Protein AF-A0AAW5CH30-F1 (afdb_monomer_lite)

Radius of gyration: 31.05 Å; chains: 1; bounding box: 114×55×110 Å

InterPro domains:
  IPR046692 Domain of unknown function DUF6562 [PF20200] (59-301)

Organism: NCBI:txid28118

Sequence (413 aa):
MNKILLLAGMLTAFTACQKDEMSAPDAGATSSFTVSIPQSGVQSRAVTDDFGKGTSVNRCILEIYHGDQLYNRIVKPVSNKQVTFDNLRLVSSQTYDFVFWADCATANSSSDEGFDDKVYTTTARGGLKAITEKGEFVGNSDERDAFFYHEAISVNGSFTRDDITLKRPFGLLVVKTNDLNGIKDEALKPTGYTVAFKSLPTTFNALTGEVSGSTEVTYTATELAKNDGTISMDFLWADDSEAALSDFTMTFYNDGTEICTNDAFTNIPIRRNYRTNVSGNLLTKQGTISVTIDPEFDENSPIEKVVAEVESAEDVKEALKSGATDIIVKNLANPTGNEIVIPQIYPTDNDVKISLTLPETSNPVTIKYESAASGEAGNQDAPANITITANTSGKLTINTPESTVILSGSFER

Secondary structure (DSSP, 8-state):
----------------------PPP-SS--EEEEEE----S---SS--TTTTSSTT--EEEEEEEETTEEEEEEEEE-BTTEEEEEEE---TTEEEEEEEEEE-EEE-TTSTTSEEESSEE-SSTTGGGSEEESSS--SS-GGG--EEEEEEEEESS--EEEEEE-B-SEEEEEEEES-GGG---GGGS-SEEEEEEEEE--EEETTTTEEE--EEEEEEESS-S-TTSEEEEEEEE--SS-EEEPPEEEEEEETTEEEEEEEEE-SEEE-TT-EEEEEE--SSS----EEEEE-TTSSS--B---EEEEEETTTHHHHHHTT-SEEEEEE---TT-EEEEE---BPTT---EEEEEPPPBSS-EEEEEPP--TT--S--BPPSEEEEEEEESS-EEEE-TTSEEEEEEEE--

pLDDT: mean 83.8, std 17.27, range [33.56, 98.81]

Structure (mmCIF, N/CA/C/O backbone):
data_AF-A0AAW5CH30-F1
#
_entry.id   AF-A0AAW5CH30-F1
#
loop_
_atom_site.group_PDB
_atom_site.id
_atom_site.type_symbol
_atom_site.label_atom_id
_atom_site.label_alt_id
_atom_site.label_comp_id
_atom_site.label_asym_id
_atom_site.label_entity_id
_atom_site.label_seq_id
_atom_site.pdbx_PDB_ins_code
_atom_site.Cartn_x
_atom_site.Cartn_y
_atom_site.Cartn_z
_atom_site.occupancy
_atom_site.B_iso_or_equiv
_atom_site.auth_seq_id
_atom_site.auth_comp_id
_atom_site.auth_asym_id
_atom_site.auth_atom_id
_atom_site.pdbx_PDB_model_num
ATOM 1 N N . MET A 1 1 ? 68.636 -24.633 -83.891 1.00 33.56 1 MET A N 1
ATOM 2 C CA . MET A 1 1 ? 69.432 -24.850 -82.662 1.00 33.56 1 MET A CA 1
ATOM 3 C C . MET A 1 1 ? 68.559 -24.497 -81.465 1.00 33.56 1 MET A C 1
ATOM 5 O O . MET A 1 1 ? 68.053 -23.390 -81.458 1.00 33.56 1 MET A O 1
ATOM 9 N N . ASN A 1 2 ? 68.340 -25.463 -80.557 1.00 34.53 2 ASN A N 1
ATOM 10 C CA . ASN A 1 2 ? 68.283 -25.364 -79.080 1.00 34.53 2 ASN A CA 1
ATOM 11 C C . ASN A 1 2 ? 67.770 -24.045 -78.446 1.00 34.53 2 ASN A C 1
ATOM 13 O O . ASN A 1 2 ? 68.339 -23.003 -78.720 1.00 34.53 2 ASN A O 1
ATOM 17 N N . LYS A 1 3 ? 66.834 -23.991 -77.485 1.00 35.38 3 LYS A N 1
ATOM 18 C CA . LYS A 1 3 ? 66.492 -24.905 -76.375 1.00 35.38 3 LYS A CA 1
ATOM 19 C C . LYS A 1 3 ? 65.152 -24.483 -75.726 1.00 35.38 3 LYS A C 1
ATOM 21 O O . LYS A 1 3 ? 64.771 -23.322 -75.768 1.00 35.38 3 LYS A O 1
ATOM 26 N N . ILE A 1 4 ? 64.525 -25.467 -75.086 1.00 42.38 4 ILE A N 1
ATOM 27 C CA . ILE A 1 4 ? 63.397 -25.454 -74.133 1.00 42.38 4 ILE A CA 1
ATOM 28 C C . ILE A 1 4 ? 63.659 -24.560 -72.897 1.00 42.38 4 ILE A C 1
ATOM 30 O O . ILE A 1 4 ? 64.793 -24.561 -72.425 1.00 42.38 4 ILE A O 1
ATOM 34 N N . LEU A 1 5 ? 62.624 -23.910 -72.324 1.00 37.97 5 LEU A N 1
ATOM 35 C CA . LEU A 1 5 ? 62.159 -24.127 -70.929 1.00 37.97 5 LEU A CA 1
ATOM 36 C C . LEU A 1 5 ? 60.814 -23.434 -70.601 1.00 37.97 5 LEU A C 1
ATOM 38 O O . LEU A 1 5 ? 60.566 -22.301 -70.997 1.00 37.97 5 LEU A O 1
ATOM 42 N N . LEU A 1 6 ? 59.970 -24.174 -69.869 1.00 40.66 6 LEU A N 1
ATOM 43 C CA . LEU A 1 6 ? 58.655 -23.822 -69.320 1.00 40.66 6 LEU A CA 1
ATOM 44 C C . LEU A 1 6 ? 58.705 -22.719 -68.247 1.00 40.66 6 LEU A C 1
ATOM 46 O O . LEU A 1 6 ? 59.625 -22.719 -67.434 1.00 40.66 6 LEU A O 1
ATOM 50 N N . LEU A 1 7 ? 57.603 -21.969 -68.098 1.00 34.66 7 LEU A N 1
ATOM 51 C CA . LEU A 1 7 ? 56.924 -21.846 -66.799 1.00 34.66 7 LEU A CA 1
ATOM 52 C C . LEU A 1 7 ? 55.435 -21.493 -66.972 1.00 34.66 7 LEU A C 1
ATOM 54 O O . LEU A 1 7 ? 55.062 -20.702 -67.832 1.00 34.66 7 LEU A O 1
ATOM 58 N N . ALA A 1 8 ? 54.603 -22.159 -66.173 1.00 39.53 8 ALA A N 1
ATOM 59 C CA . ALA A 1 8 ? 53.147 -22.136 -66.199 1.00 39.53 8 ALA A CA 1
ATOM 60 C C . ALA A 1 8 ? 52.545 -20.858 -65.591 1.00 39.53 8 ALA A C 1
ATOM 62 O O . ALA A 1 8 ? 53.123 -20.253 -64.693 1.00 39.53 8 ALA A O 1
ATOM 63 N N . GLY A 1 9 ? 51.334 -20.516 -66.032 1.00 36.78 9 GLY A N 1
ATOM 64 C CA . GLY A 1 9 ? 50.511 -19.455 -65.454 1.00 36.78 9 GLY A CA 1
ATOM 65 C C . GLY A 1 9 ? 49.120 -19.443 -66.080 1.00 36.78 9 GLY A C 1
ATOM 66 O O . GLY A 1 9 ? 48.841 -18.648 -66.969 1.00 36.78 9 GLY A O 1
ATOM 67 N N . MET A 1 10 ? 48.276 -20.382 -65.655 1.00 41.75 10 MET A N 1
ATOM 68 C CA . MET A 1 10 ? 46.855 -20.460 -65.993 1.00 41.75 10 MET A CA 1
ATOM 69 C C . MET A 1 10 ? 46.090 -19.437 -65.147 1.00 41.75 10 MET A C 1
ATOM 71 O O . MET A 1 10 ? 46.171 -19.489 -63.923 1.00 41.75 10 MET A O 1
ATOM 75 N N . LEU A 1 11 ? 45.336 -18.537 -65.779 1.00 40.38 11 LEU A N 1
ATOM 76 C CA . LEU A 1 11 ? 44.294 -17.754 -65.114 1.00 40.38 11 LEU A CA 1
ATOM 77 C C . LEU A 1 11 ? 43.034 -17.772 -65.976 1.00 40.38 11 LEU A C 1
ATOM 79 O O . LEU A 1 11 ? 43.043 -17.491 -67.172 1.00 40.38 11 LEU A O 1
ATOM 83 N N . THR A 1 12 ? 41.985 -18.235 -65.319 1.00 40.44 12 THR A N 1
ATOM 84 C CA . THR A 1 12 ? 40.680 -18.658 -65.798 1.00 40.44 12 THR A CA 1
ATOM 85 C C . THR A 1 12 ? 39.764 -17.472 -66.074 1.00 40.44 12 THR A C 1
ATOM 87 O O . THR A 1 12 ? 39.688 -16.528 -65.293 1.00 40.44 12 THR A O 1
ATOM 90 N N . ALA A 1 13 ? 39.004 -17.563 -67.164 1.00 42.50 13 ALA A N 1
ATOM 91 C CA . ALA A 1 13 ? 37.763 -16.822 -67.317 1.00 42.50 13 ALA A CA 1
ATOM 92 C C . ALA A 1 13 ? 36.666 -17.551 -66.526 1.00 42.50 13 ALA A C 1
ATOM 94 O O . ALA A 1 13 ? 36.482 -18.754 -66.715 1.00 42.50 13 ALA A O 1
ATOM 95 N N . PHE A 1 14 ? 35.932 -16.828 -65.680 1.00 38.56 14 PHE A N 1
ATOM 96 C CA . PHE A 1 14 ? 34.625 -17.261 -65.193 1.00 38.56 14 PHE A CA 1
ATOM 97 C C . PHE A 1 14 ? 33.594 -16.148 -65.353 1.00 38.56 14 PHE A C 1
ATOM 99 O O . PHE A 1 14 ? 33.861 -14.959 -65.195 1.00 38.56 14 PHE A O 1
ATOM 106 N N . THR A 1 15 ? 32.427 -16.622 -65.753 1.00 37.06 15 THR A N 1
ATOM 107 C CA . THR A 1 15 ? 31.182 -15.961 -66.106 1.00 37.06 15 THR A CA 1
ATOM 108 C C . THR A 1 15 ? 30.464 -15.344 -64.908 1.00 37.06 15 THR A C 1
ATOM 110 O O . THR A 1 15 ? 30.693 -15.713 -63.761 1.00 37.06 15 THR A O 1
ATOM 113 N N . ALA A 1 16 ? 29.554 -14.426 -65.228 1.00 37.25 16 ALA A N 1
ATOM 114 C CA . ALA A 1 16 ? 28.633 -13.745 -64.333 1.00 37.25 16 ALA A CA 1
ATOM 115 C C . ALA A 1 16 ? 27.853 -14.683 -63.392 1.00 37.25 16 ALA A C 1
ATOM 117 O O . ALA A 1 16 ? 27.291 -15.680 -63.839 1.00 37.25 16 ALA A O 1
ATOM 118 N N . CYS A 1 17 ? 27.723 -14.265 -62.132 1.00 37.78 17 CYS A N 1
ATOM 119 C CA . CYS A 1 17 ? 26.576 -14.567 -61.283 1.00 37.78 17 CYS A CA 1
ATOM 120 C C . CYS A 1 17 ? 26.031 -13.244 -60.744 1.00 37.78 17 CYS A C 1
ATOM 122 O O . CYS A 1 17 ? 26.787 -12.315 -60.453 1.00 37.78 17 CYS A O 1
ATOM 124 N N . GLN A 1 18 ? 24.705 -13.169 -60.720 1.00 36.00 18 GLN A N 1
ATOM 125 C CA . GLN A 1 18 ? 23.905 -12.027 -60.318 1.00 36.00 18 GLN A CA 1
ATOM 126 C C . GLN A 1 18 ? 24.378 -11.430 -58.996 1.00 36.00 18 GLN A C 1
ATOM 128 O O . GLN A 1 18 ? 24.802 -12.121 -58.075 1.00 36.00 18 GLN A O 1
ATOM 133 N N . LYS A 1 19 ? 24.258 -10.108 -58.934 1.00 38.28 19 LYS A N 1
ATOM 134 C CA . LYS A 1 19 ? 24.255 -9.343 -57.702 1.00 38.28 19 LYS A CA 1
ATOM 135 C C . LYS A 1 19 ? 23.092 -9.861 -56.852 1.00 38.28 19 LYS A C 1
ATOM 137 O O . LYS A 1 19 ? 21.957 -9.455 -57.078 1.00 38.28 19 LYS A O 1
ATOM 142 N N . ASP A 1 20 ? 23.377 -10.773 -55.928 1.00 35.50 20 ASP A N 1
ATOM 143 C CA . ASP A 1 20 ? 22.526 -10.969 -54.764 1.00 35.50 20 ASP A CA 1
ATOM 144 C C . ASP A 1 20 ? 22.526 -9.631 -54.028 1.00 35.50 20 ASP A C 1
ATOM 146 O O . ASP A 1 20 ? 23.521 -9.214 -53.426 1.00 35.50 20 ASP A O 1
ATOM 150 N N . GLU A 1 21 ? 21.416 -8.905 -54.149 1.00 38.91 21 GLU A N 1
ATOM 151 C CA . GLU A 1 21 ? 21.052 -7.898 -53.170 1.00 38.91 21 GLU A CA 1
ATOM 152 C C . GLU A 1 21 ? 20.832 -8.632 -51.849 1.00 38.91 21 GLU A C 1
ATOM 154 O O . GLU A 1 21 ? 19.723 -9.023 -51.491 1.00 38.91 21 GLU A O 1
ATOM 159 N N . MET A 1 22 ? 21.927 -8.833 -51.115 1.00 33.84 22 MET A N 1
ATOM 160 C CA . MET A 1 22 ? 21.856 -8.941 -49.672 1.00 33.84 22 MET A CA 1
ATOM 161 C C . MET A 1 22 ? 21.192 -7.645 -49.217 1.00 33.84 22 MET A C 1
ATOM 163 O O . MET A 1 22 ? 21.827 -6.588 -49.194 1.00 33.84 22 MET A O 1
ATOM 167 N N . SER A 1 23 ? 19.889 -7.721 -48.942 1.00 36.88 23 SER A N 1
ATOM 168 C CA . SER A 1 23 ? 19.189 -6.683 -48.201 1.00 36.88 23 SER A CA 1
ATOM 169 C C . SER A 1 23 ? 20.065 -6.362 -46.999 1.00 36.88 23 SER A C 1
ATOM 171 O O . SER A 1 23 ? 20.460 -7.265 -46.256 1.00 36.88 23 SER A O 1
ATOM 173 N N . ALA A 1 24 ? 20.464 -5.097 -46.882 1.00 40.94 24 ALA A N 1
ATOM 174 C CA . ALA A 1 24 ? 21.173 -4.630 -45.706 1.00 40.94 24 ALA A CA 1
ATOM 175 C C . ALA A 1 24 ? 20.398 -5.104 -44.462 1.00 40.94 24 ALA A C 1
ATOM 177 O O . ALA A 1 24 ? 19.163 -5.072 -44.492 1.00 40.94 24 ALA A O 1
ATOM 178 N N . PRO A 1 25 ? 21.069 -5.554 -43.386 1.00 42.12 25 PRO A N 1
ATOM 179 C CA . PRO A 1 25 ? 20.374 -5.706 -42.119 1.00 42.12 25 PRO A CA 1
ATOM 180 C C . PRO A 1 25 ? 19.768 -4.340 -41.802 1.00 42.12 25 PRO A C 1
ATOM 182 O O . PRO A 1 25 ? 20.463 -3.329 -41.900 1.00 42.12 25 PRO A O 1
ATOM 185 N N . ASP A 1 26 ? 18.465 -4.338 -41.541 1.00 44.06 26 ASP A N 1
ATOM 186 C CA . ASP A 1 26 ? 17.619 -3.165 -41.367 1.00 44.06 26 ASP A CA 1
ATOM 187 C C . ASP A 1 26 ? 18.306 -2.106 -40.488 1.00 44.06 26 ASP A C 1
ATOM 189 O O . ASP A 1 26 ? 18.360 -2.197 -39.260 1.00 44.06 26 ASP A O 1
ATOM 193 N N . ALA A 1 27 ? 18.918 -1.117 -41.136 1.00 46.00 27 ALA A N 1
ATOM 194 C CA . ALA A 1 27 ? 19.542 0.019 -4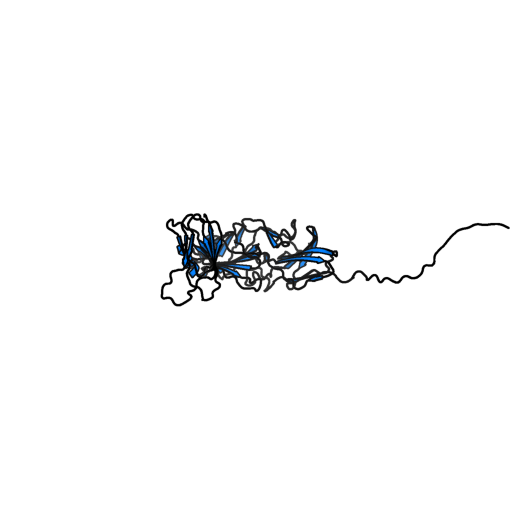0.486 1.00 46.00 27 ALA A CA 1
ATOM 195 C C . ALA A 1 27 ? 18.435 1.030 -40.171 1.00 46.00 27 ALA A C 1
ATOM 197 O O . ALA A 1 27 ? 18.353 2.082 -40.801 1.00 46.00 27 ALA A O 1
ATOM 198 N N . GLY A 1 28 ? 17.545 0.689 -39.238 1.00 51.19 28 GLY A N 1
ATOM 199 C CA . GLY A 1 28 ? 16.444 1.585 -38.887 1.00 51.19 28 GLY A CA 1
ATOM 200 C C . GLY A 1 28 ? 15.498 1.106 -37.796 1.00 51.19 28 GLY A C 1
ATOM 201 O O . GLY A 1 28 ? 14.988 1.943 -37.058 1.00 51.19 28 GLY A O 1
ATOM 202 N N . ALA A 1 29 ? 15.282 -0.199 -37.640 1.00 60.03 29 ALA A N 1
ATOM 203 C CA . ALA A 1 29 ? 14.258 -0.682 -36.724 1.00 60.03 29 ALA A CA 1
ATOM 204 C C . ALA A 1 29 ? 14.856 -1.096 -35.368 1.00 60.03 29 ALA A C 1
ATOM 206 O O . ALA A 1 29 ? 15.332 -2.216 -35.175 1.00 60.03 29 ALA A O 1
ATOM 207 N N . THR A 1 30 ? 14.877 -0.162 -34.418 1.00 82.25 30 THR A N 1
ATOM 208 C CA . THR A 1 30 ? 15.204 -0.439 -33.013 1.00 82.25 30 THR A CA 1
ATOM 209 C C . THR A 1 30 ? 13.929 -0.644 -32.206 1.00 82.25 30 THR A C 1
ATOM 211 O O . THR A 1 30 ? 12.871 -0.136 -32.573 1.00 82.25 30 THR A O 1
ATOM 214 N N . SER A 1 31 ? 14.009 -1.412 -31.118 1.00 93.19 31 SER A N 1
ATOM 215 C CA . SER A 1 31 ? 12.854 -1.590 -30.241 1.00 93.19 31 SER A CA 1
ATOM 216 C C . SER A 1 31 ? 12.698 -0.419 -29.271 1.00 93.19 31 SER A C 1
ATOM 218 O O . SER A 1 31 ? 13.691 0.204 -28.878 1.00 93.19 31 SER A O 1
ATOM 220 N N . SER A 1 32 ? 11.466 -0.134 -28.855 1.00 95.19 32 SER A N 1
ATOM 221 C CA . SER A 1 32 ? 11.172 0.947 -27.915 1.00 95.19 32 SER A CA 1
ATOM 222 C C . SER A 1 32 ? 9.978 0.667 -27.005 1.00 95.19 32 SER A C 1
ATOM 224 O O . SER A 1 32 ? 9.053 -0.063 -27.366 1.00 95.19 32 SER A O 1
ATOM 226 N N . PHE A 1 33 ? 9.996 1.316 -25.843 1.00 97.25 33 PHE A N 1
ATOM 227 C CA . PHE A 1 33 ? 8.882 1.433 -24.907 1.00 97.25 33 PHE A CA 1
ATOM 228 C C . PHE A 1 33 ? 8.573 2.902 -24.636 1.00 97.25 33 PHE A C 1
ATOM 230 O O . PHE A 1 33 ? 9.493 3.687 -24.411 1.00 97.25 33 PHE A O 1
ATOM 237 N N . THR A 1 34 ? 7.297 3.249 -24.558 1.00 96.69 34 THR A N 1
ATOM 238 C CA . THR A 1 34 ? 6.806 4.492 -23.966 1.00 96.69 34 THR A CA 1
ATOM 239 C C . THR A 1 34 ? 5.886 4.128 -22.817 1.00 96.69 34 THR A C 1
ATOM 241 O O . THR A 1 34 ? 4.857 3.481 -23.014 1.00 96.69 34 THR A O 1
ATOM 244 N N . VAL A 1 35 ? 6.269 4.530 -21.608 1.00 97.38 35 VAL A N 1
ATOM 245 C CA . VAL A 1 35 ? 5.507 4.248 -20.395 1.00 97.38 35 VAL A CA 1
ATOM 246 C C . VAL A 1 35 ? 4.934 5.524 -19.795 1.00 97.38 35 VAL A C 1
ATOM 248 O O . VAL A 1 35 ? 5.576 6.575 -19.815 1.00 97.38 35 VAL A O 1
ATOM 251 N N . SER A 1 36 ? 3.734 5.418 -19.241 1.00 95.88 36 SER A N 1
ATOM 252 C CA . SER A 1 36 ? 3.007 6.471 -18.544 1.00 95.88 36 SER A CA 1
ATOM 253 C C . SER A 1 36 ? 2.993 6.193 -17.045 1.00 95.88 36 SER A C 1
ATOM 255 O O . SER A 1 36 ? 2.705 5.081 -16.600 1.00 95.88 36 SER A O 1
ATOM 257 N N . ILE A 1 37 ? 3.291 7.226 -16.264 1.00 94.69 37 ILE A N 1
ATOM 258 C CA . ILE A 1 37 ? 3.220 7.224 -14.808 1.00 94.69 37 ILE A CA 1
ATOM 259 C C . ILE A 1 37 ? 1.921 7.950 -14.427 1.00 94.69 37 ILE A C 1
ATOM 261 O O . ILE A 1 37 ? 1.742 9.102 -14.840 1.00 94.69 37 ILE A O 1
ATOM 265 N N . PRO A 1 38 ? 1.011 7.327 -13.657 1.00 89.75 38 PRO A N 1
ATOM 266 C CA . PRO A 1 38 ? -0.209 7.974 -13.177 1.00 89.75 38 PRO A CA 1
ATOM 267 C C . PRO A 1 38 ? 0.091 9.197 -12.295 1.00 89.75 38 PRO A C 1
ATOM 269 O O . PRO A 1 38 ? 0.251 9.091 -11.082 1.00 89.75 38 PRO A O 1
ATOM 272 N N . GLN A 1 39 ? 0.169 10.378 -12.915 1.00 86.94 39 GLN A N 1
ATOM 273 C CA . GLN A 1 39 ? 0.411 11.646 -12.227 1.00 86.94 39 GLN A CA 1
ATOM 274 C C . GLN A 1 39 ? -0.740 12.630 -12.441 1.00 86.94 39 GLN A C 1
ATOM 276 O O . GLN A 1 39 ? -1.142 12.913 -13.577 1.00 86.94 39 GLN A O 1
ATOM 281 N N . SER A 1 40 ? -1.252 13.225 -11.368 1.00 79.50 40 SER A N 1
ATOM 282 C CA . SER A 1 40 ? -2.233 14.319 -11.430 1.00 79.50 40 SER A CA 1
ATOM 283 C C . SER A 1 40 ? -1.977 15.346 -10.320 1.00 79.50 40 SER A C 1
ATOM 285 O O . SER A 1 40 ? -1.345 15.030 -9.327 1.00 79.50 40 SER A O 1
ATOM 287 N N . GLY A 1 41 ? -2.394 16.602 -10.495 1.00 71.38 41 GLY A N 1
ATOM 288 C CA . GLY A 1 41 ? -2.080 17.663 -9.523 1.00 71.38 41 GLY A CA 1
ATOM 289 C C . GLY A 1 41 ? -0.669 18.253 -9.662 1.00 71.38 41 GLY A C 1
ATOM 290 O O . GLY A 1 41 ? -0.033 18.127 -10.714 1.00 71.38 41 GLY A O 1
ATOM 291 N N . VAL A 1 42 ? -0.213 18.960 -8.624 1.00 68.38 42 VAL A N 1
ATOM 292 C CA . VAL A 1 42 ? 1.073 19.680 -8.589 1.00 68.38 42 VAL A CA 1
ATOM 293 C C . VAL A 1 42 ? 1.956 19.119 -7.478 1.00 68.38 42 VAL A C 1
ATOM 295 O O . VAL A 1 42 ? 1.476 18.801 -6.396 1.00 68.38 42 VAL A O 1
ATOM 298 N N . GLN A 1 43 ? 3.266 19.039 -7.727 1.00 67.81 43 GLN A N 1
ATOM 299 C CA . GLN A 1 43 ? 4.222 18.573 -6.725 1.00 67.81 43 GLN A CA 1
ATOM 300 C C . GLN A 1 43 ? 4.179 19.444 -5.458 1.00 67.81 43 GLN A C 1
ATOM 302 O O . GLN A 1 43 ? 4.410 20.655 -5.511 1.00 67.81 43 GLN A O 1
ATOM 307 N N . SER A 1 44 ? 3.945 18.806 -4.312 1.00 60.75 44 SER A N 1
ATOM 308 C CA . SER A 1 44 ? 3.971 19.410 -2.979 1.00 60.75 44 SER A CA 1
ATOM 309 C C . SER A 1 44 ? 4.781 18.530 -2.034 1.00 60.75 44 SER A C 1
ATOM 311 O O . SER A 1 44 ? 4.719 17.310 -2.110 1.00 60.75 44 SER A O 1
ATOM 313 N N . ARG A 1 45 ? 5.536 19.155 -1.125 1.00 57.59 45 ARG A N 1
ATOM 314 C CA . ARG A 1 45 ? 6.207 18.443 -0.022 1.00 57.59 45 ARG A CA 1
ATOM 315 C C . ARG A 1 45 ? 5.308 18.256 1.199 1.00 57.59 45 ARG A C 1
ATOM 317 O O . ARG A 1 45 ? 5.622 17.441 2.053 1.00 57.59 45 ARG A O 1
ATOM 324 N N . ALA A 1 46 ? 4.245 19.049 1.303 1.00 60.38 46 ALA A N 1
ATOM 325 C CA . ALA A 1 46 ? 3.248 18.915 2.352 1.00 60.38 46 ALA A CA 1
ATOM 326 C C . ALA A 1 46 ? 2.196 17.889 1.938 1.00 60.38 46 ALA A C 1
ATOM 328 O O . ALA A 1 46 ? 1.910 17.735 0.746 1.00 60.38 46 ALA A O 1
ATOM 329 N N . VAL A 1 47 ? 1.577 17.264 2.932 1.00 66.31 47 VAL A N 1
ATOM 330 C CA . VAL A 1 47 ? 0.381 16.456 2.742 1.00 66.31 47 VAL A CA 1
ATOM 331 C C . VAL A 1 47 ? -0.768 17.377 2.330 1.00 66.31 47 VAL A C 1
ATOM 333 O O . VAL A 1 47 ? -1.201 18.245 3.086 1.00 66.31 47 VAL A O 1
ATOM 336 N N . THR A 1 48 ? -1.226 17.238 1.088 1.00 73.69 48 THR A N 1
ATOM 337 C CA . THR A 1 48 ? -2.277 18.074 0.490 1.00 73.69 48 THR A CA 1
ATOM 338 C C . THR A 1 48 ? -3.382 17.203 -0.104 1.00 73.69 48 THR A C 1
ATOM 340 O O . THR A 1 48 ? -3.356 15.976 -0.021 1.00 73.69 48 THR A O 1
ATOM 343 N N . ASP A 1 49 ? -4.356 17.829 -0.761 1.00 70.00 49 ASP A N 1
ATOM 344 C CA . ASP A 1 49 ? -5.323 17.121 -1.606 1.00 70.00 49 ASP A CA 1
ATOM 345 C C . ASP A 1 49 ? -4.691 16.467 -2.847 1.00 70.00 49 ASP A C 1
ATOM 347 O O . ASP A 1 49 ? -5.376 15.732 -3.557 1.00 70.00 49 ASP A O 1
ATOM 351 N N . ASP A 1 50 ? -3.402 16.711 -3.109 1.00 76.12 50 ASP A N 1
ATOM 352 C CA . ASP A 1 50 ? -2.627 16.059 -4.167 1.00 76.12 50 ASP A CA 1
ATOM 353 C C . ASP A 1 50 ? -1.803 14.852 -3.673 1.00 76.12 50 ASP A C 1
ATOM 355 O O . ASP A 1 50 ? -1.122 14.217 -4.479 1.00 76.12 50 ASP A O 1
ATOM 359 N N . PHE A 1 51 ? -1.891 14.491 -2.385 1.00 86.00 51 PHE A N 1
ATOM 360 C CA . PHE A 1 51 ? -1.263 13.275 -1.860 1.00 86.00 51 PHE A CA 1
ATOM 361 C C . PHE A 1 51 ? -1.793 12.035 -2.589 1.00 86.00 51 PHE A C 1
ATOM 363 O O . PHE A 1 51 ? -2.999 11.891 -2.807 1.00 86.00 51 PHE A O 1
ATOM 370 N N . GLY A 1 52 ? -0.903 11.121 -2.960 1.00 85.12 52 GLY A N 1
ATOM 371 C CA . GLY A 1 52 ? -1.277 9.905 -3.672 1.00 85.12 52 GLY A CA 1
ATOM 372 C C . GLY A 1 52 ? -1.569 10.118 -5.148 1.00 85.12 52 GLY A C 1
ATOM 373 O O . GLY A 1 52 ? -2.129 9.233 -5.799 1.00 85.12 52 GLY A O 1
ATOM 374 N N . LYS A 1 53 ? -1.183 11.265 -5.711 1.00 86.88 53 LYS A N 1
ATOM 375 C CA . LYS A 1 53 ? -1.316 11.538 -7.145 1.00 86.88 53 LYS A CA 1
ATOM 376 C C . LYS A 1 53 ? -0.002 11.394 -7.916 1.00 86.88 53 LYS A C 1
ATOM 378 O O . LYS A 1 53 ? 0.101 11.928 -9.018 1.00 86.88 53 LYS A O 1
ATOM 383 N N . GLY A 1 54 ? 1.003 10.715 -7.355 1.00 88.69 54 GLY A N 1
ATOM 384 C CA . GLY A 1 54 ? 2.263 10.383 -8.030 1.00 88.69 54 GLY A CA 1
ATOM 385 C C . GLY A 1 54 ? 3.184 11.570 -8.321 1.00 88.69 54 GLY A C 1
ATOM 386 O O . GLY A 1 54 ? 4.161 11.418 -9.054 1.00 88.69 54 GLY A O 1
ATOM 387 N N . THR A 1 55 ? 2.893 12.762 -7.790 1.00 89.12 55 THR A N 1
ATOM 388 C CA . THR A 1 55 ? 3.576 14.012 -8.179 1.00 89.12 55 THR A CA 1
ATOM 389 C C . THR A 1 55 ? 5.047 14.070 -7.767 1.00 89.12 55 THR A C 1
ATOM 391 O O . THR A 1 55 ? 5.828 14.805 -8.371 1.00 89.12 55 THR A O 1
ATOM 394 N N . SER A 1 56 ? 5.435 13.276 -6.768 1.00 92.06 56 SER A N 1
ATOM 395 C CA . SER A 1 56 ? 6.810 13.176 -6.278 1.00 92.06 56 SER A CA 1
ATOM 396 C C . SER A 1 56 ? 7.715 12.288 -7.147 1.00 92.06 56 SER A C 1
ATOM 398 O O . SER A 1 56 ? 8.941 12.367 -7.026 1.00 92.06 56 SER A O 1
ATOM 400 N N . VAL A 1 57 ? 7.142 11.473 -8.041 1.00 95.31 57 VAL A N 1
ATOM 401 C CA . VAL A 1 57 ? 7.891 10.552 -8.911 1.00 95.31 57 VAL A CA 1
ATOM 402 C C . VAL A 1 57 ? 8.620 11.318 -10.012 1.00 95.31 57 VAL A C 1
ATOM 404 O O . VAL A 1 57 ? 8.011 12.027 -10.817 1.00 95.31 57 VAL A O 1
ATOM 407 N N . ASN A 1 58 ? 9.943 11.164 -10.058 1.00 96.62 58 ASN A N 1
ATOM 408 C CA . ASN A 1 58 ? 10.820 11.922 -10.956 1.00 96.62 58 ASN A CA 1
ATOM 409 C C . ASN A 1 58 ? 11.827 11.055 -11.730 1.00 96.62 58 ASN A C 1
ATOM 411 O O . ASN A 1 58 ? 12.496 11.568 -12.633 1.00 96.62 58 ASN A O 1
ATOM 415 N N . ARG A 1 59 ? 11.915 9.759 -11.421 1.00 97.88 59 ARG A N 1
ATOM 416 C CA . ARG A 1 59 ? 12.820 8.791 -12.044 1.00 97.88 59 ARG A CA 1
ATOM 417 C C . ARG A 1 59 ? 12.034 7.582 -12.538 1.00 97.88 59 ARG A C 1
ATOM 419 O O . ARG A 1 59 ? 11.102 7.149 -11.873 1.00 97.88 59 ARG A O 1
ATOM 426 N N . CYS A 1 60 ? 12.435 7.025 -13.680 1.00 98.62 60 CYS A N 1
ATOM 427 C CA . CYS A 1 60 ? 12.009 5.706 -14.142 1.00 98.62 60 CYS A CA 1
ATOM 428 C C . CYS A 1 60 ? 13.231 4.880 -14.562 1.00 98.62 60 CYS A C 1
ATOM 430 O O . CYS A 1 60 ? 14.102 5.353 -15.296 1.00 98.62 60 CYS A O 1
ATOM 432 N N . ILE A 1 61 ? 13.273 3.636 -14.107 1.00 98.69 61 ILE A N 1
ATOM 433 C CA . ILE A 1 61 ? 14.314 2.643 -14.342 1.00 98.69 61 ILE A CA 1
ATOM 434 C C . ILE A 1 61 ? 13.704 1.534 -15.198 1.00 98.69 61 ILE A C 1
ATOM 436 O O . ILE A 1 61 ? 12.594 1.084 -14.922 1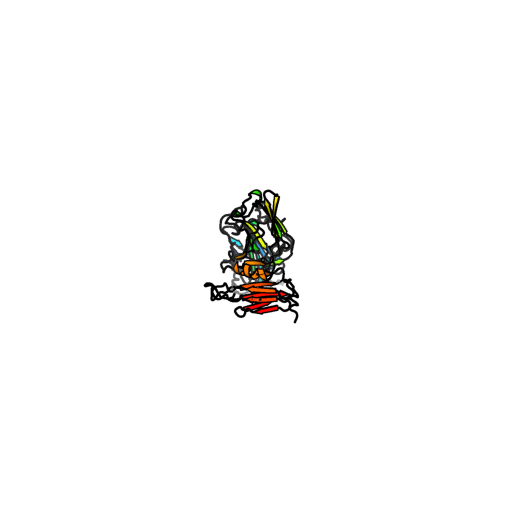.00 98.69 61 ILE A O 1
ATOM 440 N N . LEU A 1 62 ? 14.433 1.099 -16.220 1.00 98.69 62 LEU A N 1
ATOM 441 C CA . LEU A 1 62 ? 14.171 -0.115 -16.982 1.00 98.69 62 LEU A CA 1
ATOM 442 C C . LEU A 1 62 ? 15.340 -1.074 -16.775 1.00 98.69 62 LEU A C 1
ATOM 444 O O . LEU A 1 62 ? 16.472 -0.758 -17.147 1.00 98.69 62 LEU A O 1
ATOM 448 N N . GLU A 1 63 ? 15.061 -2.256 -16.243 1.00 98.56 63 GLU A N 1
ATOM 449 C CA . GLU A 1 63 ? 15.974 -3.393 -16.278 1.00 98.56 63 GLU A CA 1
ATOM 450 C C . GLU A 1 63 ? 15.465 -4.443 -17.264 1.00 98.56 63 GLU A C 1
ATOM 452 O O . GLU A 1 63 ? 14.303 -4.844 -17.233 1.00 98.56 63 GLU A O 1
ATOM 457 N N . ILE A 1 64 ? 16.350 -4.881 -18.155 1.00 98.38 64 ILE A N 1
ATOM 458 C CA . ILE A 1 64 ? 16.082 -5.924 -19.143 1.00 98.38 64 ILE A CA 1
ATOM 459 C C . ILE A 1 64 ? 16.829 -7.172 -18.699 1.00 98.38 64 ILE A C 1
ATOM 461 O O . ILE A 1 64 ? 18.044 -7.114 -18.497 1.00 98.38 64 ILE A O 1
ATOM 465 N N . TYR A 1 65 ? 16.134 -8.297 -18.599 1.00 98.19 65 TYR A N 1
ATOM 466 C CA . TYR A 1 65 ? 16.702 -9.576 -18.191 1.00 98.19 65 TYR A CA 1
ATOM 467 C C . TYR A 1 65 ? 16.626 -10.609 -19.314 1.00 98.19 65 TYR A C 1
ATOM 469 O O . TYR A 1 65 ? 15.656 -10.656 -20.066 1.00 98.19 65 TYR A O 1
ATOM 477 N N . HIS A 1 66 ? 17.658 -11.444 -19.424 1.00 97.06 66 HIS A N 1
ATOM 478 C CA . HIS A 1 66 ? 17.664 -12.638 -20.267 1.00 97.06 66 HIS A CA 1
ATOM 479 C C . HIS A 1 66 ? 17.826 -13.865 -19.368 1.00 97.06 66 HIS A C 1
ATOM 481 O O . HIS A 1 66 ? 18.927 -14.156 -18.884 1.00 97.06 66 HIS A O 1
ATOM 487 N N . GLY A 1 67 ? 16.712 -14.543 -19.082 1.00 94.12 67 GLY A N 1
ATOM 488 C CA . GLY A 1 67 ? 16.644 -15.437 -17.927 1.00 94.12 67 GLY A CA 1
ATOM 489 C C . GLY A 1 67 ? 16.965 -14.660 -16.646 1.00 94.12 67 GLY A C 1
ATOM 490 O O . GLY A 1 67 ? 16.506 -13.539 -16.461 1.00 94.12 67 GLY A O 1
ATOM 491 N N . ASP A 1 68 ? 17.823 -15.198 -15.781 1.00 92.50 68 ASP A N 1
ATOM 492 C CA . ASP A 1 68 ? 18.174 -14.525 -14.521 1.00 92.50 68 ASP A CA 1
ATOM 493 C C . ASP A 1 68 ? 19.212 -13.399 -14.653 1.00 92.50 68 ASP A C 1
ATOM 495 O O . ASP A 1 68 ? 19.444 -12.655 -13.690 1.00 92.50 68 ASP A O 1
ATOM 499 N N . GLN A 1 69 ? 19.855 -13.272 -15.817 1.00 95.25 69 GLN A N 1
ATOM 500 C CA . GLN A 1 69 ? 20.957 -12.338 -16.032 1.00 95.25 69 GLN A CA 1
ATOM 501 C C . GLN A 1 69 ? 20.446 -10.956 -16.432 1.00 95.25 69 GLN A C 1
ATOM 503 O O . GLN A 1 69 ? 19.679 -10.825 -17.386 1.00 95.25 69 GLN A O 1
ATOM 508 N N . LEU A 1 70 ? 20.920 -9.919 -15.734 1.00 96.94 70 LEU A N 1
ATOM 509 C CA . LEU A 1 70 ? 20.700 -8.532 -16.134 1.00 96.94 70 LEU A CA 1
ATOM 510 C C . LEU A 1 70 ? 21.417 -8.284 -17.467 1.00 96.94 70 LEU A C 1
ATOM 512 O O . LEU A 1 70 ? 22.644 -8.350 -17.542 1.00 96.94 70 LEU A O 1
ATOM 516 N N . TYR A 1 71 ? 20.642 -8.023 -18.512 1.00 96.69 71 TYR A N 1
ATOM 517 C CA . TYR A 1 71 ? 21.128 -7.740 -19.857 1.00 96.69 71 TYR A CA 1
ATOM 518 C C . TYR A 1 71 ? 21.427 -6.250 -20.040 1.00 96.69 71 TYR A C 1
ATOM 520 O O . TYR A 1 71 ? 22.444 -5.893 -20.632 1.00 96.69 71 TYR A O 1
ATOM 528 N N . ASN A 1 72 ? 20.555 -5.374 -19.533 1.00 96.31 72 ASN A N 1
ATOM 529 C CA . ASN A 1 72 ? 20.764 -3.929 -19.573 1.00 96.31 72 ASN A CA 1
ATOM 530 C C . ASN A 1 72 ? 19.984 -3.220 -18.458 1.00 96.31 72 ASN A C 1
ATOM 532 O O . ASN A 1 72 ? 18.932 -3.703 -18.044 1.00 96.31 72 ASN A O 1
ATOM 536 N N . ARG A 1 73 ? 20.468 -2.053 -18.029 1.00 97.00 73 ARG A N 1
ATOM 537 C CA . ARG A 1 73 ? 19.786 -1.144 -17.102 1.00 97.00 73 ARG A CA 1
ATOM 538 C C . ARG A 1 73 ? 19.831 0.269 -17.668 1.00 97.00 73 ARG A C 1
ATOM 540 O O . ARG A 1 73 ? 20.886 0.737 -18.086 1.00 97.00 73 ARG A O 1
ATOM 547 N N . ILE A 1 74 ? 18.685 0.934 -17.703 1.00 97.62 74 ILE A N 1
ATOM 548 C CA . ILE A 1 74 ? 18.543 2.289 -18.234 1.00 97.62 74 ILE A CA 1
ATOM 549 C C . ILE A 1 74 ? 17.751 3.112 -17.224 1.00 97.62 74 ILE A C 1
ATOM 551 O O . ILE A 1 74 ? 16.659 2.717 -16.830 1.00 97.62 74 ILE A O 1
ATOM 555 N N . VAL A 1 75 ? 18.275 4.275 -16.846 1.00 97.88 75 VAL A N 1
ATOM 556 C CA . VAL A 1 75 ? 17.602 5.230 -15.958 1.00 97.88 75 VAL A CA 1
ATOM 557 C C . VAL A 1 75 ? 17.295 6.498 -16.743 1.00 97.88 75 VAL A C 1
ATOM 559 O O . VAL A 1 75 ? 18.154 7.011 -17.463 1.00 97.88 75 VAL A O 1
ATOM 562 N N . LYS A 1 76 ? 16.062 6.996 -16.642 1.00 97.44 76 LYS A N 1
ATOM 563 C CA . LYS A 1 76 ? 15.630 8.239 -17.291 1.00 97.44 76 LYS A CA 1
ATOM 564 C C . LYS A 1 76 ? 14.800 9.102 -16.330 1.00 97.44 76 LYS A C 1
ATOM 566 O O . LYS A 1 76 ? 14.081 8.562 -15.485 1.00 97.44 76 LYS A O 1
ATOM 571 N N . PRO A 1 77 ? 14.873 10.441 -16.449 1.00 97.00 77 PRO A N 1
ATOM 572 C CA . PRO A 1 77 ? 13.971 11.334 -15.733 1.00 97.00 77 PRO A CA 1
ATOM 573 C C . PRO A 1 77 ? 12.537 11.188 -16.257 1.00 97.00 77 PRO A C 1
ATOM 575 O O . PRO A 1 77 ? 12.328 10.991 -17.456 1.00 97.00 77 PRO A O 1
ATOM 578 N N . VAL A 1 78 ? 11.553 11.353 -15.376 1.00 95.75 78 VAL A N 1
ATOM 579 C CA . VAL A 1 78 ? 10.137 11.454 -15.760 1.00 95.75 78 VAL A CA 1
ATOM 580 C C . VAL A 1 78 ? 9.846 12.871 -16.245 1.00 95.75 78 VAL A C 1
ATOM 582 O O . VAL A 1 78 ? 10.155 13.848 -15.564 1.00 95.75 78 VAL A O 1
ATOM 585 N N . SER A 1 79 ? 9.245 12.997 -17.429 1.00 91.06 79 SER A N 1
ATOM 586 C CA . SER A 1 79 ? 8.845 14.288 -17.995 1.00 91.06 79 SER A CA 1
ATOM 587 C C . SER A 1 79 ? 7.455 14.184 -18.601 1.00 91.06 79 SER A C 1
ATOM 589 O O . SER A 1 79 ? 7.155 13.230 -19.309 1.00 91.06 79 SER A O 1
ATOM 591 N N . ASN A 1 80 ? 6.586 15.158 -18.315 1.00 88.62 80 ASN A N 1
ATOM 592 C CA . ASN A 1 80 ? 5.195 15.146 -18.778 1.00 88.62 80 ASN A CA 1
ATOM 593 C C . ASN A 1 80 ? 4.486 13.808 -18.502 1.00 88.62 80 ASN A C 1
ATOM 595 O O . ASN A 1 80 ? 3.698 13.342 -19.322 1.00 88.62 80 ASN A O 1
ATOM 599 N N . LYS A 1 81 ? 4.759 13.210 -17.331 1.00 91.69 81 LYS A N 1
ATOM 600 C CA . LYS A 1 81 ? 4.160 11.949 -16.866 1.00 91.69 81 LYS A CA 1
ATOM 601 C C . LYS A 1 81 ? 4.531 10.716 -17.697 1.00 91.69 81 LYS A C 1
ATOM 603 O O . LYS A 1 81 ? 3.933 9.663 -17.510 1.00 91.69 81 LYS A O 1
ATOM 608 N N . GLN A 1 82 ? 5.489 10.831 -18.612 1.00 94.25 82 GLN A N 1
ATOM 609 C CA . GLN A 1 82 ? 5.904 9.744 -19.490 1.00 94.25 82 GLN A CA 1
ATOM 610 C C . GLN A 1 82 ? 7.419 9.585 -19.513 1.00 94.25 82 GLN A C 1
ATOM 612 O O . GLN A 1 82 ? 8.179 10.510 -19.204 1.00 94.25 82 GLN A O 1
ATOM 617 N N . VAL A 1 83 ? 7.853 8.393 -19.911 1.00 97.44 83 VAL A N 1
ATOM 618 C CA . VAL A 1 83 ? 9.250 8.081 -20.204 1.00 97.44 83 VAL A CA 1
ATOM 619 C C . VAL A 1 83 ? 9.310 7.179 -21.426 1.00 97.44 83 VAL A C 1
ATOM 621 O O . VAL A 1 83 ? 8.685 6.123 -21.465 1.00 97.44 83 VAL A O 1
ATOM 624 N N . THR A 1 84 ? 10.111 7.574 -22.411 1.00 97.12 84 THR A N 1
ATOM 625 C CA . THR A 1 84 ? 10.400 6.740 -23.580 1.00 97.12 84 THR A CA 1
ATOM 626 C C . THR A 1 84 ? 11.779 6.109 -23.441 1.00 97.12 84 THR A C 1
ATOM 628 O O . THR A 1 84 ? 12.775 6.816 -23.287 1.00 97.12 84 THR A O 1
ATOM 631 N N . PHE A 1 85 ? 11.853 4.785 -23.539 1.00 97.12 85 PHE A N 1
ATOM 632 C CA . PHE A 1 85 ? 13.065 3.980 -23.670 1.00 97.12 85 PHE A CA 1
ATOM 633 C C . PHE A 1 85 ? 13.190 3.522 -25.123 1.00 97.12 85 PHE A C 1
ATOM 635 O O . PHE A 1 85 ? 12.549 2.570 -25.551 1.00 97.12 85 PHE A O 1
ATOM 642 N N . ASP A 1 86 ? 13.993 4.236 -25.894 1.00 94.62 86 ASP A N 1
ATOM 643 C CA . ASP A 1 86 ? 14.216 4.040 -27.318 1.00 94.62 86 ASP A CA 1
ATOM 644 C C . ASP A 1 86 ? 15.547 3.333 -27.592 1.00 94.62 86 ASP A C 1
ATOM 646 O O . ASP A 1 86 ? 16.396 3.180 -26.712 1.00 94.62 86 ASP A O 1
ATOM 650 N N . ASN A 1 87 ? 15.752 2.926 -28.846 1.00 93.25 87 ASN A N 1
ATOM 651 C CA . ASN A 1 87 ? 17.014 2.354 -29.310 1.00 93.25 87 ASN A CA 1
ATOM 652 C C . ASN A 1 87 ? 17.452 1.081 -28.565 1.00 93.25 87 ASN A C 1
ATOM 654 O O . ASN A 1 87 ? 18.649 0.801 -28.450 1.00 93.25 87 ASN A O 1
ATOM 658 N N . LEU A 1 88 ? 16.490 0.274 -28.110 1.00 94.94 88 LEU A N 1
ATOM 659 C CA . LEU A 1 88 ? 16.760 -1.000 -27.454 1.00 94.94 88 LEU A CA 1
ATOM 660 C C . LEU A 1 88 ? 17.279 -2.006 -28.488 1.00 94.94 88 LEU A C 1
ATOM 662 O O . LEU A 1 88 ? 16.597 -2.345 -29.459 1.00 94.94 88 LEU A O 1
ATOM 666 N N . ARG A 1 89 ? 18.516 -2.472 -28.284 1.00 91.69 89 ARG A N 1
ATOM 667 C CA . ARG A 1 89 ? 19.194 -3.441 -29.153 1.00 91.69 89 ARG A CA 1
ATOM 668 C C . ARG A 1 89 ? 19.219 -4.810 -28.489 1.00 91.69 89 ARG A C 1
ATOM 670 O O . ARG A 1 89 ? 19.937 -5.034 -27.514 1.00 91.69 89 ARG A O 1
ATOM 677 N N . LEU A 1 90 ? 18.427 -5.716 -29.040 1.00 93.56 90 LEU A N 1
ATOM 678 C CA . LEU A 1 90 ? 18.171 -7.043 -28.494 1.00 93.56 90 LEU A CA 1
ATOM 679 C C . LEU A 1 90 ? 18.552 -8.097 -29.529 1.00 93.56 90 LEU A C 1
ATOM 681 O O . LEU A 1 90 ? 18.455 -7.855 -30.735 1.00 93.56 90 LEU A O 1
ATOM 685 N N . VAL A 1 91 ? 18.989 -9.266 -29.069 1.00 91.88 91 VAL A N 1
ATOM 686 C CA . VAL A 1 91 ? 19.293 -10.379 -29.970 1.00 91.88 91 VAL A CA 1
ATOM 687 C C . VAL A 1 91 ? 17.981 -11.020 -30.419 1.00 91.88 91 VAL A C 1
ATOM 689 O O . VAL A 1 91 ? 17.121 -11.345 -29.603 1.00 91.88 91 VAL A O 1
ATOM 692 N N . SER A 1 92 ? 17.821 -11.204 -31.731 1.00 90.19 92 SER A N 1
ATOM 693 C CA . SER A 1 92 ? 16.636 -11.844 -32.306 1.00 90.19 92 SER A CA 1
ATOM 694 C C . SER A 1 92 ? 16.475 -13.296 -31.844 1.00 90.19 92 SER A C 1
ATOM 696 O O . SER A 1 92 ? 17.457 -13.994 -31.592 1.00 90.19 92 SER A O 1
ATOM 698 N N . SER A 1 93 ? 15.236 -13.786 -31.845 1.00 91.56 93 SER A N 1
ATOM 699 C CA . SER A 1 93 ? 14.839 -15.138 -31.428 1.00 91.56 93 SER A CA 1
ATOM 700 C C . SER A 1 93 ? 15.169 -15.469 -29.966 1.00 91.56 93 SER A C 1
ATOM 702 O O . SER A 1 93 ? 15.302 -16.640 -29.622 1.00 91.56 93 SER A O 1
ATOM 704 N N . GLN A 1 94 ? 15.327 -14.456 -29.111 1.00 95.81 94 GLN A N 1
ATOM 705 C CA . GLN A 1 94 ? 15.460 -14.607 -27.659 1.00 95.81 94 GLN A CA 1
ATOM 706 C C . GLN A 1 94 ? 14.223 -14.036 -26.957 1.00 95.81 94 GLN A C 1
ATOM 708 O O . GLN A 1 94 ? 13.487 -13.237 -27.538 1.00 95.81 94 GLN A O 1
ATOM 713 N N . THR A 1 95 ? 13.996 -14.441 -25.709 1.00 97.38 95 THR A N 1
ATOM 714 C CA . THR A 1 95 ? 12.940 -13.877 -24.855 1.00 97.38 95 THR A CA 1
ATOM 715 C C . THR A 1 95 ? 13.578 -13.093 -23.723 1.00 97.38 95 THR A C 1
ATOM 717 O O . THR A 1 95 ? 14.516 -13.584 -23.098 1.00 97.38 95 THR A O 1
ATOM 720 N N . TYR A 1 96 ? 13.077 -11.886 -23.485 1.00 98.31 96 TYR A N 1
ATOM 721 C CA . TYR A 1 96 ? 13.562 -10.998 -22.436 1.00 98.31 96 TYR A CA 1
ATOM 722 C C . TYR A 1 96 ? 12.412 -10.555 -21.536 1.00 98.31 96 TYR A C 1
ATOM 724 O O . TYR A 1 96 ? 11.301 -10.341 -22.025 1.00 98.31 96 TYR A O 1
ATOM 732 N N . ASP A 1 97 ? 12.709 -10.360 -20.255 1.00 98.50 97 ASP A N 1
ATOM 733 C CA . ASP A 1 97 ? 11.822 -9.692 -19.306 1.00 98.50 97 ASP A CA 1
ATOM 734 C C . ASP A 1 97 ? 12.188 -8.210 -19.217 1.00 98.50 97 ASP A C 1
ATOM 736 O O . ASP A 1 97 ? 13.351 -7.861 -18.998 1.00 98.50 97 ASP A O 1
ATOM 740 N N . PHE A 1 98 ? 11.195 -7.340 -19.380 1.00 98.62 98 PHE A N 1
ATOM 741 C CA . PHE A 1 98 ? 11.328 -5.892 -19.244 1.00 98.62 98 PHE A CA 1
ATOM 742 C C . PHE A 1 98 ? 10.662 -5.478 -17.940 1.00 98.62 98 PHE A C 1
ATOM 744 O O . PHE A 1 98 ? 9.447 -5.604 -17.806 1.00 98.62 98 PHE A O 1
ATOM 751 N N . VAL A 1 99 ? 11.456 -5.010 -16.980 1.00 98.81 99 VAL A N 1
ATOM 752 C CA . VAL A 1 99 ? 11.001 -4.655 -15.633 1.00 98.81 99 VAL A CA 1
ATOM 753 C C . VAL A 1 99 ? 11.185 -3.160 -15.430 1.00 98.81 99 VAL A C 1
ATOM 755 O O . VAL A 1 99 ? 12.298 -2.642 -15.534 1.00 98.81 99 VAL A O 1
ATOM 758 N N . PHE A 1 100 ? 10.089 -2.470 -15.141 1.00 98.81 100 PHE A N 1
ATOM 759 C CA . PHE A 1 100 ? 10.049 -1.027 -14.952 1.00 98.81 100 PHE A CA 1
ATOM 760 C C . PHE A 1 100 ? 9.815 -0.682 -13.486 1.00 98.81 100 PHE A C 1
ATOM 762 O O . PHE A 1 100 ? 8.995 -1.313 -12.820 1.00 98.81 100 PHE A O 1
ATOM 769 N N . TRP A 1 101 ? 10.488 0.364 -13.015 1.00 98.81 101 TRP A N 1
ATOM 770 C CA . TRP A 1 101 ? 10.292 0.947 -11.691 1.00 98.81 101 TRP A CA 1
ATOM 771 C C . TRP A 1 101 ? 10.378 2.467 -11.765 1.00 98.81 101 TRP A C 1
ATOM 773 O O . TRP A 1 101 ? 11.374 2.996 -12.251 1.00 98.81 101 TRP A O 1
ATOM 783 N N . ALA A 1 102 ? 9.363 3.173 -11.284 1.00 98.62 102 ALA A N 1
ATOM 784 C CA . ALA A 1 102 ? 9.334 4.626 -11.231 1.00 98.62 102 ALA A CA 1
ATOM 785 C C . ALA A 1 102 ? 9.098 5.104 -9.800 1.00 98.62 102 ALA A C 1
ATOM 787 O O . ALA A 1 102 ? 8.138 4.678 -9.167 1.00 98.62 102 ALA A O 1
ATOM 788 N N . ASP A 1 103 ? 9.958 5.987 -9.298 1.00 98.31 103 ASP A N 1
ATOM 789 C CA . ASP A 1 103 ? 9.947 6.442 -7.907 1.00 98.31 103 ASP A CA 1
ATOM 790 C C . ASP A 1 103 ? 10.451 7.884 -7.728 1.00 98.31 103 ASP A C 1
ATOM 792 O O . ASP A 1 103 ? 10.879 8.564 -8.672 1.00 98.31 103 ASP A O 1
ATOM 796 N N . CYS A 1 104 ? 10.367 8.375 -6.490 1.00 96.75 104 CYS A N 1
ATOM 797 C CA . CYS A 1 104 ? 11.042 9.597 -6.075 1.00 96.75 104 CYS A CA 1
ATOM 798 C C . CYS A 1 104 ? 12.527 9.315 -5.807 1.00 96.75 104 CYS A C 1
ATOM 800 O O . CYS A 1 104 ? 12.882 8.523 -4.931 1.00 96.75 104 CYS A O 1
ATOM 802 N N . ALA A 1 105 ? 13.405 10.015 -6.520 1.00 97.19 105 ALA A N 1
ATOM 803 C CA . ALA A 1 105 ? 14.852 9.904 -6.391 1.00 97.19 105 ALA A CA 1
ATOM 804 C C . ALA A 1 105 ? 15.518 11.272 -6.198 1.00 97.19 105 ALA A C 1
ATOM 806 O O . ALA A 1 105 ? 14.924 12.331 -6.435 1.00 97.19 105 ALA A O 1
ATOM 807 N N . THR A 1 106 ? 16.779 11.261 -5.770 1.00 96.75 106 THR A N 1
ATOM 808 C CA . THR A 1 106 ? 17.583 12.482 -5.649 1.00 96.75 106 THR A CA 1
ATOM 809 C C . THR A 1 106 ? 18.345 12.699 -6.946 1.00 96.75 106 THR A C 1
ATOM 811 O O . THR A 1 106 ? 19.145 11.854 -7.331 1.00 96.75 106 THR A O 1
ATOM 814 N N . ALA A 1 107 ? 18.124 13.823 -7.628 1.00 95.38 107 ALA A N 1
ATOM 815 C CA . ALA A 1 107 ? 18.903 14.159 -8.816 1.00 95.38 107 ALA A CA 1
ATOM 816 C C . ALA A 1 107 ? 20.390 14.307 -8.451 1.00 95.38 107 ALA A C 1
ATOM 818 O O . ALA A 1 107 ? 20.744 15.078 -7.556 1.00 95.38 107 ALA A O 1
ATOM 819 N N . ASN A 1 108 ? 21.253 13.591 -9.164 1.00 95.31 108 ASN A N 1
ATOM 820 C CA . ASN A 1 108 ? 22.696 13.609 -8.972 1.00 95.31 108 ASN A CA 1
ATOM 821 C C . ASN A 1 108 ? 23.396 13.648 -10.333 1.00 95.31 108 ASN A C 1
ATOM 823 O O . ASN A 1 108 ? 23.722 12.617 -10.921 1.00 95.31 108 ASN A O 1
ATOM 827 N N . SER A 1 109 ? 23.689 14.860 -10.804 1.00 91.00 109 SER A N 1
ATOM 828 C CA . SER A 1 109 ? 24.389 15.099 -12.072 1.00 91.00 109 SER A CA 1
ATOM 829 C C . SER A 1 109 ? 25.834 14.588 -12.105 1.00 91.00 109 SER A C 1
ATOM 831 O O . SER A 1 109 ? 26.463 14.642 -13.156 1.00 91.00 109 SER A O 1
ATOM 833 N N . SER A 1 110 ? 26.383 14.158 -10.966 1.00 92.44 110 SER A N 1
ATOM 834 C CA . SER A 1 110 ? 27.731 13.586 -10.876 1.00 92.44 110 SER A CA 1
ATOM 835 C C . SER A 1 110 ? 27.741 12.060 -11.020 1.00 92.44 110 SER A C 1
ATOM 837 O O . SER A 1 110 ? 28.819 11.476 -11.075 1.00 92.44 110 SER A O 1
ATOM 839 N N . SER A 1 111 ? 26.569 11.417 -11.043 1.00 91.19 111 SER A N 1
ATOM 840 C CA . SER A 1 111 ? 26.423 9.976 -11.278 1.00 91.19 111 SER A CA 1
ATOM 841 C C . SER A 1 111 ? 26.169 9.689 -12.759 1.00 91.19 111 SER A C 1
ATOM 843 O O . SER A 1 111 ? 25.532 10.491 -13.443 1.00 91.19 111 SER A O 1
ATOM 845 N N . ASP A 1 112 ? 26.610 8.526 -13.242 1.00 86.06 112 ASP A N 1
ATOM 846 C CA . ASP A 1 112 ? 26.378 8.105 -14.632 1.00 86.06 112 ASP A CA 1
ATOM 847 C C . ASP A 1 112 ? 24.878 7.938 -14.949 1.00 86.06 112 ASP A C 1
ATOM 849 O O . ASP A 1 112 ? 24.444 8.199 -16.070 1.00 86.06 112 ASP A O 1
ATOM 853 N N . GLU A 1 113 ? 24.071 7.545 -13.955 1.00 89.38 113 GLU A N 1
ATOM 854 C CA . GLU A 1 113 ? 22.614 7.380 -14.081 1.00 89.38 113 GLU A CA 1
ATOM 855 C C . GLU A 1 113 ? 21.830 8.691 -13.858 1.00 89.38 113 GLU A C 1
ATOM 857 O O . GLU A 1 113 ? 20.627 8.748 -14.118 1.00 89.38 113 GLU A O 1
ATOM 862 N N . GLY A 1 114 ? 22.483 9.755 -13.378 1.00 94.25 114 GLY A N 1
ATOM 863 C CA . GLY A 1 114 ? 21.866 11.056 -13.097 1.00 94.25 114 GLY A CA 1
ATOM 864 C C . GLY A 1 114 ? 21.027 11.129 -11.811 1.00 94.25 114 GLY A C 1
ATOM 865 O O . GLY A 1 114 ? 20.488 12.196 -11.507 1.00 94.25 114 GLY A O 1
ATOM 866 N N . PHE A 1 115 ? 20.916 10.038 -11.048 1.00 97.00 115 PHE A N 1
ATOM 867 C CA . PHE A 1 115 ? 20.079 9.932 -9.851 1.00 97.00 115 PHE A CA 1
ATOM 868 C C . PHE A 1 115 ? 20.687 9.016 -8.787 1.00 97.00 115 PHE A C 1
ATOM 870 O O . PHE A 1 115 ? 21.199 7.949 -9.106 1.00 97.00 115 PHE A O 1
ATOM 877 N N . ASP A 1 116 ? 20.499 9.382 -7.520 1.00 96.31 116 ASP A N 1
ATOM 878 C CA . ASP A 1 116 ? 20.688 8.496 -6.375 1.00 96.31 116 ASP A CA 1
ATOM 879 C C . ASP A 1 116 ? 19.335 8.019 -5.833 1.00 96.31 116 ASP A C 1
ATOM 881 O O . ASP A 1 116 ? 18.359 8.777 -5.773 1.00 96.31 116 ASP A O 1
ATOM 885 N N . ASP A 1 117 ? 19.308 6.775 -5.352 1.00 97.19 117 ASP A N 1
ATOM 886 C CA . ASP A 1 117 ? 18.193 6.230 -4.575 1.00 97.19 117 ASP A CA 1
ATOM 887 C C . ASP A 1 117 ? 17.846 7.159 -3.398 1.00 97.19 117 ASP A C 1
ATOM 889 O O . ASP A 1 117 ? 18.740 7.626 -2.682 1.00 97.19 117 ASP A O 1
ATOM 893 N N . LYS A 1 118 ? 16.554 7.423 -3.173 1.00 96.06 118 LYS A N 1
ATOM 894 C CA . LYS A 1 118 ? 16.082 8.287 -2.078 1.00 96.06 118 LYS A CA 1
ATOM 895 C C . LYS A 1 118 ? 15.253 7.511 -1.065 1.00 96.06 118 LYS A C 1
ATOM 897 O O . LYS A 1 118 ? 15.704 7.363 0.063 1.00 96.06 118 LYS A O 1
ATOM 902 N N . VAL A 1 119 ? 14.093 7.009 -1.487 1.00 96.88 119 VAL A N 1
ATOM 903 C CA . VAL A 1 119 ? 13.194 6.216 -0.635 1.00 96.88 119 VAL A CA 1
ATOM 904 C C . VAL A 1 119 ? 13.470 4.725 -0.767 1.00 96.88 119 VAL A C 1
ATOM 906 O O . VAL A 1 119 ? 13.498 4.022 0.233 1.00 96.88 119 VAL A O 1
ATOM 909 N N . TYR A 1 120 ? 13.726 4.245 -1.983 1.00 98.00 120 TYR A N 1
ATOM 910 C CA . TYR A 1 120 ? 13.896 2.823 -2.260 1.00 98.00 120 TYR A CA 1
ATOM 911 C C . TYR A 1 120 ? 15.307 2.509 -2.724 1.00 98.00 120 TYR A C 1
ATOM 913 O O . TYR A 1 120 ? 15.882 3.237 -3.534 1.00 98.00 120 TYR A O 1
ATOM 921 N N . THR A 1 121 ? 15.861 1.407 -2.229 1.00 97.94 121 THR A N 1
ATOM 922 C CA . THR A 1 121 ? 17.114 0.848 -2.736 1.00 97.94 121 THR A CA 1
ATOM 923 C C . THR A 1 121 ? 16.806 0.010 -3.974 1.00 97.94 121 THR A C 1
ATOM 925 O O . THR A 1 121 ? 16.159 -1.030 -3.873 1.00 97.94 121 THR A O 1
ATOM 928 N N . THR A 1 122 ? 17.283 0.449 -5.140 1.00 97.06 122 THR A N 1
ATOM 929 C CA . THR A 1 122 ? 17.022 -0.189 -6.451 1.00 97.06 122 THR A CA 1
ATOM 930 C C . THR A 1 122 ? 18.274 -0.800 -7.083 1.00 97.06 122 THR A C 1
ATOM 932 O O . THR A 1 122 ? 18.229 -1.347 -8.184 1.00 97.06 122 THR A O 1
ATOM 935 N N . THR A 1 123 ? 19.411 -0.670 -6.400 1.00 90.94 123 THR A N 1
ATOM 936 C CA . THR A 1 123 ? 20.756 -1.015 -6.888 1.00 90.94 123 THR A CA 1
ATOM 937 C C . THR A 1 123 ? 21.415 -2.147 -6.094 1.00 90.94 123 THR A C 1
ATOM 939 O O . THR A 1 123 ? 22.528 -2.569 -6.413 1.00 90.94 123 THR A O 1
ATOM 942 N N . ALA A 1 124 ? 20.742 -2.665 -5.060 1.00 87.38 124 ALA A N 1
ATOM 943 C CA . ALA A 1 124 ? 21.222 -3.801 -4.281 1.00 87.38 124 ALA A CA 1
ATOM 944 C C . ALA A 1 124 ? 21.300 -5.084 -5.127 1.00 87.38 124 ALA A C 1
ATOM 946 O O . ALA A 1 124 ? 20.826 -5.160 -6.263 1.00 87.38 124 ALA A O 1
ATOM 947 N N . ARG A 1 125 ? 21.904 -6.137 -4.562 1.00 86.19 125 ARG A N 1
ATOM 948 C CA . ARG A 1 125 ? 21.961 -7.451 -5.213 1.00 86.19 125 ARG A CA 1
ATOM 949 C C . ARG A 1 125 ? 20.541 -7.926 -5.537 1.00 86.19 125 ARG A C 1
ATOM 951 O O . ARG A 1 125 ? 19.777 -8.222 -4.629 1.00 86.19 125 ARG A O 1
ATOM 958 N N . GLY A 1 126 ? 20.248 -8.067 -6.827 1.00 87.56 126 GLY A N 1
ATOM 959 C CA . GLY A 1 126 ? 18.919 -8.430 -7.324 1.00 87.56 126 GLY A CA 1
ATOM 960 C C . GLY A 1 126 ? 18.222 -7.311 -8.100 1.00 87.56 126 GLY A C 1
ATOM 961 O O . GLY A 1 126 ? 17.272 -7.618 -8.811 1.00 87.56 126 GLY A O 1
ATOM 962 N N . GLY A 1 127 ? 18.713 -6.066 -8.036 1.00 95.31 127 GLY A N 1
ATOM 963 C CA . GLY A 1 127 ? 18.151 -4.934 -8.779 1.00 95.31 127 GLY A CA 1
ATOM 964 C C . GLY A 1 127 ? 16.667 -4.741 -8.471 1.00 95.31 127 GLY A C 1
ATOM 965 O O . GLY A 1 127 ? 16.245 -4.838 -7.317 1.00 95.31 127 GLY A O 1
ATOM 966 N N . LEU A 1 128 ? 15.856 -4.564 -9.512 1.00 98.31 128 LEU A N 1
ATOM 967 C CA . LEU A 1 128 ? 14.403 -4.424 -9.390 1.00 98.31 128 LEU A CA 1
ATOM 968 C C . LEU A 1 128 ? 13.684 -5.712 -8.939 1.00 98.31 128 LEU A C 1
ATOM 970 O O . LEU A 1 128 ? 12.486 -5.681 -8.667 1.00 98.31 128 LEU A O 1
ATOM 974 N N . LYS A 1 129 ? 14.391 -6.843 -8.804 1.00 97.38 129 LYS A N 1
ATOM 975 C CA . LYS A 1 129 ? 13.834 -8.094 -8.256 1.00 97.38 129 LYS A CA 1
ATOM 976 C C . LYS A 1 129 ? 13.855 -8.150 -6.723 1.00 97.38 129 LYS A C 1
ATOM 978 O O . LYS A 1 129 ? 13.350 -9.111 -6.152 1.00 97.38 129 LYS A O 1
ATOM 983 N N . ALA A 1 130 ? 14.468 -7.168 -6.059 1.00 96.88 130 ALA A N 1
ATOM 984 C CA . ALA A 1 130 ? 14.612 -7.131 -4.603 1.00 96.88 130 ALA A CA 1
ATOM 985 C C . ALA A 1 130 ? 14.682 -5.684 -4.080 1.00 96.88 130 ALA A C 1
ATOM 987 O O . ALA A 1 130 ? 15.676 -5.272 -3.480 1.00 96.88 130 ALA A O 1
ATOM 988 N N . ILE A 1 131 ? 13.637 -4.902 -4.342 1.00 98.50 131 ILE A N 1
ATOM 989 C CA . ILE A 1 131 ? 13.545 -3.498 -3.929 1.00 98.50 131 ILE A CA 1
ATOM 990 C C . ILE A 1 131 ? 13.207 -3.438 -2.440 1.00 98.50 131 ILE A C 1
ATOM 992 O O . ILE A 1 131 ? 12.267 -4.096 -1.999 1.00 98.50 131 ILE A O 1
ATOM 996 N N . THR A 1 132 ? 13.945 -2.635 -1.675 1.00 97.50 132 THR A N 1
ATOM 997 C CA . THR A 1 132 ? 13.720 -2.441 -0.232 1.00 97.50 132 THR A CA 1
ATOM 998 C C . THR A 1 132 ? 13.619 -0.962 0.118 1.00 97.50 132 THR A C 1
ATOM 1000 O O . THR A 1 132 ? 14.094 -0.106 -0.631 1.00 97.50 132 THR A O 1
ATOM 1003 N N . GLU A 1 133 ? 13.076 -0.652 1.294 1.00 95.81 133 GLU A N 1
ATOM 1004 C CA . GLU A 1 133 ? 13.188 0.688 1.885 1.00 95.81 133 GLU A CA 1
ATOM 1005 C C . GLU A 1 133 ? 14.666 1.094 2.033 1.00 95.81 133 GLU A C 1
ATOM 1007 O O . GLU A 1 133 ? 15.552 0.261 2.276 1.00 95.81 133 GLU A O 1
ATOM 1012 N N . LYS A 1 134 ? 14.946 2.386 1.870 1.00 95.94 134 LYS A N 1
ATOM 1013 C CA 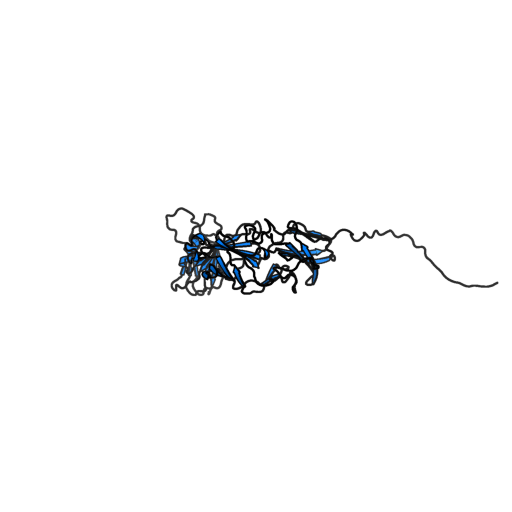. LYS A 1 134 ? 16.247 3.001 2.123 1.00 95.94 134 LYS A CA 1
ATOM 1014 C C . LYS A 1 134 ? 16.169 3.804 3.417 1.00 95.94 134 LYS A C 1
ATOM 1016 O O . LYS A 1 134 ? 15.673 4.924 3.441 1.00 95.94 134 LYS A O 1
ATOM 1021 N N . GLY A 1 135 ? 16.751 3.250 4.476 1.00 94.06 135 GLY A N 1
ATOM 1022 C CA . GLY A 1 135 ? 16.706 3.851 5.808 1.00 94.06 135 GLY A CA 1
ATOM 1023 C C . GLY A 1 135 ? 15.458 3.433 6.581 1.00 94.06 135 GLY A C 1
ATOM 1024 O O . GLY A 1 135 ? 14.913 2.356 6.350 1.00 94.06 135 GLY A O 1
ATOM 1025 N N . GLU A 1 136 ? 15.059 4.263 7.542 1.00 93.00 136 GLU A N 1
ATOM 1026 C CA . GLU A 1 136 ? 13.870 4.020 8.360 1.00 93.00 136 GLU A CA 1
ATOM 1027 C C . GLU A 1 136 ? 12.590 4.308 7.572 1.00 93.00 136 GLU A C 1
ATOM 1029 O O . GLU A 1 136 ? 12.565 5.159 6.681 1.00 93.00 136 GLU A O 1
ATOM 1034 N N . PHE A 1 137 ? 11.516 3.600 7.918 1.00 93.81 137 PHE A N 1
ATOM 1035 C CA . PHE A 1 137 ? 10.209 3.832 7.320 1.00 93.81 137 PHE A CA 1
ATOM 1036 C C . PHE A 1 137 ? 9.695 5.226 7.692 1.00 93.81 137 PHE A C 1
ATOM 1038 O O . PHE A 1 137 ? 9.619 5.582 8.867 1.00 93.81 137 PHE A O 1
ATOM 1045 N N . VAL A 1 138 ? 9.288 5.993 6.683 1.00 92.25 138 VAL A N 1
ATOM 1046 C CA . VAL A 1 138 ? 8.692 7.319 6.861 1.00 92.25 138 VAL A CA 1
ATOM 1047 C C . VAL A 1 138 ? 7.222 7.245 6.472 1.00 92.25 138 VAL A C 1
ATOM 1049 O O . VAL A 1 138 ? 6.900 7.162 5.290 1.00 92.25 138 VAL A O 1
ATOM 1052 N N . GLY A 1 139 ? 6.318 7.267 7.448 1.00 91.31 139 GLY A N 1
ATOM 1053 C CA . GLY A 1 139 ? 4.887 7.358 7.159 1.00 91.31 139 GLY A CA 1
ATOM 1054 C C . GLY A 1 139 ? 4.476 8.736 6.639 1.00 91.31 139 GLY A C 1
ATOM 1055 O O . GLY A 1 139 ? 5.256 9.691 6.681 1.00 91.31 139 GLY A O 1
ATOM 1056 N N . ASN A 1 140 ? 3.242 8.842 6.152 1.00 90.88 140 ASN A N 1
ATOM 1057 C CA . ASN A 1 140 ? 2.624 10.100 5.721 1.00 90.88 140 ASN A CA 1
ATOM 1058 C C . ASN A 1 140 ? 3.451 10.904 4.692 1.00 90.88 140 ASN A C 1
ATOM 1060 O O . ASN A 1 140 ? 3.504 12.132 4.735 1.00 90.88 140 ASN A O 1
ATOM 1064 N N . SER A 1 141 ? 4.129 10.210 3.774 1.00 92.31 141 SER A N 1
ATOM 1065 C CA . SER A 1 141 ? 5.042 10.819 2.802 1.00 92.31 141 SER A CA 1
ATOM 1066 C C . SER A 1 141 ? 4.674 10.446 1.368 1.00 92.31 141 SER A C 1
ATOM 1068 O O . SER A 1 141 ? 4.752 9.280 0.981 1.00 92.31 141 SER A O 1
ATOM 1070 N N . ASP A 1 142 ? 4.326 11.455 0.561 1.00 90.69 142 ASP A N 1
ATOM 1071 C CA . ASP A 1 142 ? 4.016 11.293 -0.870 1.00 90.69 142 ASP A CA 1
ATOM 1072 C C . ASP A 1 142 ? 5.254 10.885 -1.684 1.00 90.69 142 ASP A C 1
ATOM 1074 O O . ASP A 1 142 ? 5.145 10.288 -2.750 1.00 90.69 142 ASP A O 1
ATOM 1078 N N . GLU A 1 143 ? 6.458 11.141 -1.162 1.00 93.94 143 GLU A N 1
ATOM 1079 C CA . GLU A 1 143 ? 7.711 10.727 -1.802 1.00 93.94 143 GLU A CA 1
ATOM 1080 C C . GLU A 1 143 ? 7.876 9.201 -1.847 1.00 93.94 143 GLU A C 1
ATOM 1082 O O . GLU A 1 143 ? 8.713 8.704 -2.599 1.00 93.94 143 GLU A O 1
ATOM 1087 N N . ARG A 1 144 ? 7.072 8.462 -1.070 1.00 94.81 144 ARG A N 1
ATOM 1088 C CA . ARG A 1 144 ? 7.007 6.997 -1.103 1.00 94.81 144 ARG A CA 1
ATOM 1089 C C . ARG A 1 144 ? 6.139 6.447 -2.230 1.00 94.81 144 ARG A C 1
ATOM 1091 O O . ARG A 1 144 ? 6.147 5.245 -2.462 1.00 94.81 144 ARG A O 1
ATOM 1098 N N . ASP A 1 145 ? 5.402 7.286 -2.952 1.00 94.50 145 ASP A N 1
ATOM 1099 C CA . ASP A 1 145 ? 4.660 6.798 -4.108 1.00 94.50 145 ASP A CA 1
ATOM 1100 C C . ASP A 1 145 ? 5.631 6.267 -5.178 1.00 94.50 145 ASP A C 1
ATOM 1102 O O . ASP A 1 145 ? 6.682 6.856 -5.456 1.00 94.50 145 ASP A O 1
ATOM 1106 N N . ALA A 1 146 ? 5.285 5.129 -5.770 1.00 97.50 146 ALA A N 1
ATOM 1107 C CA . ALA A 1 146 ? 6.087 4.463 -6.784 1.00 97.50 146 ALA A CA 1
ATOM 1108 C C . ALA A 1 146 ? 5.206 3.586 -7.670 1.00 97.50 146 ALA A C 1
ATOM 1110 O O . ALA A 1 146 ? 4.082 3.223 -7.314 1.00 97.50 146 ALA A O 1
ATOM 1111 N N . PHE A 1 147 ? 5.731 3.226 -8.836 1.00 98.00 147 PHE A N 1
ATOM 1112 C CA . PHE A 1 147 ? 5.005 2.465 -9.838 1.00 98.00 147 PHE A CA 1
ATOM 1113 C C . PHE A 1 147 ? 5.912 1.441 -10.514 1.00 98.00 147 PHE A C 1
ATOM 1115 O O . PHE A 1 147 ? 7.108 1.668 -10.676 1.00 98.00 147 PHE A O 1
ATOM 1122 N N . PHE A 1 148 ? 5.342 0.326 -10.952 1.00 98.25 148 PHE A N 1
ATOM 1123 C CA . PHE A 1 148 ? 6.067 -0.730 -11.645 1.00 98.25 148 PHE A CA 1
ATOM 1124 C C . PHE A 1 148 ? 5.255 -1.302 -12.809 1.00 98.25 148 PHE A C 1
ATOM 1126 O O . PHE A 1 148 ? 4.039 -1.107 -12.911 1.00 98.25 148 PHE A O 1
ATOM 1133 N N . TYR A 1 149 ? 5.953 -1.992 -13.704 1.00 98.12 149 TYR A N 1
ATOM 1134 C CA . TYR A 1 149 ? 5.363 -2.781 -14.780 1.00 98.12 149 TYR A CA 1
ATOM 1135 C C . TYR A 1 149 ? 6.333 -3.887 -15.195 1.00 98.12 149 TYR A C 1
ATOM 1137 O O . TYR A 1 149 ? 7.550 -3.713 -15.108 1.00 98.12 149 TYR A O 1
ATOM 1145 N N . HIS A 1 150 ? 5.793 -5.001 -15.677 1.00 97.56 150 HIS A N 1
ATOM 1146 C CA . HIS A 1 150 ? 6.558 -6.106 -16.238 1.00 97.56 150 HIS A CA 1
ATOM 1147 C C . HIS A 1 150 ? 5.871 -6.640 -17.498 1.00 97.56 150 HIS A C 1
ATOM 1149 O O . HIS A 1 150 ? 4.653 -6.806 -17.526 1.00 97.56 150 HIS A O 1
ATOM 1155 N N . GLU A 1 151 ? 6.664 -6.922 -18.533 1.00 97.00 151 GLU A N 1
ATOM 1156 C CA . GLU A 1 151 ? 6.241 -7.701 -19.702 1.00 97.00 151 GLU A CA 1
ATOM 1157 C C . GLU A 1 151 ? 7.400 -8.595 -20.166 1.00 97.00 151 GLU A C 1
ATOM 1159 O O . GLU A 1 151 ? 8.552 -8.157 -20.236 1.00 97.00 151 GLU A O 1
ATOM 1164 N N . ALA A 1 152 ? 7.090 -9.841 -20.529 1.00 97.44 152 ALA A N 1
ATOM 1165 C CA . ALA A 1 152 ? 8.016 -10.737 -21.213 1.00 97.44 152 ALA A CA 1
ATOM 1166 C C . ALA A 1 152 ? 7.767 -10.691 -22.728 1.00 97.44 152 ALA A C 1
ATOM 1168 O O . ALA A 1 152 ? 6.641 -10.902 -23.184 1.00 97.44 152 ALA A O 1
ATOM 1169 N N . ILE A 1 153 ? 8.812 -10.451 -23.525 1.00 96.38 153 ILE A N 1
ATOM 1170 C CA . ILE A 1 153 ? 8.702 -10.363 -24.990 1.00 96.38 153 ILE A CA 1
ATOM 1171 C C . ILE A 1 153 ? 9.686 -11.319 -25.662 1.00 96.38 153 ILE A C 1
ATOM 1173 O O . ILE A 1 153 ? 10.899 -11.239 -25.460 1.00 96.38 153 ILE A O 1
ATOM 1177 N N . SER A 1 154 ? 9.164 -12.176 -26.543 1.00 96.12 154 SER A N 1
ATOM 1178 C CA . SER A 1 154 ? 9.966 -12.926 -27.515 1.00 96.12 154 SER A CA 1
ATOM 1179 C C . SER A 1 154 ? 10.282 -12.049 -28.732 1.00 96.12 154 SER A C 1
ATOM 1181 O O . SER A 1 154 ? 9.396 -11.679 -29.507 1.00 96.12 154 SER A O 1
ATOM 1183 N N . VAL A 1 155 ? 11.556 -11.709 -28.911 1.00 93.06 155 VAL A N 1
ATOM 1184 C CA . VAL A 1 155 ? 12.032 -10.746 -29.913 1.00 93.06 155 VAL A CA 1
ATOM 1185 C C . VAL A 1 155 ? 12.173 -11.423 -31.273 1.00 93.06 155 VAL A C 1
ATOM 1187 O O . VAL A 1 155 ? 13.217 -11.979 -31.597 1.00 93.06 155 VAL A O 1
ATOM 1190 N N . ASN A 1 156 ? 11.136 -11.352 -32.103 1.00 89.50 156 ASN A N 1
ATOM 1191 C CA . ASN A 1 156 ? 11.171 -11.865 -33.485 1.00 89.50 156 ASN A CA 1
ATOM 1192 C C . ASN A 1 156 ? 11.472 -10.776 -34.534 1.00 89.50 156 ASN A C 1
ATOM 1194 O O . ASN A 1 156 ? 11.633 -11.071 -35.714 1.00 89.50 156 ASN A O 1
ATOM 1198 N N . GLY A 1 157 ? 11.560 -9.524 -34.089 1.00 87.69 157 GLY A N 1
ATOM 1199 C CA . GLY A 1 157 ? 11.826 -8.323 -34.871 1.00 87.69 157 GLY A CA 1
ATOM 1200 C C . GLY A 1 157 ? 11.806 -7.102 -33.950 1.00 87.69 157 GLY A C 1
ATOM 1201 O O . GLY A 1 157 ? 11.574 -7.236 -32.745 1.00 87.69 157 GLY A O 1
ATOM 1202 N N . SER A 1 158 ? 12.045 -5.917 -34.508 1.00 90.00 158 SER A N 1
ATOM 1203 C CA . SER A 1 158 ? 11.846 -4.653 -33.793 1.00 90.00 158 SER A CA 1
ATOM 1204 C C . SER A 1 158 ? 10.395 -4.505 -33.336 1.00 90.00 158 SER A C 1
ATOM 1206 O O . SER A 1 158 ? 9.476 -4.907 -34.054 1.00 90.00 158 SER A O 1
ATOM 1208 N N . PHE A 1 159 ? 10.178 -3.868 -32.193 1.00 92.94 159 PHE A N 1
ATOM 1209 C CA . PHE A 1 159 ? 8.839 -3.584 -31.689 1.00 92.94 159 PHE A CA 1
ATOM 1210 C C . PHE A 1 159 ? 8.755 -2.179 -31.103 1.00 92.94 159 PHE A C 1
ATOM 1212 O O . PHE A 1 159 ? 9.727 -1.658 -30.567 1.00 92.94 159 PHE A O 1
ATOM 1219 N N . THR A 1 160 ? 7.556 -1.617 -31.126 1.00 94.50 160 THR A N 1
ATOM 1220 C CA . THR A 1 160 ? 7.219 -0.419 -30.364 1.00 94.50 160 THR A CA 1
ATOM 1221 C C . THR A 1 160 ? 6.069 -0.769 -29.437 1.00 94.50 160 THR A C 1
ATOM 1223 O O . THR A 1 160 ? 5.085 -1.389 -29.852 1.00 94.50 160 THR A O 1
ATOM 1226 N N . ARG A 1 161 ? 6.238 -0.430 -28.164 1.00 93.81 161 ARG A N 1
ATOM 1227 C CA . ARG A 1 161 ? 5.226 -0.557 -27.125 1.00 93.81 161 ARG A CA 1
ATOM 1228 C C . ARG A 1 161 ? 4.879 0.833 -26.631 1.00 93.81 161 ARG A C 1
ATOM 1230 O O . ARG A 1 161 ? 5.661 1.433 -25.902 1.00 93.81 161 ARG A O 1
ATOM 1237 N N . ASP A 1 162 ? 3.722 1.312 -27.047 1.00 86.94 162 ASP A N 1
ATOM 1238 C CA . ASP A 1 162 ? 3.119 2.537 -26.541 1.00 86.94 162 ASP A CA 1
ATOM 1239 C C . ASP A 1 162 ? 1.892 2.154 -25.686 1.00 86.94 162 ASP A C 1
ATOM 1241 O O . ASP A 1 162 ? 1.479 0.993 -25.686 1.00 86.94 162 ASP A O 1
ATOM 1245 N N . ASP A 1 163 ? 1.341 3.097 -24.922 1.00 84.19 163 ASP A N 1
ATOM 1246 C CA . ASP A 1 163 ? 0.162 2.905 -24.052 1.00 84.19 163 ASP A CA 1
ATOM 1247 C C . ASP A 1 163 ? 0.347 1.984 -22.828 1.00 84.19 163 ASP A C 1
ATOM 1249 O O . ASP A 1 163 ? -0.612 1.420 -22.299 1.00 84.19 163 ASP A O 1
ATOM 1253 N N . ILE A 1 164 ? 1.571 1.861 -22.311 1.00 94.06 164 ILE A N 1
ATOM 1254 C CA . ILE A 1 164 ? 1.813 1.156 -21.045 1.00 94.06 164 ILE A CA 1
ATOM 1255 C C . ILE A 1 164 ? 1.654 2.129 -19.883 1.00 94.06 164 ILE A C 1
ATOM 1257 O O . ILE A 1 164 ? 2.398 3.099 -19.782 1.00 94.06 164 ILE A O 1
ATOM 1261 N N . THR A 1 165 ? 0.735 1.839 -18.967 1.00 93.56 165 THR A N 1
ATOM 1262 C CA . THR A 1 165 ? 0.571 2.588 -17.714 1.00 93.56 165 THR A CA 1
ATOM 1263 C C . THR A 1 165 ? 1.093 1.752 -16.554 1.00 93.56 165 THR A C 1
ATOM 1265 O O . THR A 1 165 ? 0.603 0.646 -16.320 1.00 93.56 165 THR A O 1
ATOM 1268 N N . LEU A 1 166 ? 2.086 2.268 -15.826 1.00 96.06 166 LEU A N 1
ATOM 1269 C CA . LEU A 1 166 ? 2.616 1.587 -14.641 1.00 96.06 166 LEU A CA 1
ATOM 1270 C C . LEU A 1 166 ? 1.584 1.620 -13.506 1.00 96.06 166 LEU A C 1
ATOM 1272 O O . LEU A 1 166 ? 0.799 2.562 -13.388 1.00 96.06 166 LEU A O 1
ATOM 1276 N N . LYS A 1 167 ? 1.618 0.604 -12.641 1.00 93.31 167 LYS A N 1
ATOM 1277 C CA . LYS A 1 167 ? 0.709 0.463 -11.492 1.00 93.31 167 LYS A CA 1
ATOM 1278 C C . LYS A 1 167 ? 1.463 0.549 -10.176 1.00 93.31 167 LYS A C 1
ATOM 1280 O O . LYS A 1 167 ? 2.666 0.304 -10.137 1.00 93.31 167 LYS A O 1
ATOM 1285 N N . ARG A 1 168 ? 0.766 0.872 -9.087 1.00 94.75 168 ARG A N 1
ATOM 1286 C CA . ARG A 1 168 ? 1.392 0.907 -7.763 1.00 94.75 168 ARG A CA 1
ATOM 1287 C C . ARG A 1 168 ? 1.718 -0.502 -7.269 1.00 94.75 168 ARG A C 1
ATOM 1289 O O . ARG A 1 168 ? 0.909 -1.407 -7.457 1.00 94.75 168 ARG A O 1
ATOM 1296 N N . PRO A 1 169 ? 2.848 -0.685 -6.577 1.00 96.19 169 PRO A N 1
ATOM 1297 C CA . PRO A 1 169 ? 3.181 -1.904 -5.838 1.00 96.19 169 PRO A CA 1
ATOM 1298 C C . PRO A 1 169 ? 2.578 -1.922 -4.414 1.00 96.19 169 PRO A C 1
ATOM 1300 O O . PRO A 1 169 ? 2.775 -2.878 -3.665 1.00 96.19 169 PRO A O 1
ATOM 1303 N N . PHE A 1 170 ? 1.838 -0.873 -4.039 1.00 94.44 170 PHE A N 1
ATOM 1304 C CA . PHE A 1 170 ? 1.309 -0.644 -2.693 1.00 94.44 170 PHE A CA 1
ATOM 1305 C C . PHE A 1 170 ? -0.212 -0.636 -2.646 1.00 94.44 170 PHE A C 1
ATOM 1307 O O . PHE A 1 170 ? -0.849 -0.276 -3.636 1.00 94.44 170 PHE A O 1
ATOM 1314 N N . GLY A 1 171 ? -0.778 -0.896 -1.471 1.00 91.75 171 GLY A N 1
ATOM 1315 C CA . GLY A 1 171 ? -2.045 -0.290 -1.066 1.00 91.75 171 GLY A CA 1
ATOM 1316 C C . GLY A 1 171 ? -1.790 1.015 -0.302 1.00 91.75 171 GLY A C 1
ATOM 1317 O O . GLY A 1 171 ? -0.804 1.119 0.428 1.00 91.75 171 GLY A O 1
ATOM 1318 N N . LEU A 1 172 ? -2.655 2.017 -0.469 1.00 91.88 172 LEU A N 1
ATOM 1319 C CA . LEU A 1 172 ? -2.610 3.255 0.318 1.00 91.88 172 LEU A CA 1
ATOM 1320 C C . LEU A 1 172 ? -3.545 3.131 1.523 1.00 91.88 172 LEU A C 1
ATOM 1322 O O . LEU A 1 172 ? -4.756 3.165 1.343 1.00 91.88 172 LEU A O 1
ATOM 1326 N N . LEU A 1 173 ? -3.013 3.030 2.736 1.00 93.75 173 LEU A N 1
ATOM 1327 C CA . LEU A 1 173 ? -3.799 3.067 3.968 1.00 93.75 173 LEU A CA 1
ATOM 1328 C C . LEU A 1 173 ? -4.058 4.522 4.377 1.00 93.75 173 LEU A C 1
ATOM 1330 O O . LEU A 1 173 ? -3.118 5.282 4.574 1.00 93.75 173 LEU A O 1
ATOM 1334 N N . VAL A 1 174 ? -5.318 4.909 4.533 1.00 91.69 174 VAL A N 1
ATOM 1335 C CA . VAL A 1 174 ? -5.734 6.234 5.003 1.00 91.69 174 VAL A CA 1
ATOM 1336 C C . VAL A 1 174 ? -6.464 6.058 6.320 1.00 91.69 174 VAL A C 1
ATOM 1338 O O . VAL A 1 174 ? -7.512 5.422 6.348 1.00 91.69 174 VAL A O 1
ATOM 1341 N N . VAL A 1 175 ? -5.948 6.624 7.407 1.00 93.00 175 VAL A N 1
ATOM 1342 C CA . VAL A 1 175 ? -6.608 6.556 8.718 1.00 93.00 175 VAL A CA 1
ATOM 1343 C C . VAL A 1 175 ? -7.218 7.909 9.056 1.00 93.00 175 VAL A C 1
ATOM 1345 O O . VAL A 1 175 ? -6.532 8.929 9.018 1.00 93.00 175 VAL A O 1
ATOM 1348 N N . LYS A 1 176 ? -8.503 7.937 9.411 1.00 90.06 176 LYS A N 1
ATOM 1349 C CA . LYS A 1 176 ? -9.259 9.152 9.727 1.00 90.06 176 LYS A CA 1
ATOM 1350 C C . LYS A 1 176 ? -10.045 9.001 11.020 1.00 90.06 176 LYS A C 1
ATOM 1352 O O . LYS A 1 176 ? -10.755 8.027 11.215 1.00 90.06 176 LYS A O 1
ATOM 1357 N N . THR A 1 177 ? -9.989 9.998 11.890 1.00 89.31 177 THR A N 1
ATOM 1358 C CA . THR A 1 177 ? -10.881 10.044 13.048 1.00 89.31 177 THR A CA 1
ATOM 1359 C C . THR A 1 177 ? -12.080 10.957 12.808 1.00 89.31 177 THR A C 1
ATOM 1361 O O . THR A 1 177 ? -11.960 12.024 12.203 1.00 89.31 177 THR A O 1
ATOM 1364 N N . ASN A 1 178 ? -13.238 10.549 13.315 1.00 86.44 178 ASN A N 1
ATOM 1365 C CA . ASN A 1 178 ? -14.511 11.259 13.199 1.00 86.44 178 ASN A CA 1
ATOM 1366 C C . ASN A 1 178 ? -14.810 12.124 14.434 1.00 86.44 178 ASN A C 1
ATOM 1368 O O . ASN A 1 178 ? -15.645 13.026 14.377 1.00 86.44 178 ASN A O 1
ATOM 1372 N N . ASP A 1 179 ? -14.110 11.887 15.543 1.00 87.06 179 ASP A N 1
ATOM 1373 C CA . ASP A 1 179 ? -14.354 12.532 16.835 1.00 87.06 179 ASP A CA 1
ATOM 1374 C C . ASP A 1 179 ? -13.375 13.669 17.169 1.00 87.06 179 ASP A C 1
ATOM 1376 O O . ASP A 1 179 ? -13.493 14.259 18.244 1.00 87.06 179 ASP A O 1
ATOM 1380 N N . LEU A 1 180 ? -12.478 14.059 16.247 1.00 91.06 180 LEU A N 1
ATOM 1381 C CA . LEU A 1 180 ? -11.504 15.143 16.474 1.00 91.06 180 LEU A CA 1
ATOM 1382 C C . LEU A 1 180 ? -12.182 16.445 16.929 1.00 91.06 180 LEU A C 1
ATOM 1384 O O . LEU A 1 180 ? -11.778 17.059 17.914 1.00 91.06 180 LEU A O 1
ATOM 1388 N N . ASN A 1 181 ? -13.261 16.840 16.247 1.00 88.62 181 ASN A N 1
ATOM 1389 C CA . ASN A 1 181 ? -14.029 18.045 16.580 1.00 88.62 181 ASN A CA 1
ATOM 1390 C C . ASN A 1 181 ? -14.898 17.886 17.840 1.00 88.62 181 ASN A C 1
ATOM 1392 O O . ASN A 1 181 ? -15.395 18.876 18.377 1.00 88.62 181 ASN A O 1
ATOM 1396 N N . GLY A 1 182 ? -15.107 16.651 18.307 1.00 86.38 182 GLY A N 1
ATOM 1397 C CA . GLY A 1 182 ? -15.848 16.345 19.530 1.00 86.38 182 GLY A CA 1
ATOM 1398 C C . GLY A 1 182 ? -15.030 16.569 20.805 1.00 86.38 182 GLY A C 1
ATOM 1399 O O . GLY A 1 182 ? -15.608 16.706 21.888 1.00 86.38 182 GLY A O 1
ATOM 1400 N N . ILE A 1 183 ? -13.702 16.651 20.688 1.00 89.56 183 ILE A N 1
ATOM 1401 C CA . ILE A 1 183 ? -12.793 16.893 21.809 1.00 89.56 183 ILE A CA 1
ATOM 1402 C C . ILE A 1 183 ? -12.872 18.365 22.223 1.00 89.56 183 ILE A C 1
ATOM 1404 O O . ILE A 1 183 ? -12.465 19.269 21.493 1.00 89.56 183 ILE A O 1
ATOM 1408 N N . LYS A 1 184 ? -13.415 18.601 23.422 1.00 90.88 184 LYS A N 1
ATOM 1409 C CA . LYS A 1 184 ? -13.638 19.950 23.971 1.00 90.88 184 LYS A CA 1
ATOM 1410 C C . LYS A 1 184 ? -12.418 20.537 24.674 1.00 90.88 184 LYS A C 1
ATOM 1412 O O . LYS A 1 184 ? -12.296 21.755 24.735 1.00 90.88 184 LYS A O 1
ATOM 1417 N N . ASP A 1 185 ? -11.581 19.686 25.259 1.00 93.50 185 ASP A N 1
ATOM 1418 C CA . ASP A 1 185 ? -10.359 20.111 25.934 1.00 93.50 185 ASP A CA 1
ATOM 1419 C C . ASP A 1 185 ? -9.223 20.185 24.910 1.00 93.50 185 ASP A C 1
ATOM 1421 O O . ASP A 1 185 ? -8.834 19.168 24.340 1.00 93.50 185 ASP A O 1
ATOM 1425 N N . GLU A 1 186 ? -8.701 21.387 24.664 1.00 93.06 186 GLU A N 1
ATOM 1426 C CA . GLU A 1 186 ? -7.607 21.601 23.709 1.00 93.06 186 GLU A CA 1
ATOM 1427 C C . GLU A 1 186 ? -6.342 20.816 24.089 1.00 93.06 186 GLU A C 1
ATOM 1429 O O . GLU A 1 186 ? -5.607 20.400 23.198 1.00 93.06 186 GLU A O 1
ATOM 1434 N N . ALA A 1 187 ? -6.115 20.541 25.380 1.00 93.50 187 ALA A N 1
ATOM 1435 C CA . ALA A 1 187 ? -4.978 19.735 25.836 1.00 93.50 187 ALA A CA 1
ATOM 1436 C C . ALA A 1 187 ? -5.097 18.247 25.454 1.00 93.50 187 ALA A C 1
ATOM 1438 O O . ALA A 1 187 ? -4.115 17.511 25.518 1.00 93.50 187 ALA A O 1
ATOM 1439 N N . LEU A 1 188 ? -6.292 17.798 25.058 1.00 92.94 188 LEU A N 1
ATOM 1440 C CA . LEU A 1 188 ? -6.566 16.427 24.623 1.00 92.94 188 LEU A CA 1
ATOM 1441 C C . LEU A 1 188 ? -6.701 16.305 23.101 1.00 92.94 188 LEU A C 1
ATOM 1443 O O . LEU A 1 188 ? -6.970 15.212 22.605 1.00 92.94 188 LEU A O 1
ATOM 1447 N N . LYS A 1 189 ? -6.540 17.394 22.338 1.00 93.81 189 LYS A N 1
ATOM 1448 C CA . LYS A 1 189 ? -6.527 17.307 20.874 1.00 93.81 189 LYS A CA 1
ATOM 1449 C C . LYS A 1 189 ? -5.158 16.831 20.396 1.00 93.81 189 LYS A C 1
ATOM 1451 O O . LYS A 1 189 ? -4.161 17.448 20.761 1.00 93.81 189 LYS A O 1
ATOM 1456 N N . PRO A 1 190 ? -5.071 15.771 19.583 1.00 95.19 190 PRO A N 1
ATOM 1457 C CA . PRO A 1 190 ? -3.788 15.301 19.091 1.00 95.19 190 PRO A CA 1
ATOM 1458 C C . PRO A 1 190 ? -3.141 16.326 18.165 1.00 95.19 190 PRO A C 1
ATOM 1460 O O . PRO A 1 190 ? -3.765 16.795 17.213 1.00 95.19 190 PRO A O 1
ATOM 1463 N N . THR A 1 191 ? -1.877 16.636 18.436 1.00 95.12 191 THR A N 1
ATOM 1464 C CA . THR A 1 191 ? -0.994 17.319 17.491 1.00 95.12 191 THR A CA 1
ATOM 1465 C C . THR A 1 191 ? -0.108 16.322 16.759 1.00 95.12 191 THR A C 1
ATOM 1467 O O . THR A 1 191 ? 0.179 16.549 15.598 1.00 95.12 191 THR A O 1
ATOM 1470 N N . GLY A 1 192 ? 0.228 15.173 17.354 1.00 95.69 192 GLY A N 1
ATOM 1471 C CA . GLY A 1 192 ? 1.018 14.122 16.709 1.00 95.69 192 GLY A CA 1
ATOM 1472 C C . GLY A 1 192 ? 0.552 12.711 17.053 1.00 95.69 192 GLY A C 1
ATOM 1473 O O . GLY A 1 192 ? -0.372 12.512 17.846 1.00 95.69 192 GLY A O 1
ATOM 1474 N N . TYR A 1 193 ? 1.201 11.718 16.455 1.00 96.94 193 TYR A N 1
ATOM 1475 C CA . TYR A 1 193 ? 0.912 10.304 16.667 1.00 96.94 193 TYR A CA 1
ATOM 1476 C C . TYR A 1 193 ? 2.134 9.418 16.400 1.00 96.94 193 TYR A C 1
ATOM 1478 O O . TYR A 1 193 ? 3.065 9.801 15.696 1.00 96.94 193 TYR A O 1
ATOM 1486 N N . THR A 1 194 ? 2.099 8.206 16.939 1.00 97.88 194 THR A N 1
ATOM 1487 C CA . THR A 1 194 ? 3.007 7.105 16.615 1.00 97.88 194 THR A CA 1
ATOM 1488 C C . THR A 1 194 ? 2.175 5.949 16.093 1.00 97.88 194 THR A C 1
ATOM 1490 O O . THR A 1 194 ? 1.184 5.585 16.725 1.00 97.88 194 THR A O 1
ATOM 1493 N N . VAL A 1 195 ? 2.587 5.361 14.973 1.00 97.69 195 VAL A N 1
ATOM 1494 C CA . VAL A 1 195 ? 2.024 4.105 14.458 1.00 97.69 195 VAL A CA 1
ATOM 1495 C C . VAL A 1 195 ? 3.032 3.000 14.686 1.00 97.69 195 VAL A C 1
ATOM 1497 O O . VAL A 1 195 ? 4.210 3.188 14.387 1.00 97.69 195 VAL A O 1
ATOM 1500 N N . ALA A 1 196 ? 2.572 1.858 15.185 1.00 97.50 196 ALA A N 1
ATOM 1501 C CA . ALA A 1 196 ? 3.382 0.656 15.329 1.00 97.50 196 ALA A CA 1
ATOM 1502 C C . ALA A 1 196 ? 2.693 -0.516 14.626 1.00 97.50 196 ALA A C 1
ATOM 1504 O O . ALA A 1 196 ? 1.721 -1.069 15.141 1.00 97.50 196 ALA A O 1
ATOM 1505 N N . PHE A 1 197 ? 3.190 -0.881 13.447 1.00 96.69 197 PHE A N 1
ATOM 1506 C CA . PHE A 1 197 ? 2.774 -2.073 12.718 1.00 96.69 197 PHE A CA 1
ATOM 1507 C C . PHE A 1 197 ? 3.509 -3.295 13.263 1.00 96.69 197 PHE A C 1
ATOM 1509 O O . PHE A 1 197 ? 4.743 -3.313 13.303 1.00 96.69 197 PHE A O 1
ATOM 1516 N N . LYS A 1 198 ? 2.769 -4.354 13.614 1.00 94.75 198 LYS A N 1
ATOM 1517 C CA . LYS A 1 198 ? 3.369 -5.615 14.086 1.00 94.75 198 LYS A CA 1
ATOM 1518 C C . LYS A 1 198 ? 4.191 -6.325 13.009 1.00 94.75 198 LYS A C 1
ATOM 1520 O O . LYS A 1 198 ? 5.086 -7.100 13.320 1.00 94.75 198 LYS A O 1
ATOM 1525 N N . SER A 1 199 ? 3.859 -6.122 11.738 1.00 94.12 199 SER A N 1
ATOM 1526 C CA . SER A 1 199 ? 4.586 -6.729 10.626 1.00 94.12 199 SER A CA 1
ATOM 1527 C C . SER A 1 199 ? 4.209 -6.052 9.310 1.00 94.12 199 SER A C 1
ATOM 1529 O O . SER A 1 199 ? 3.040 -6.038 8.930 1.00 94.12 199 SER A O 1
ATOM 1531 N N . LEU A 1 200 ? 5.202 -5.522 8.600 1.00 95.69 200 LEU A N 1
ATOM 1532 C CA . LEU A 1 200 ? 5.086 -5.089 7.210 1.00 95.69 200 LEU A CA 1
ATOM 1533 C C . LEU A 1 200 ? 6.085 -5.851 6.334 1.00 95.69 200 LEU A C 1
ATOM 1535 O O . LEU A 1 200 ? 7.195 -6.140 6.802 1.00 95.69 200 LEU A O 1
ATOM 1539 N N . PRO A 1 201 ? 5.746 -6.136 5.062 1.00 95.50 201 PRO A N 1
ATOM 1540 C CA . PRO A 1 201 ? 6.719 -6.643 4.107 1.00 95.50 201 PRO A CA 1
ATOM 1541 C C . PRO A 1 201 ? 7.901 -5.684 3.956 1.00 95.50 201 PRO A C 1
ATOM 1543 O O . PRO A 1 201 ? 7.751 -4.469 4.085 1.00 95.50 201 PRO A O 1
ATOM 1546 N N . THR A 1 202 ? 9.085 -6.218 3.665 1.00 95.44 202 THR A N 1
ATOM 1547 C CA . THR A 1 202 ? 10.315 -5.408 3.560 1.00 95.44 202 THR A CA 1
ATOM 1548 C C . THR A 1 202 ? 10.888 -5.355 2.157 1.00 95.44 202 THR A C 1
ATOM 1550 O O . THR A 1 202 ? 11.745 -4.515 1.880 1.00 95.44 202 THR A O 1
ATOM 1553 N N . THR A 1 203 ? 10.447 -6.261 1.285 1.00 96.62 203 THR A N 1
ATOM 1554 C CA . THR A 1 203 ? 10.991 -6.428 -0.060 1.00 96.62 203 THR A CA 1
ATOM 1555 C C . THR A 1 203 ? 9.871 -6.569 -1.080 1.00 96.62 203 THR A C 1
ATOM 1557 O O . THR A 1 203 ? 8.926 -7.326 -0.861 1.00 96.62 203 THR A O 1
ATOM 1560 N N . PHE A 1 204 ? 10.019 -5.893 -2.216 1.00 97.88 204 PHE A N 1
ATOM 1561 C CA . PHE A 1 204 ? 9.151 -6.023 -3.381 1.00 97.88 204 PHE A CA 1
ATOM 1562 C C . PHE A 1 204 ? 9.949 -6.498 -4.599 1.00 97.88 204 PHE A C 1
ATOM 1564 O O . PHE A 1 204 ? 11.034 -5.984 -4.890 1.00 97.88 204 PHE A O 1
ATOM 1571 N N . ASN A 1 205 ? 9.415 -7.477 -5.323 1.00 97.94 205 ASN A N 1
ATOM 1572 C CA . ASN A 1 205 ? 9.985 -7.965 -6.572 1.00 97.94 205 ASN A CA 1
ATOM 1573 C C . ASN A 1 205 ? 9.168 -7.426 -7.751 1.00 97.94 205 ASN A C 1
ATOM 1575 O O . ASN A 1 205 ? 8.067 -7.903 -8.001 1.00 97.94 205 ASN A O 1
ATOM 1579 N N . ALA A 1 206 ? 9.702 -6.464 -8.507 1.00 98.12 206 ALA A N 1
ATOM 1580 C CA . ALA A 1 206 ? 8.984 -5.861 -9.633 1.00 98.12 206 ALA A CA 1
ATOM 1581 C C . ALA A 1 206 ? 8.862 -6.784 -10.860 1.00 98.12 206 ALA A C 1
ATOM 1583 O O . ALA A 1 206 ? 8.042 -6.510 -11.734 1.00 98.12 206 ALA A O 1
ATOM 1584 N N . LEU A 1 207 ? 9.648 -7.868 -10.934 1.00 97.56 207 LEU A N 1
ATOM 1585 C CA . LEU A 1 207 ? 9.521 -8.878 -11.989 1.00 97.56 207 LEU A CA 1
ATOM 1586 C C . LEU A 1 207 ? 8.298 -9.769 -11.754 1.00 97.56 207 LEU A C 1
ATOM 1588 O O . LEU A 1 207 ? 7.546 -10.027 -12.683 1.00 97.56 207 LEU A O 1
ATOM 1592 N N . THR A 1 208 ? 8.112 -10.264 -10.528 1.00 96.44 208 THR A N 1
ATOM 1593 C CA . THR A 1 208 ? 7.005 -11.185 -10.207 1.00 96.44 208 THR A CA 1
ATOM 1594 C C . THR A 1 208 ? 5.782 -10.468 -9.650 1.00 96.44 208 THR A C 1
ATOM 1596 O O . THR A 1 208 ? 4.683 -11.011 -9.673 1.00 96.44 208 THR A O 1
ATOM 1599 N N . GLY A 1 209 ? 5.960 -9.243 -9.157 1.00 95.44 209 GLY A N 1
ATOM 1600 C CA . GLY A 1 209 ? 4.952 -8.542 -8.382 1.00 95.44 209 GLY A CA 1
ATOM 1601 C C . GLY A 1 209 ? 4.682 -9.237 -7.049 1.00 95.44 209 GLY A C 1
ATOM 1602 O O . GLY A 1 209 ? 3.535 -9.279 -6.633 1.00 95.44 209 GLY A O 1
ATOM 1603 N N . GLU A 1 210 ? 5.681 -9.808 -6.384 1.00 95.19 210 GLU A N 1
ATOM 1604 C CA . GLU A 1 210 ? 5.505 -10.452 -5.074 1.00 95.19 210 GLU A CA 1
ATOM 1605 C C . GLU A 1 210 ? 6.137 -9.610 -3.964 1.00 95.19 210 GLU A C 1
ATOM 1607 O O . GLU A 1 210 ? 7.204 -9.008 -4.146 1.00 95.19 210 GLU A O 1
ATOM 1612 N N . VAL A 1 211 ? 5.492 -9.598 -2.796 1.00 95.62 211 VAL A N 1
ATOM 1613 C CA . VAL A 1 211 ? 6.073 -9.063 -1.560 1.00 95.62 211 VAL A CA 1
ATOM 1614 C C . VAL A 1 211 ? 6.745 -10.181 -0.763 1.00 95.62 211 VAL A C 1
ATOM 1616 O O . VAL A 1 211 ? 6.326 -11.337 -0.790 1.00 95.62 211 VAL A O 1
ATOM 1619 N N . SER A 1 212 ? 7.816 -9.862 -0.043 1.00 94.56 212 SER A N 1
ATOM 1620 C CA . SER A 1 212 ? 8.494 -10.828 0.826 1.00 94.56 212 SER A CA 1
ATOM 1621 C C . SER A 1 212 ? 9.210 -10.156 1.996 1.00 94.56 212 SER A C 1
ATOM 1623 O O . SER A 1 212 ? 9.335 -8.929 2.073 1.00 94.56 212 SER A O 1
ATOM 1625 N N . GLY A 1 213 ? 9.676 -10.990 2.928 1.00 94.50 213 GLY A N 1
ATOM 1626 C CA . GLY A 1 213 ? 10.206 -10.533 4.207 1.00 94.50 213 GLY A CA 1
ATOM 1627 C C . GLY A 1 213 ? 9.111 -9.964 5.108 1.00 94.50 213 GLY A C 1
ATOM 1628 O O . GLY A 1 213 ? 7.965 -9.802 4.706 1.00 94.50 213 GLY A O 1
ATOM 1629 N N . SER A 1 214 ? 9.460 -9.707 6.362 1.00 94.50 214 SER A N 1
ATOM 1630 C CA . SER A 1 214 ? 8.555 -9.102 7.333 1.00 94.50 214 SER A CA 1
ATOM 1631 C C . SER A 1 214 ? 9.369 -8.479 8.456 1.00 94.50 214 SER A C 1
ATOM 1633 O O . SER A 1 214 ? 10.315 -9.102 8.942 1.00 94.50 214 SER A O 1
ATOM 1635 N N . THR A 1 215 ? 8.981 -7.288 8.899 1.00 95.75 215 THR A N 1
ATOM 1636 C CA . THR A 1 215 ? 9.537 -6.649 10.096 1.00 95.75 215 THR A CA 1
ATOM 1637 C C . THR A 1 215 ? 8.481 -5.823 10.813 1.00 95.75 215 THR A C 1
ATOM 1639 O O . THR A 1 215 ? 7.566 -5.299 10.180 1.00 95.75 215 THR A O 1
ATOM 1642 N N . GLU A 1 216 ? 8.633 -5.671 12.125 1.00 96.62 216 GLU A N 1
ATOM 1643 C CA . GLU A 1 216 ? 7.946 -4.619 12.873 1.00 96.62 216 GLU A CA 1
ATOM 1644 C C . GLU A 1 216 ? 8.413 -3.251 12.371 1.00 96.62 216 GLU A C 1
ATOM 1646 O O . GLU A 1 216 ? 9.601 -3.056 12.087 1.00 96.62 216 GLU A O 1
ATOM 1651 N N . VAL A 1 217 ? 7.472 -2.317 12.251 1.00 96.69 217 VAL A N 1
ATOM 1652 C CA . VAL A 1 217 ? 7.731 -0.958 11.775 1.00 96.69 217 VAL A CA 1
ATOM 1653 C C . VAL A 1 217 ? 7.026 0.028 12.685 1.00 96.69 217 VAL A C 1
ATOM 1655 O O . VAL A 1 217 ? 5.817 -0.063 12.885 1.00 96.69 217 VAL A O 1
ATOM 1658 N N . THR A 1 218 ? 7.777 1.014 13.166 1.00 96.94 218 THR A N 1
ATOM 1659 C CA . THR A 1 218 ? 7.244 2.114 13.967 1.00 96.94 218 THR A CA 1
ATOM 1660 C C . THR A 1 218 ? 7.711 3.433 13.383 1.00 96.94 218 THR A C 1
ATOM 1662 O O . THR A 1 218 ? 8.888 3.577 13.057 1.00 96.94 218 THR A O 1
ATOM 1665 N N . TYR A 1 219 ? 6.809 4.406 13.287 1.00 96.81 219 TYR A N 1
ATOM 1666 C CA . TYR A 1 219 ? 7.170 5.785 12.972 1.00 96.81 219 TYR A CA 1
ATOM 1667 C C . TYR A 1 219 ? 6.332 6.765 13.795 1.00 96.81 219 TYR A C 1
ATOM 1669 O O . TYR A 1 219 ? 5.213 6.457 14.212 1.00 96.81 219 TYR A O 1
ATOM 1677 N N . THR A 1 220 ? 6.878 7.960 14.008 1.00 96.38 220 THR A N 1
ATOM 1678 C CA . THR A 1 220 ? 6.223 9.051 14.736 1.00 96.38 220 THR A CA 1
ATOM 1679 C C . THR A 1 220 ? 6.080 10.261 13.824 1.00 96.38 220 THR A C 1
ATOM 1681 O O . THR A 1 220 ? 7.034 10.657 13.155 1.00 96.38 220 THR A O 1
ATOM 1684 N N . ALA A 1 221 ? 4.899 10.868 13.831 1.00 95.12 221 ALA A N 1
ATOM 1685 C CA . ALA A 1 221 ? 4.600 12.124 13.164 1.00 95.12 221 ALA A CA 1
ATOM 1686 C C . ALA A 1 221 ? 4.184 13.176 14.200 1.00 95.12 221 ALA A C 1
ATOM 1688 O O . ALA A 1 221 ? 3.434 12.897 15.134 1.00 95.12 221 ALA A O 1
ATOM 1689 N N . THR A 1 222 ? 4.672 14.404 14.036 1.00 93.69 222 THR A N 1
ATOM 1690 C CA . THR A 1 222 ? 4.362 15.538 14.926 1.00 93.69 222 THR A CA 1
ATOM 1691 C C . THR A 1 222 ? 3.162 16.360 14.459 1.00 93.69 222 THR A C 1
ATOM 1693 O O . THR A 1 222 ? 2.874 17.392 15.056 1.00 93.69 222 THR A O 1
ATOM 1696 N N . GLU A 1 223 ? 2.522 15.940 13.370 1.00 92.75 223 GLU A N 1
ATOM 1697 C CA . GLU A 1 223 ? 1.342 16.559 12.769 1.00 92.75 223 GLU A CA 1
ATOM 1698 C C . GLU A 1 223 ? 0.423 15.478 12.188 1.00 92.75 223 GLU A C 1
ATOM 1700 O O . GLU A 1 223 ? 0.895 14.438 11.719 1.00 92.75 223 GLU A O 1
ATOM 1705 N N . LEU A 1 224 ? -0.892 15.716 12.223 1.00 92.44 224 LEU A N 1
ATOM 1706 C CA . LEU A 1 224 ? -1.863 14.904 11.486 1.00 92.44 224 LEU A CA 1
ATOM 1707 C C . LEU A 1 224 ? -1.734 15.166 9.981 1.00 92.44 224 LEU A C 1
ATOM 1709 O O . LEU A 1 224 ? -1.335 16.251 9.562 1.00 92.44 224 LEU A O 1
ATOM 1713 N N . ALA A 1 225 ? -2.138 14.196 9.161 1.00 90.50 225 ALA A N 1
ATOM 1714 C CA . ALA A 1 225 ? -2.102 14.321 7.708 1.00 90.50 225 ALA A CA 1
ATOM 1715 C C . ALA A 1 225 ? -2.928 15.512 7.200 1.00 90.50 225 ALA A C 1
ATOM 1717 O O . ALA A 1 225 ? -2.500 16.226 6.294 1.00 90.50 225 ALA A O 1
ATOM 1718 N N . LYS A 1 226 ? -4.116 15.735 7.776 1.00 88.81 226 LYS A N 1
ATOM 1719 C CA . LYS A 1 226 ? -4.985 16.870 7.448 1.00 88.81 226 LYS A CA 1
ATOM 1720 C C . LYS A 1 226 ? -5.734 17.372 8.681 1.00 88.81 226 LYS A C 1
ATOM 1722 O O . LYS A 1 226 ? -6.047 16.628 9.606 1.00 88.81 226 LYS A O 1
ATOM 1727 N N . ASN A 1 227 ? -6.140 18.639 8.629 1.00 87.12 227 ASN A N 1
ATOM 1728 C CA . ASN A 1 227 ? -6.947 19.280 9.676 1.00 87.12 227 ASN A CA 1
ATOM 1729 C C . ASN A 1 227 ? -8.409 18.788 9.728 1.00 87.12 227 ASN A C 1
ATOM 1731 O O . ASN A 1 227 ? -9.169 19.219 10.591 1.00 87.12 227 ASN A O 1
ATOM 1735 N N . ASP A 1 228 ? -8.829 17.920 8.804 1.00 85.75 228 ASP A N 1
ATOM 1736 C CA . ASP A 1 228 ? -10.198 17.397 8.706 1.00 85.75 228 ASP A CA 1
ATOM 1737 C C . ASP A 1 228 ? -10.421 16.096 9.505 1.00 85.75 228 ASP A C 1
ATOM 1739 O O . ASP A 1 228 ? -11.466 15.456 9.364 1.00 85.75 228 ASP A O 1
ATOM 1743 N N . GLY A 1 229 ? -9.432 15.691 10.307 1.00 88.50 229 GLY A N 1
ATOM 1744 C CA . GLY A 1 229 ? -9.431 14.430 11.048 1.00 88.50 229 GLY A CA 1
ATOM 1745 C C . GLY A 1 229 ? -8.664 13.299 10.366 1.00 88.50 229 GLY A C 1
ATOM 1746 O O . GLY A 1 229 ? -8.509 12.246 10.980 1.00 88.50 229 GLY A O 1
ATOM 1747 N N . THR A 1 230 ? -8.159 13.477 9.139 1.00 90.94 230 THR A N 1
ATOM 1748 C CA . THR A 1 230 ? -7.255 12.490 8.522 1.00 90.94 230 THR A CA 1
ATOM 1749 C C . THR A 1 230 ? -5.926 12.467 9.282 1.00 90.94 230 THR A C 1
ATOM 1751 O O . THR A 1 230 ? -5.191 13.453 9.292 1.00 90.94 230 THR A O 1
ATOM 1754 N N . ILE A 1 231 ? -5.625 11.343 9.929 1.00 94.25 231 ILE A N 1
ATOM 1755 C CA . ILE A 1 231 ? -4.456 11.150 10.791 1.00 94.25 231 ILE A CA 1
ATOM 1756 C C . ILE A 1 231 ? -3.226 10.787 9.962 1.00 94.25 231 ILE A C 1
ATOM 1758 O O . ILE A 1 231 ? -2.202 11.453 10.099 1.00 94.25 231 ILE A O 1
ATOM 1762 N N . SER A 1 232 ? -3.320 9.769 9.102 1.00 94.56 232 SER A N 1
ATOM 1763 C CA . SER A 1 232 ? -2.192 9.272 8.304 1.00 94.56 232 SER A CA 1
ATOM 1764 C C . SER A 1 232 ? -2.614 8.818 6.906 1.00 94.56 232 SER A C 1
ATOM 1766 O O . SER A 1 232 ? -3.781 8.494 6.668 1.00 94.56 232 SER A O 1
ATOM 1768 N N . MET A 1 233 ? -1.652 8.832 5.981 1.00 93.06 233 MET A N 1
ATOM 1769 C CA . MET A 1 233 ? -1.769 8.310 4.619 1.00 93.06 233 MET A CA 1
ATOM 1770 C C . MET A 1 233 ? -0.475 7.564 4.260 1.00 93.06 233 MET A C 1
ATOM 1772 O O . MET A 1 233 ? 0.556 8.185 4.012 1.00 93.06 233 MET A O 1
ATOM 1776 N N . ASP A 1 234 ? -0.509 6.233 4.250 1.00 95.19 234 ASP A N 1
ATOM 1777 C CA . ASP A 1 234 ? 0.686 5.384 4.224 1.00 95.19 234 ASP A CA 1
ATOM 1778 C C . ASP A 1 234 ? 0.673 4.386 3.060 1.00 95.19 234 ASP A C 1
ATOM 1780 O O . ASP A 1 234 ? -0.242 3.578 2.918 1.00 95.19 234 ASP A O 1
ATOM 1784 N N . PHE A 1 235 ? 1.721 4.404 2.230 1.00 94.81 235 PHE A N 1
ATOM 1785 C CA . PHE A 1 235 ? 1.924 3.406 1.175 1.00 94.81 235 PHE A CA 1
ATOM 1786 C C . PHE A 1 235 ? 2.523 2.118 1.745 1.00 94.81 235 PHE A C 1
ATOM 1788 O O . PHE A 1 235 ? 3.673 2.100 2.191 1.00 94.81 235 PHE A O 1
ATOM 1795 N N . LEU A 1 236 ? 1.773 1.025 1.727 1.00 95.88 236 LEU A N 1
ATOM 1796 C CA . LEU A 1 236 ? 2.202 -0.260 2.280 1.00 95.88 236 LEU A CA 1
ATOM 1797 C C . LEU A 1 236 ? 2.322 -1.278 1.152 1.00 95.88 236 LEU A C 1
ATOM 1799 O O . LEU A 1 236 ? 1.407 -1.390 0.335 1.00 95.88 236 LEU A O 1
ATOM 1803 N N . TRP A 1 237 ? 3.443 -2.007 1.078 1.00 95.75 237 TRP A N 1
ATOM 1804 C CA . TRP A 1 237 ? 3.592 -3.086 0.096 1.00 95.75 237 TRP A CA 1
ATOM 1805 C C . TRP A 1 237 ? 2.421 -4.052 0.235 1.00 95.75 237 TRP A C 1
ATOM 1807 O O . TRP A 1 237 ? 2.091 -4.467 1.345 1.00 95.75 237 TRP A O 1
ATOM 1817 N N . ALA A 1 238 ? 1.794 -4.393 -0.884 1.00 91.88 238 ALA A N 1
ATOM 1818 C CA . ALA A 1 238 ? 0.618 -5.248 -0.882 1.00 91.88 238 ALA A CA 1
ATOM 1819 C C . ALA A 1 238 ? 0.638 -6.191 -2.081 1.00 91.88 238 ALA A C 1
ATOM 1821 O O . ALA A 1 238 ? 1.239 -5.887 -3.118 1.00 91.88 238 ALA A O 1
ATOM 1822 N N . ASP A 1 239 ? -0.045 -7.320 -1.942 1.00 88.06 239 ASP A N 1
ATOM 1823 C CA . ASP A 1 239 ? -0.309 -8.249 -3.036 1.00 88.06 239 ASP A CA 1
ATOM 1824 C C . ASP A 1 239 ? -1.498 -7.800 -3.891 1.00 88.06 239 ASP A C 1
ATOM 1826 O O . ASP A 1 239 ? -2.265 -6.902 -3.531 1.00 88.06 239 ASP A O 1
ATOM 1830 N N . ASP A 1 240 ? -1.613 -8.384 -5.081 1.00 80.44 240 ASP A N 1
ATOM 1831 C CA . ASP A 1 240 ? -2.701 -8.110 -6.022 1.00 80.44 240 ASP A CA 1
ATOM 1832 C C . ASP A 1 240 ? -4.050 -8.688 -5.558 1.00 80.44 240 ASP A C 1
ATOM 1834 O O . ASP A 1 240 ? -5.109 -8.135 -5.887 1.00 80.44 240 ASP A O 1
ATOM 1838 N N . SER A 1 241 ? -4.018 -9.751 -4.755 1.00 75.44 241 SER A N 1
ATOM 1839 C CA . SER A 1 241 ? -5.135 -10.240 -3.952 1.00 75.44 241 SER A CA 1
ATOM 1840 C C . SER A 1 241 ? -5.277 -9.451 -2.651 1.00 75.44 241 SER A C 1
ATOM 1842 O O . SER A 1 241 ? -4.284 -9.072 -2.037 1.00 75.44 241 SER A O 1
ATOM 1844 N N . GLU A 1 242 ? -6.518 -9.245 -2.206 1.00 69.88 242 GLU A N 1
ATOM 1845 C CA . GLU A 1 242 ? -6.794 -8.663 -0.889 1.00 69.88 242 GLU A CA 1
ATOM 1846 C C . GLU A 1 242 ? -6.169 -9.530 0.214 1.00 69.88 242 GLU A C 1
ATOM 1848 O O . GLU A 1 242 ? -6.416 -10.737 0.274 1.00 69.88 242 GLU A O 1
ATOM 1853 N N . ALA A 1 243 ? -5.368 -8.907 1.076 1.00 73.50 243 ALA A N 1
ATOM 1854 C CA . ALA A 1 243 ? -4.742 -9.545 2.225 1.00 73.50 243 ALA A CA 1
ATOM 1855 C C . ALA A 1 243 ? -5.048 -8.747 3.493 1.00 73.50 243 ALA A C 1
ATOM 1857 O O . ALA A 1 243 ? -5.204 -7.529 3.451 1.00 73.50 243 ALA A O 1
ATOM 1858 N N . ALA A 1 244 ? -5.114 -9.427 4.634 1.00 74.88 244 ALA A N 1
ATOM 1859 C CA . ALA A 1 244 ? -5.197 -8.753 5.918 1.00 74.88 244 ALA A CA 1
ATOM 1860 C C . ALA A 1 244 ? -3.840 -8.119 6.249 1.00 74.88 244 ALA A C 1
ATOM 1862 O O . ALA A 1 244 ? -2.828 -8.814 6.355 1.00 74.88 244 ALA A O 1
ATOM 1863 N N . LEU A 1 245 ? -3.823 -6.801 6.418 1.00 83.12 245 LEU A N 1
ATOM 1864 C CA . LEU A 1 245 ? -2.709 -6.084 7.011 1.00 83.12 245 LEU A CA 1
ATOM 1865 C C . LEU A 1 245 ? -2.527 -6.564 8.452 1.00 83.12 245 LEU A C 1
ATOM 1867 O O . LEU A 1 245 ? -3.501 -6.694 9.199 1.00 83.12 245 LEU A O 1
ATOM 1871 N N . SER A 1 246 ? -1.275 -6.798 8.841 1.00 84.25 246 SER A N 1
ATOM 1872 C CA . SER A 1 246 ? -0.931 -7.103 10.227 1.00 84.25 246 SER A CA 1
ATOM 1873 C C . SER A 1 246 ? -1.444 -6.016 11.161 1.00 84.25 246 SER A C 1
ATOM 1875 O O . SER A 1 246 ? -1.393 -4.832 10.819 1.00 84.25 246 SER A O 1
ATOM 1877 N N . ASP A 1 247 ? -1.872 -6.415 12.358 1.00 88.00 247 ASP A N 1
ATOM 1878 C CA . ASP A 1 247 ? -2.395 -5.454 13.320 1.00 88.00 247 ASP A CA 1
ATOM 1879 C C . ASP A 1 247 ? -1.404 -4.317 13.578 1.00 88.00 247 ASP A C 1
ATOM 1881 O O . ASP A 1 247 ? -0.176 -4.501 13.571 1.00 88.00 247 ASP A O 1
ATOM 1885 N N . PHE A 1 248 ? -1.950 -3.153 13.888 1.00 93.12 248 PHE A N 1
ATOM 1886 C CA . PHE A 1 248 ? -1.159 -2.011 14.300 1.00 93.12 248 PHE A CA 1
ATOM 1887 C C . PHE A 1 248 ? -1.834 -1.240 15.423 1.00 93.12 248 PHE A C 1
ATOM 1889 O O . PHE A 1 248 ? -3.020 -1.393 15.706 1.00 93.12 248 PHE A O 1
ATOM 1896 N N . THR A 1 249 ? -1.052 -0.411 16.097 1.00 93.94 249 THR A N 1
ATOM 1897 C CA . THR A 1 249 ? -1.550 0.485 17.141 1.00 93.94 249 THR A CA 1
ATOM 1898 C C . THR A 1 249 ? -1.224 1.920 16.782 1.00 93.94 249 THR A C 1
ATOM 1900 O O . THR A 1 249 ? -0.158 2.185 16.219 1.00 93.94 249 THR A O 1
ATOM 1903 N N . MET A 1 250 ? -2.099 2.847 17.158 1.00 96.00 250 MET A N 1
ATOM 1904 C CA . MET A 1 250 ? -1.834 4.280 17.072 1.00 96.00 250 MET A CA 1
ATOM 1905 C C . MET A 1 250 ? -1.879 4.908 18.460 1.00 96.00 250 MET A C 1
ATOM 1907 O O . MET A 1 250 ? -2.909 4.872 19.134 1.00 96.00 250 MET A O 1
ATOM 1911 N N . THR A 1 251 ? -0.769 5.509 18.874 1.00 97.06 251 THR A N 1
ATOM 1912 C CA . THR A 1 251 ? -0.677 6.317 20.095 1.00 97.06 251 THR A CA 1
ATOM 1913 C C . THR A 1 251 ? -0.689 7.787 19.710 1.00 97.06 251 THR A C 1
ATOM 1915 O O . THR A 1 251 ? 0.081 8.206 18.852 1.00 97.06 251 THR A O 1
ATOM 1918 N N . PHE A 1 252 ? -1.556 8.576 20.333 1.00 96.94 252 PHE A N 1
ATOM 1919 C CA . PHE A 1 252 ? -1.783 9.983 20.018 1.00 96.94 252 PHE A CA 1
ATOM 1920 C C . PHE A 1 252 ? -1.164 10.895 21.074 1.00 96.94 252 PHE A C 1
ATOM 1922 O O . PHE A 1 252 ? -1.242 10.606 22.270 1.00 96.94 252 PHE A O 1
ATOM 1929 N N . TYR A 1 253 ? -0.604 12.025 20.641 1.00 97.25 253 TYR A N 1
ATOM 1930 C CA . TYR A 1 253 ? 0.111 12.971 21.498 1.00 97.25 253 TYR A CA 1
ATOM 1931 C C . TYR A 1 253 ? -0.377 14.408 21.305 1.00 97.25 253 TYR A C 1
ATOM 1933 O O . TYR A 1 253 ? -0.692 14.810 20.187 1.00 97.25 253 TYR A O 1
ATOM 1941 N N . ASN A 1 254 ? -0.364 15.203 22.375 1.00 96.56 254 ASN A N 1
ATOM 1942 C CA . ASN A 1 254 ? -0.457 16.664 22.348 1.00 96.56 254 ASN A CA 1
ATOM 1943 C C . ASN A 1 254 ? 0.896 17.221 22.803 1.00 96.56 254 ASN A C 1
ATOM 1945 O O . ASN A 1 254 ? 1.309 17.000 23.941 1.00 96.56 254 ASN A O 1
ATOM 1949 N N . ASP A 1 255 ? 1.619 17.865 21.892 1.00 92.88 255 ASP A N 1
ATOM 1950 C CA . ASP A 1 255 ? 2.917 18.506 22.139 1.00 92.88 255 ASP A CA 1
ATOM 1951 C C . ASP A 1 255 ? 3.917 17.586 22.870 1.00 92.88 255 ASP A C 1
ATOM 1953 O O . ASP A 1 255 ? 4.636 17.979 23.788 1.00 92.88 255 ASP A O 1
ATOM 1957 N N . GLY A 1 256 ? 3.935 16.313 22.456 1.00 91.62 256 GLY A N 1
ATOM 1958 C CA . GLY A 1 256 ? 4.788 15.255 23.008 1.00 91.62 256 GLY A CA 1
ATOM 1959 C C . GLY A 1 256 ? 4.232 14.537 24.243 1.00 91.62 256 GLY A C 1
ATOM 1960 O O . GLY A 1 256 ? 4.817 13.546 24.676 1.00 91.62 256 GLY A O 1
ATOM 1961 N N . THR A 1 257 ? 3.103 14.979 24.798 1.00 95.62 257 THR A N 1
ATOM 1962 C CA . THR A 1 257 ? 2.409 14.296 25.901 1.00 95.62 257 THR A CA 1
ATOM 1963 C C . THR A 1 257 ? 1.421 13.281 25.347 1.00 95.62 257 THR A C 1
ATOM 1965 O O . THR A 1 257 ? 0.572 13.641 24.539 1.00 95.62 257 THR A O 1
ATOM 1968 N N . GLU A 1 258 ? 1.507 12.021 25.775 1.00 96.69 258 GLU A N 1
ATOM 1969 C CA . GLU A 1 258 ? 0.553 10.985 25.364 1.00 96.69 258 GLU A CA 1
ATOM 1970 C C . GLU A 1 258 ? -0.864 11.311 25.860 1.00 96.69 258 GLU A C 1
ATOM 1972 O O . GLU A 1 258 ? -1.071 11.599 27.040 1.00 96.69 258 GLU A O 1
ATOM 1977 N N . ILE A 1 259 ? -1.834 11.249 24.948 1.00 94.06 259 ILE A N 1
ATOM 1978 C CA . ILE A 1 259 ? -3.257 11.479 25.216 1.00 94.06 259 ILE A CA 1
ATOM 1979 C C . ILE A 1 259 ? -3.977 10.138 25.374 1.00 94.06 259 ILE A C 1
ATOM 1981 O O . ILE A 1 259 ? -4.682 9.908 26.356 1.00 94.06 259 ILE A O 1
ATOM 1985 N N . CYS A 1 260 ? -3.850 9.270 24.368 1.00 91.50 260 CYS A N 1
ATOM 1986 C CA . CYS A 1 260 ? -4.530 7.982 24.300 1.00 91.50 260 CYS A CA 1
ATOM 1987 C C . CYS A 1 260 ? -3.851 7.047 23.291 1.00 91.50 260 CYS A C 1
ATOM 1989 O O . CYS A 1 260 ? -3.082 7.488 22.439 1.00 91.50 260 CYS A O 1
ATOM 1991 N N . THR A 1 261 ? -4.185 5.760 23.373 1.00 92.38 261 THR A N 1
ATOM 1992 C CA . THR A 1 261 ? -3.755 4.729 22.424 1.00 92.38 261 THR A CA 1
ATOM 1993 C C . THR A 1 261 ? -4.972 3.954 21.926 1.00 92.38 261 THR A C 1
ATOM 1995 O O . THR A 1 261 ? -5.856 3.614 22.719 1.00 92.38 261 THR A O 1
ATOM 1998 N N . ASN A 1 262 ? -4.999 3.679 20.623 1.00 88.75 262 ASN A N 1
ATOM 1999 C CA . ASN A 1 262 ? -5.980 2.835 19.957 1.00 88.75 262 ASN A CA 1
ATOM 2000 C C . ASN A 1 262 ? -5.281 1.621 19.331 1.00 88.75 262 ASN A C 1
ATOM 2002 O O . ASN A 1 262 ? -4.338 1.764 18.552 1.00 88.75 262 ASN A O 1
ATOM 2006 N N . ASP A 1 263 ? -5.741 0.433 19.701 1.00 85.31 263 ASP A N 1
ATOM 2007 C CA . ASP A 1 263 ? -5.202 -0.871 19.322 1.00 85.31 263 ASP A CA 1
ATOM 2008 C C . ASP A 1 263 ? -6.222 -1.751 18.581 1.00 85.31 263 ASP A C 1
ATOM 2010 O O . ASP A 1 263 ? -5.972 -2.933 18.358 1.00 85.31 263 ASP A O 1
ATOM 2014 N N . ALA A 1 264 ? -7.353 -1.176 18.160 1.00 78.25 264 ALA A N 1
ATOM 2015 C CA . ALA A 1 264 ? -8.429 -1.887 17.469 1.00 78.25 264 ALA A CA 1
ATOM 2016 C C . ALA A 1 264 ? -8.185 -2.053 15.954 1.00 78.25 264 ALA A C 1
ATOM 2018 O O . ALA A 1 264 ? -9.080 -2.473 15.223 1.00 78.25 264 ALA A O 1
ATOM 2019 N N . PHE A 1 265 ? -6.991 -1.715 15.451 1.00 83.25 265 PHE A N 1
ATOM 2020 C CA . PHE A 1 265 ? -6.653 -1.889 14.039 1.00 83.25 265 PHE A CA 1
ATOM 2021 C C . PHE A 1 265 ? -6.166 -3.310 13.778 1.00 83.25 265 PHE A C 1
ATOM 2023 O O . PHE A 1 265 ? -4.965 -3.576 13.703 1.00 83.25 265 PHE A O 1
ATOM 2030 N N . THR A 1 266 ? -7.115 -4.226 13.646 1.00 79.12 266 THR A N 1
ATOM 2031 C CA . THR A 1 266 ? -6.864 -5.636 13.349 1.00 79.12 266 THR A CA 1
ATOM 2032 C C . THR A 1 266 ? -7.495 -6.008 12.013 1.00 79.12 266 THR A C 1
ATOM 2034 O O . THR A 1 266 ? -8.511 -5.439 11.605 1.00 79.12 266 THR A O 1
ATOM 2037 N N . ASN A 1 267 ? -6.871 -6.960 11.312 1.00 71.50 267 ASN A N 1
ATOM 2038 C CA . ASN A 1 267 ? -7.407 -7.560 10.084 1.00 71.50 267 ASN A CA 1
ATOM 2039 C C . ASN A 1 267 ? -7.873 -6.528 9.028 1.00 71.50 267 ASN A C 1
ATOM 2041 O O . ASN A 1 267 ? -8.869 -6.735 8.334 1.00 71.50 267 ASN A O 1
ATOM 2045 N N . ILE A 1 268 ? -7.167 -5.396 8.928 1.00 81.19 268 ILE A N 1
ATOM 2046 C CA . ILE A 1 268 ? -7.488 -4.319 7.987 1.00 81.19 268 ILE A CA 1
ATOM 2047 C C . ILE A 1 268 ? -7.142 -4.812 6.579 1.00 81.19 268 ILE A C 1
ATOM 2049 O O . ILE A 1 268 ? -5.971 -5.070 6.316 1.00 81.19 268 ILE A O 1
ATOM 2053 N N . PRO A 1 269 ? -8.102 -4.973 5.657 1.00 80.94 269 PRO A N 1
ATOM 2054 C CA . PRO A 1 269 ? -7.778 -5.447 4.321 1.00 80.94 269 PRO A CA 1
ATOM 2055 C C . PRO A 1 269 ? -6.929 -4.406 3.580 1.00 80.94 269 PRO A C 1
ATOM 2057 O O . PRO A 1 269 ? -7.236 -3.219 3.597 1.00 80.94 269 PRO A O 1
ATOM 2060 N N . ILE A 1 270 ? -5.859 -4.848 2.928 1.00 85.69 270 ILE A N 1
ATOM 2061 C CA . ILE A 1 270 ? -4.989 -4.030 2.085 1.00 85.69 270 ILE A CA 1
ATOM 2062 C C . ILE A 1 270 ? -4.811 -4.732 0.740 1.00 85.69 270 ILE A C 1
ATOM 2064 O O . ILE A 1 270 ? -4.741 -5.961 0.656 1.00 85.69 270 ILE A O 1
ATOM 2068 N N . ARG A 1 271 ? -4.762 -3.950 -0.338 1.00 86.06 271 ARG A N 1
ATOM 2069 C CA . ARG A 1 271 ? -4.631 -4.480 -1.694 1.00 86.06 271 ARG A CA 1
ATOM 2070 C C . ARG A 1 271 ? -3.798 -3.560 -2.567 1.00 86.06 271 ARG A C 1
ATOM 2072 O O . ARG A 1 271 ? -3.954 -2.338 -2.530 1.00 86.06 271 ARG A O 1
ATOM 2079 N N . ARG A 1 272 ? -2.936 -4.156 -3.386 1.00 90.12 272 ARG A N 1
ATOM 2080 C CA . ARG A 1 272 ? -2.095 -3.438 -4.339 1.00 90.12 272 ARG A CA 1
ATOM 2081 C C . ARG A 1 272 ? -2.926 -2.627 -5.315 1.00 90.12 272 ARG A C 1
ATOM 2083 O O . ARG A 1 272 ? -3.818 -3.163 -5.961 1.00 90.12 272 ARG A O 1
ATOM 2090 N N . ASN A 1 273 ? -2.531 -1.374 -5.503 1.00 86.81 273 ASN A N 1
ATOM 2091 C CA . ASN A 1 273 ? -3.168 -0.401 -6.375 1.00 86.81 273 ASN A CA 1
ATOM 2092 C C . ASN A 1 273 ? -4.594 -0.025 -5.934 1.00 86.81 273 ASN A C 1
ATOM 2094 O O . ASN A 1 273 ? -5.389 0.393 -6.766 1.00 86.81 273 ASN A O 1
ATOM 2098 N N . TYR A 1 274 ? -4.896 -0.121 -4.633 1.00 84.38 274 TYR A N 1
ATOM 2099 C CA . TYR A 1 274 ? -6.135 0.375 -4.019 1.00 84.38 274 TYR A CA 1
ATOM 2100 C C . TYR A 1 274 ? -5.831 1.314 -2.847 1.00 84.38 274 TYR A C 1
ATOM 2102 O O . TYR A 1 274 ? -4.755 1.254 -2.244 1.00 84.38 274 TYR A O 1
ATOM 2110 N N . ARG A 1 275 ? -6.792 2.167 -2.498 1.00 85.19 275 ARG A N 1
ATOM 2111 C CA . ARG A 1 275 ? -6.801 2.955 -1.262 1.00 85.19 275 ARG A CA 1
ATOM 2112 C C . ARG A 1 275 ? -7.695 2.268 -0.236 1.00 85.19 275 ARG A C 1
ATOM 2114 O O . ARG A 1 275 ? -8.816 1.921 -0.552 1.00 85.19 275 ARG A O 1
ATOM 2121 N N . THR A 1 276 ? -7.226 2.090 0.990 1.00 85.06 276 THR A N 1
ATOM 2122 C CA . THR A 1 276 ? -7.986 1.566 2.130 1.00 85.06 276 THR A CA 1
ATOM 2123 C C . THR A 1 276 ? -8.230 2.700 3.119 1.00 85.06 276 THR A C 1
ATOM 2125 O O . THR A 1 276 ? -7.288 3.134 3.772 1.00 85.06 276 THR A O 1
ATOM 2128 N N . ASN A 1 277 ? -9.458 3.198 3.248 1.00 81.62 277 ASN A N 1
ATOM 2129 C CA . ASN A 1 277 ? -9.806 4.219 4.234 1.00 81.62 277 ASN A CA 1
ATOM 2130 C C . ASN A 1 277 ? -10.354 3.573 5.501 1.00 81.62 277 ASN A C 1
ATOM 2132 O O . ASN A 1 277 ? -11.464 3.053 5.498 1.00 81.62 277 ASN A O 1
ATOM 2136 N N . VAL A 1 278 ? -9.607 3.678 6.589 1.00 85.00 278 VAL A N 1
ATOM 2137 C CA . VAL A 1 278 ? -9.998 3.311 7.946 1.00 85.00 278 VAL A CA 1
ATOM 2138 C C . VAL A 1 278 ? -10.501 4.562 8.655 1.00 85.00 278 VAL A C 1
ATOM 2140 O O . VAL A 1 278 ? -9.778 5.548 8.768 1.00 85.00 278 VAL A O 1
ATOM 2143 N N . SER A 1 279 ? -11.729 4.547 9.156 1.00 82.56 279 SER A N 1
ATOM 2144 C CA . SER A 1 279 ? -12.303 5.663 9.900 1.00 82.56 279 SER A CA 1
ATOM 2145 C C . SER A 1 279 ? -13.085 5.230 11.130 1.00 82.56 279 SER A C 1
ATOM 2147 O O . SER A 1 279 ? -13.512 4.090 11.218 1.00 82.56 279 SER A O 1
ATOM 2149 N N . GLY A 1 280 ? -13.259 6.113 12.107 1.00 78.56 280 GLY A N 1
ATOM 2150 C CA . GLY A 1 280 ? -14.012 5.809 13.325 1.00 78.56 280 GLY A CA 1
ATOM 2151 C C . GLY A 1 280 ? -13.833 6.887 14.384 1.00 78.56 280 GLY A C 1
ATOM 2152 O O . GLY A 1 280 ? -13.183 7.899 14.139 1.00 78.56 280 GLY A O 1
ATOM 2153 N N . ASN A 1 281 ? -14.387 6.679 15.574 1.00 83.06 281 ASN A N 1
ATOM 2154 C CA . ASN A 1 281 ? -14.049 7.503 16.737 1.00 83.06 281 ASN A CA 1
ATOM 2155 C C . ASN A 1 281 ? -12.765 6.947 17.349 1.00 83.06 281 ASN A C 1
ATOM 2157 O O . ASN A 1 281 ? -12.803 6.056 18.193 1.00 83.06 281 ASN A O 1
ATOM 2161 N N . LEU A 1 282 ? -11.619 7.391 16.838 1.00 86.44 282 LEU A N 1
ATOM 2162 C CA . LEU A 1 282 ? -10.336 6.773 17.166 1.00 86.44 282 LEU A CA 1
ATOM 2163 C C . LEU A 1 282 ? -9.714 7.349 18.441 1.00 86.44 282 LEU A C 1
ATOM 2165 O O . LEU A 1 282 ? -8.827 6.710 19.007 1.00 86.44 282 LEU A O 1
ATOM 2169 N N . LEU A 1 283 ? -10.172 8.524 18.887 1.00 87.31 283 LEU A N 1
ATOM 2170 C CA . LEU A 1 283 ? -9.618 9.265 20.026 1.00 87.31 283 LEU A CA 1
ATOM 2171 C C . LEU A 1 283 ? -10.432 9.073 21.312 1.00 87.31 283 LEU A C 1
ATOM 2173 O O . LEU A 1 283 ? -9.953 9.342 22.414 1.00 87.31 283 LEU A O 1
ATOM 2177 N N . THR A 1 284 ? -11.668 8.597 21.192 1.00 78.75 284 THR A N 1
ATOM 2178 C CA . THR A 1 284 ? -12.552 8.276 22.311 1.00 78.75 284 THR A CA 1
ATOM 2179 C C . THR A 1 284 ? -12.903 6.790 22.278 1.00 78.75 284 THR A C 1
ATOM 2181 O O . THR A 1 284 ? -13.162 6.228 21.223 1.00 78.75 284 THR A O 1
ATOM 2184 N N . LYS A 1 285 ? -12.945 6.113 23.436 1.00 62.72 285 LYS A N 1
ATOM 2185 C CA . LYS A 1 285 ? -13.246 4.663 23.532 1.00 62.72 285 LYS A CA 1
ATOM 2186 C C . LYS A 1 285 ? -14.701 4.277 23.178 1.00 62.72 285 LYS A C 1
ATOM 2188 O O . LYS A 1 285 ? -15.190 3.245 23.627 1.00 62.72 285 LYS A O 1
ATOM 2193 N N . GLN A 1 286 ? -15.417 5.096 22.411 1.00 43.62 286 GLN A N 1
ATOM 2194 C CA . GLN A 1 286 ? -16.764 4.807 21.925 1.00 43.62 286 GLN A CA 1
ATOM 2195 C C . GLN A 1 286 ? -16.790 4.882 20.397 1.00 43.62 286 GLN A C 1
ATOM 2197 O O . GLN A 1 286 ? -17.075 5.939 19.838 1.00 43.62 286 GLN A O 1
ATOM 2202 N N . GLY A 1 287 ? -16.548 3.765 19.711 1.00 50.03 287 GLY A N 1
ATOM 2203 C CA . GLY A 1 287 ? -16.865 3.669 18.288 1.00 50.03 287 GLY A CA 1
ATOM 2204 C C . GLY A 1 287 ? -16.338 2.422 17.591 1.00 50.03 287 GLY A C 1
ATOM 2205 O O . GLY A 1 287 ? -15.253 1.935 17.886 1.00 50.03 287 GLY A O 1
ATOM 2206 N N . THR A 1 288 ? -17.133 1.940 16.641 1.00 52.50 288 THR A N 1
ATOM 2207 C CA . THR A 1 288 ? -16.752 0.979 15.606 1.00 52.50 288 THR A CA 1
ATOM 2208 C C . THR A 1 288 ? -15.796 1.637 14.606 1.00 52.50 288 THR A C 1
ATOM 2210 O O . THR A 1 288 ? -15.957 2.817 14.278 1.00 52.50 288 THR A O 1
ATOM 2213 N N . ILE A 1 289 ? -14.818 0.883 14.103 1.00 61.12 289 ILE A N 1
ATOM 2214 C CA . ILE A 1 289 ? -14.010 1.285 12.944 1.00 61.12 289 ILE A CA 1
ATOM 2215 C C . ILE A 1 289 ? -14.829 1.021 11.658 1.00 61.12 289 ILE A C 1
ATOM 2217 O O . ILE A 1 289 ? -15.826 0.308 11.663 1.00 61.12 289 ILE A O 1
ATOM 2221 N N . SER A 1 290 ? -14.505 1.690 10.559 1.00 56.53 290 SER A N 1
ATOM 2222 C CA . SER A 1 290 ? -15.137 1.581 9.242 1.00 56.53 290 SER A CA 1
ATOM 2223 C C . SER A 1 290 ? -14.033 1.571 8.192 1.00 56.53 290 SER A C 1
ATOM 2225 O O . SER A 1 290 ? -13.197 2.466 8.214 1.00 56.53 290 SER A O 1
ATOM 2227 N N . VAL A 1 291 ? -13.986 0.576 7.300 1.00 61.84 291 VAL A N 1
ATOM 2228 C CA . VAL A 1 291 ? -12.823 0.331 6.425 1.00 61.84 291 VAL A CA 1
ATOM 2229 C C . VAL A 1 291 ? -13.225 0.165 4.964 1.00 61.84 291 VAL A C 1
ATOM 2231 O O . VAL A 1 291 ? -13.518 -0.944 4.535 1.00 61.84 291 VAL A O 1
ATOM 2234 N N . THR A 1 292 ? -13.188 1.232 4.173 1.00 59.22 292 THR A N 1
ATOM 2235 C CA . THR A 1 292 ? -13.535 1.174 2.740 1.00 59.22 292 THR A CA 1
ATOM 2236 C C . THR A 1 292 ? -12.306 0.913 1.875 1.00 59.22 292 THR A C 1
ATOM 2238 O O . THR A 1 292 ? -11.244 1.452 2.168 1.00 59.22 292 THR A O 1
ATOM 2241 N N . ILE A 1 293 ? -12.427 0.132 0.795 1.00 60.03 293 ILE A N 1
ATOM 2242 C CA . ILE A 1 293 ? -11.355 -0.040 -0.196 1.00 60.03 293 ILE A CA 1
ATOM 2243 C C . ILE A 1 293 ? -11.793 0.571 -1.533 1.00 60.03 293 ILE A C 1
ATOM 2245 O O . ILE A 1 293 ? -12.630 0.025 -2.250 1.00 60.03 293 ILE A O 1
ATOM 2249 N N . ASP A 1 294 ? -11.199 1.707 -1.885 1.00 63.50 294 ASP A N 1
ATOM 2250 C CA . ASP A 1 294 ? -11.452 2.429 -3.128 1.00 63.50 294 ASP A CA 1
ATOM 2251 C C . ASP A 1 294 ? -10.440 2.007 -4.210 1.00 63.50 294 ASP A C 1
ATOM 2253 O O . ASP A 1 294 ? -9.226 2.004 -3.962 1.00 63.50 294 ASP A O 1
ATOM 2257 N N . PRO A 1 295 ? -10.896 1.636 -5.417 1.00 56.03 295 PRO A N 1
ATOM 2258 C CA . PRO A 1 295 ? -10.035 1.385 -6.547 1.00 56.03 295 PRO A CA 1
ATOM 2259 C C . PRO A 1 295 ? -9.391 2.650 -7.102 1.00 56.03 295 PRO A C 1
ATOM 2261 O O . PRO A 1 295 ? -8.577 2.431 -7.969 1.00 56.03 295 PRO A O 1
ATOM 2264 N N . GLU A 1 296 ? -9.698 3.881 -6.642 1.00 61.62 296 GLU A N 1
ATOM 2265 C CA . GLU A 1 296 ? -9.317 5.262 -7.070 1.00 61.62 296 GLU A CA 1
ATOM 2266 C C . GLU A 1 296 ? -8.053 5.452 -7.942 1.00 61.62 296 GLU A C 1
ATOM 2268 O O . GLU A 1 296 ? -7.920 6.433 -8.670 1.00 61.62 296 GLU A O 1
ATOM 2273 N N . PHE A 1 297 ? -7.110 4.521 -7.884 1.00 60.78 297 PHE A N 1
ATOM 2274 C CA . PHE A 1 297 ? -5.954 4.362 -8.759 1.00 60.78 297 PHE A CA 1
ATOM 2275 C C . PHE A 1 297 ? -6.200 3.559 -10.072 1.00 60.78 297 PHE A C 1
ATOM 2277 O O . PHE A 1 297 ? -5.290 3.487 -10.898 1.00 60.78 297 PHE A O 1
ATOM 2284 N N . ASP A 1 298 ? -7.372 2.948 -10.277 1.00 53.81 298 ASP A N 1
ATOM 2285 C CA . ASP A 1 298 ? -7.861 2.166 -11.430 1.00 53.81 298 ASP A CA 1
ATOM 2286 C C . ASP A 1 298 ? -9.405 2.330 -11.478 1.00 53.81 298 ASP A C 1
ATOM 2288 O O . ASP A 1 298 ? -10.081 2.055 -10.496 1.00 53.81 298 ASP A O 1
ATOM 2292 N N . GLU A 1 299 ? -10.008 2.836 -12.559 1.00 45.09 299 GLU A N 1
ATOM 2293 C CA . GLU A 1 299 ? -11.412 3.325 -12.585 1.00 45.09 299 GLU A CA 1
ATOM 2294 C C . GLU A 1 299 ? -12.520 2.233 -12.532 1.00 45.09 299 GLU A C 1
ATOM 2296 O O . GLU A 1 299 ? -13.554 2.347 -13.190 1.00 45.09 299 GLU A O 1
ATOM 2301 N N . ASN A 1 300 ? -12.376 1.170 -11.736 1.00 41.06 300 ASN A N 1
ATOM 2302 C CA . ASN A 1 300 ? -13.376 0.099 -11.631 1.00 41.06 300 ASN A CA 1
ATOM 2303 C C . ASN A 1 300 ? -13.880 -0.121 -10.194 1.00 41.06 300 ASN A C 1
ATOM 2305 O O . ASN A 1 300 ? -13.237 -0.825 -9.427 1.00 41.06 300 ASN A O 1
ATOM 2309 N N . SER A 1 301 ? -15.069 0.438 -9.914 1.00 38.28 301 SER A N 1
ATOM 2310 C CA . SER A 1 301 ? -16.012 0.241 -8.782 1.00 38.28 301 SER A CA 1
ATOM 2311 C C . SER A 1 301 ? -15.443 0.138 -7.344 1.00 38.28 301 SER A C 1
ATOM 2313 O O . SER A 1 301 ? -14.742 -0.827 -7.041 1.00 38.28 301 SER A O 1
ATOM 2315 N N . PRO A 1 302 ? -15.795 1.058 -6.416 1.00 43.78 302 PRO A N 1
ATOM 2316 C CA . PRO A 1 302 ? -15.443 0.943 -4.995 1.00 43.78 302 PRO A CA 1
ATOM 2317 C C . PRO A 1 302 ? -15.945 -0.357 -4.366 1.00 43.78 302 PRO A C 1
ATOM 2319 O O . PRO A 1 302 ? -17.078 -0.772 -4.601 1.00 43.78 302 PRO A O 1
ATOM 2322 N N . ILE A 1 303 ? -15.092 -0.993 -3.555 1.00 49.47 303 ILE A N 1
ATOM 2323 C CA . ILE A 1 303 ? -15.488 -2.067 -2.643 1.00 49.47 303 ILE A CA 1
ATOM 2324 C C . ILE A 1 303 ? -15.668 -1.408 -1.274 1.00 49.47 303 ILE A C 1
ATOM 2326 O O . ILE A 1 303 ? -14.717 -1.216 -0.514 1.00 49.47 303 ILE A O 1
ATOM 2330 N N . GLU A 1 304 ? -16.900 -1.024 -0.955 1.00 49.53 304 GLU A N 1
ATOM 2331 C CA . GLU A 1 304 ? -17.230 -0.576 0.395 1.00 49.53 304 GLU A CA 1
ATOM 2332 C C .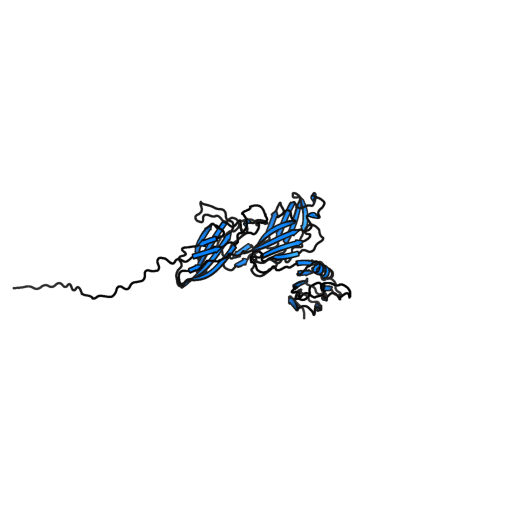 GLU A 1 304 ? -17.269 -1.792 1.326 1.00 49.53 304 GLU A C 1
ATOM 2334 O O . GLU A 1 304 ? -18.104 -2.684 1.184 1.00 49.53 304 GLU A O 1
ATOM 2339 N N . LYS A 1 305 ? -16.334 -1.826 2.275 1.00 57.72 305 LYS A N 1
ATOM 2340 C CA . LYS A 1 305 ? -16.397 -2.676 3.460 1.00 57.72 305 LYS A CA 1
ATOM 2341 C C . LYS A 1 305 ? -16.477 -1.769 4.687 1.00 57.72 305 LYS A C 1
ATOM 2343 O O . LYS A 1 305 ? -16.093 -0.601 4.659 1.00 57.72 305 LYS A O 1
ATOM 2348 N N . VAL A 1 306 ? -17.028 -2.267 5.778 1.00 60.91 306 VAL A N 1
ATOM 2349 C CA . VAL A 1 306 ? -17.046 -1.582 7.071 1.00 60.91 306 VAL A CA 1
ATOM 2350 C C . VAL A 1 306 ? -16.694 -2.643 8.102 1.00 60.91 306 VAL A C 1
ATOM 2352 O O . VAL A 1 306 ? -17.505 -3.520 8.388 1.00 60.91 306 VAL A O 1
ATOM 2355 N N . VAL A 1 307 ? -15.457 -2.616 8.604 1.00 68.31 307 VAL A N 1
ATOM 2356 C CA . VAL A 1 307 ? -14.963 -3.637 9.536 1.00 68.31 307 VAL A CA 1
ATOM 2357 C C . VAL A 1 307 ? -15.244 -3.215 10.975 1.00 68.31 307 VAL A C 1
ATOM 2359 O O . VAL A 1 307 ? -14.730 -2.191 11.412 1.00 68.31 307 VAL A O 1
ATOM 2362 N N . ALA A 1 308 ? -15.996 -4.014 11.729 1.00 69.25 308 ALA A N 1
ATOM 2363 C CA . ALA A 1 308 ? -16.268 -3.780 13.142 1.00 69.25 308 ALA A CA 1
ATOM 2364 C C . ALA A 1 308 ? -15.722 -4.918 14.014 1.00 69.25 308 ALA A C 1
ATOM 2366 O O . ALA A 1 308 ? -16.131 -6.070 13.883 1.00 69.25 308 ALA A O 1
ATOM 2367 N N . GLU A 1 309 ? -14.848 -4.587 14.964 1.00 72.88 309 GLU A N 1
ATOM 2368 C CA . GLU A 1 309 ? -14.557 -5.481 16.083 1.00 72.88 309 GLU A CA 1
ATOM 2369 C C . GLU A 1 309 ? -15.623 -5.327 17.166 1.00 72.88 309 GLU A C 1
ATOM 2371 O O . GLU A 1 309 ? -15.956 -4.212 17.573 1.00 72.88 309 GLU A O 1
ATOM 2376 N N . VAL A 1 310 ? -16.133 -6.450 17.659 1.00 74.81 310 VAL A N 1
ATOM 2377 C CA . VAL A 1 310 ? -17.141 -6.485 18.713 1.00 74.81 310 VAL A CA 1
ATOM 2378 C C . VAL A 1 310 ? -16.705 -7.406 19.845 1.00 74.81 310 VAL A C 1
ATOM 2380 O O . VAL A 1 310 ? -16.140 -8.478 19.621 1.00 74.81 310 VAL A O 1
ATOM 2383 N N . GLU A 1 311 ? -16.959 -6.994 21.085 1.00 82.75 311 GLU A N 1
ATOM 2384 C CA . GLU A 1 311 ? -16.513 -7.745 22.262 1.00 82.75 311 GLU A CA 1
ATOM 2385 C C . GLU A 1 311 ? -17.291 -9.053 22.436 1.00 82.75 311 GLU A C 1
ATOM 2387 O O . GLU A 1 311 ? -16.738 -10.026 22.942 1.00 82.75 311 GLU A O 1
ATOM 2392 N N . SER A 1 312 ? -18.546 -9.119 21.987 1.00 87.00 312 SER A N 1
ATOM 2393 C CA . SER A 1 312 ? -19.409 -10.284 22.176 1.00 87.00 312 SER A CA 1
ATOM 2394 C C . SER A 1 312 ? -20.329 -10.566 20.984 1.00 87.00 312 SER A C 1
ATOM 2396 O O . SER A 1 312 ? -20.473 -9.759 20.067 1.00 87.00 312 SER A O 1
ATOM 2398 N N . ALA A 1 313 ? -21.001 -11.721 21.010 1.00 90.75 313 ALA A N 1
ATOM 2399 C CA . ALA A 1 313 ? -22.033 -12.065 20.029 1.00 90.75 313 ALA A CA 1
ATOM 2400 C C . ALA A 1 313 ? -23.222 -11.081 20.015 1.00 90.75 313 ALA A C 1
ATOM 2402 O O . ALA A 1 313 ? -23.833 -10.877 18.965 1.00 90.75 313 ALA A O 1
ATOM 2403 N N . GLU A 1 314 ? -23.538 -10.466 21.159 1.00 87.75 314 GLU A N 1
ATOM 2404 C CA . GLU A 1 314 ? -24.682 -9.555 21.326 1.00 87.75 314 GLU A CA 1
ATOM 2405 C C . GLU A 1 314 ? -24.462 -8.221 20.593 1.00 87.75 314 GLU A C 1
ATOM 2407 O O . GLU A 1 314 ? -25.406 -7.615 20.083 1.00 87.75 314 GLU A O 1
ATOM 2412 N N . ASP A 1 315 ? -23.202 -7.812 20.469 1.00 84.38 315 ASP A N 1
ATOM 2413 C CA . ASP A 1 315 ? -22.784 -6.540 19.880 1.00 84.38 315 ASP A CA 1
ATOM 2414 C C . ASP A 1 315 ? -22.773 -6.565 18.337 1.00 84.38 315 ASP A C 1
ATOM 2416 O O . ASP A 1 315 ? -22.841 -5.517 17.690 1.00 84.38 315 ASP A O 1
ATOM 2420 N N . VAL A 1 316 ? -22.746 -7.760 17.725 1.00 86.19 316 VAL A N 1
ATOM 2421 C CA . VAL A 1 316 ? -22.709 -7.949 16.258 1.00 86.19 316 VAL A CA 1
ATOM 2422 C C . VAL A 1 316 ? -23.860 -7.221 15.565 1.00 86.19 316 VAL A C 1
ATOM 2424 O O . VAL A 1 316 ? -23.688 -6.609 14.512 1.00 86.19 316 VAL A O 1
ATOM 2427 N N . LYS A 1 317 ? -25.049 -7.268 16.166 1.00 87.81 317 LYS A N 1
ATOM 2428 C CA . LYS A 1 317 ? -26.259 -6.677 15.596 1.00 87.81 317 LYS A CA 1
ATOM 2429 C C . LYS A 1 317 ? -26.151 -5.161 15.460 1.00 87.81 317 LYS A C 1
ATOM 2431 O O . LYS A 1 317 ? -26.511 -4.607 14.425 1.00 87.81 317 LYS A O 1
ATOM 2436 N N . GLU A 1 318 ? -25.690 -4.490 16.510 1.00 78.69 318 GLU A N 1
ATOM 2437 C CA . GLU A 1 318 ? -25.566 -3.032 16.507 1.00 78.69 318 GLU A CA 1
ATOM 2438 C C . GLU A 1 318 ? -24.409 -2.582 15.605 1.00 78.69 318 GLU A C 1
ATOM 2440 O O . GLU A 1 318 ? -24.526 -1.551 14.943 1.00 78.69 318 GLU A O 1
ATOM 2445 N N . ALA A 1 319 ? -23.355 -3.395 15.467 1.00 73.62 319 ALA A N 1
ATOM 2446 C CA . ALA A 1 319 ? -22.322 -3.180 14.456 1.00 73.62 319 ALA A CA 1
ATOM 2447 C C . ALA A 1 319 ? -22.896 -3.237 13.027 1.00 73.62 319 ALA A C 1
ATOM 2449 O O . ALA A 1 319 ? -22.694 -2.303 12.253 1.00 73.62 319 ALA A O 1
ATOM 2450 N N . LEU A 1 320 ? -23.679 -4.272 12.697 1.00 81.75 320 LEU A N 1
ATOM 2451 C CA . LEU A 1 320 ? -24.352 -4.410 11.394 1.00 81.75 320 LEU A CA 1
ATOM 2452 C C . LEU A 1 320 ? -25.299 -3.231 11.110 1.00 81.75 320 LEU A C 1
ATOM 2454 O O . LEU A 1 320 ? -25.266 -2.658 10.023 1.00 81.75 320 LEU A O 1
ATOM 2458 N N . LYS A 1 321 ? -26.096 -2.802 12.098 1.00 80.12 321 LYS A N 1
ATOM 2459 C CA . LYS A 1 321 ? -26.958 -1.606 11.985 1.00 80.12 321 LYS A CA 1
ATOM 2460 C C . LYS A 1 321 ? -26.184 -0.307 11.801 1.00 80.12 321 LYS A C 1
ATOM 2462 O O . LYS A 1 321 ? -26.686 0.612 11.162 1.00 80.12 321 LYS A O 1
ATOM 2467 N N . SER A 1 322 ? -24.977 -0.237 12.351 1.00 67.06 322 SER A N 1
ATOM 2468 C CA . SER A 1 322 ? -24.062 0.891 12.167 1.00 67.06 322 SER A CA 1
ATOM 2469 C C . SER A 1 322 ? -23.354 0.855 10.805 1.00 67.06 322 SER A C 1
ATOM 2471 O O . SER A 1 322 ? -22.520 1.714 10.534 1.00 67.06 322 SER A O 1
ATOM 2473 N N . GLY A 1 323 ? -23.698 -0.111 9.945 1.00 66.31 323 GLY A N 1
ATOM 2474 C CA . GLY A 1 323 ? -23.197 -0.239 8.581 1.00 66.31 323 GLY A CA 1
ATOM 2475 C C . GLY A 1 323 ? -22.059 -1.241 8.418 1.00 66.31 323 GLY A C 1
ATOM 2476 O O . GLY A 1 323 ? -21.563 -1.365 7.304 1.00 66.31 323 GLY A O 1
ATOM 2477 N N . ALA A 1 324 ? -21.646 -1.954 9.477 1.00 72.19 324 ALA A N 1
ATOM 2478 C CA . ALA A 1 324 ? -20.599 -2.968 9.382 1.00 72.19 324 ALA A CA 1
ATOM 2479 C C . ALA A 1 324 ? -20.960 -4.056 8.364 1.00 72.19 324 ALA A C 1
ATOM 2481 O O . ALA A 1 324 ? -22.081 -4.560 8.349 1.00 72.19 324 ALA A O 1
ATOM 2482 N N . THR A 1 325 ? -19.993 -4.446 7.544 1.00 81.94 325 THR A N 1
ATOM 2483 C CA . THR A 1 325 ? -20.075 -5.606 6.655 1.00 81.94 325 THR A CA 1
ATOM 2484 C C . THR A 1 325 ? -19.131 -6.704 7.109 1.00 81.94 325 THR A C 1
ATOM 2486 O O . THR A 1 325 ? -19.444 -7.866 6.929 1.00 81.94 325 THR A O 1
ATOM 2489 N N . ASP A 1 326 ? -18.017 -6.389 7.760 1.00 80.69 326 ASP A N 1
ATOM 2490 C CA . ASP A 1 326 ? -17.026 -7.371 8.193 1.00 80.69 326 ASP A CA 1
ATOM 2491 C C . ASP A 1 326 ? -16.908 -7.319 9.716 1.00 80.69 326 ASP A C 1
ATOM 2493 O O . ASP A 1 326 ? -16.342 -6.387 10.275 1.00 80.69 326 ASP A O 1
ATOM 2497 N N . ILE A 1 327 ? -17.482 -8.288 10.421 1.00 83.06 327 ILE A N 1
ATOM 2498 C CA . ILE A 1 327 ? -17.514 -8.295 11.884 1.00 83.06 327 ILE A CA 1
ATOM 2499 C C . ILE A 1 327 ? -16.524 -9.312 12.434 1.00 83.06 327 ILE A C 1
ATOM 2501 O O . ILE A 1 327 ? -16.542 -10.484 12.058 1.00 83.06 327 ILE A O 1
ATOM 2505 N N . ILE A 1 328 ? -15.696 -8.878 13.379 1.00 81.62 328 ILE A N 1
ATOM 2506 C CA . ILE A 1 328 ? -14.778 -9.731 14.133 1.00 81.62 328 ILE A CA 1
ATOM 2507 C C . ILE A 1 328 ? -15.291 -9.810 15.566 1.00 81.62 328 ILE A C 1
ATOM 2509 O O . ILE A 1 328 ? -15.339 -8.807 16.275 1.00 81.62 328 ILE A O 1
ATOM 2513 N N . VAL A 1 329 ? -15.679 -11.005 16.000 1.00 86.00 329 VAL A N 1
ATOM 2514 C CA . VAL A 1 329 ? -16.144 -11.246 17.368 1.00 86.00 329 VAL A CA 1
ATOM 2515 C C . VAL A 1 329 ? -14.947 -11.634 18.231 1.00 86.00 329 VAL A C 1
ATOM 2517 O O . VAL A 1 329 ? -14.236 -12.583 17.910 1.00 86.00 329 VAL A O 1
ATOM 2520 N N . LYS A 1 330 ? -14.709 -10.933 19.340 1.00 84.62 330 LYS A N 1
ATOM 2521 C CA . LYS A 1 330 ? -13.571 -11.231 20.228 1.00 84.62 330 LYS A CA 1
ATOM 2522 C C . LYS A 1 330 ? -13.862 -12.333 21.233 1.00 84.62 330 LYS A C 1
ATOM 2524 O O . LYS A 1 330 ? -12.964 -13.101 21.572 1.00 84.62 330 LYS A O 1
ATOM 2529 N N . ASN A 1 331 ? -15.102 -12.429 21.714 1.00 84.00 331 ASN A N 1
ATOM 2530 C CA . ASN A 1 331 ? -15.443 -13.351 22.789 1.00 84.00 331 ASN A CA 1
ATOM 2531 C C . ASN A 1 331 ? -16.769 -14.092 22.557 1.00 84.00 331 ASN A C 1
ATOM 2533 O O . ASN A 1 331 ? -17.808 -13.495 22.285 1.00 84.00 331 ASN A O 1
ATOM 2537 N N . LEU A 1 332 ? -16.729 -15.414 22.745 1.00 91.38 332 LEU A N 1
ATOM 2538 C CA . LEU A 1 332 ? -17.880 -16.324 22.721 1.00 91.38 332 LEU A CA 1
ATOM 2539 C C . LEU A 1 332 ? -17.930 -17.166 24.010 1.00 91.38 332 LEU A C 1
ATOM 2541 O O . LEU A 1 332 ? -18.020 -18.399 23.986 1.00 91.38 332 LEU A O 1
ATOM 2545 N N . ALA A 1 333 ? -17.817 -16.497 25.159 1.00 89.56 333 ALA A N 1
ATOM 2546 C CA . ALA A 1 333 ? -17.672 -17.129 26.469 1.00 89.56 333 ALA A CA 1
ATOM 2547 C C . ALA A 1 333 ? -18.951 -17.763 27.039 1.00 89.56 333 ALA A C 1
ATOM 2549 O O . ALA A 1 333 ? -18.844 -18.460 28.048 1.00 89.56 333 ALA A O 1
ATOM 2550 N N . ASN A 1 334 ? -20.143 -17.552 26.462 1.00 90.25 334 ASN A N 1
ATOM 2551 C CA . ASN A 1 334 ? -21.371 -18.089 27.053 1.00 90.25 334 ASN A CA 1
ATOM 2552 C C . ASN A 1 334 ? -21.438 -19.623 26.882 1.00 90.25 334 ASN A C 1
ATOM 2554 O O . ASN A 1 334 ? -21.623 -20.101 25.760 1.00 90.25 334 ASN A O 1
ATOM 2558 N N . PRO A 1 335 ? -21.361 -20.414 27.973 1.00 88.88 335 PRO A N 1
ATOM 2559 C CA . PRO A 1 335 ? -21.334 -21.874 27.882 1.00 88.88 335 PRO A CA 1
ATOM 2560 C C . PRO A 1 335 ? -22.685 -22.474 27.480 1.00 88.88 335 PRO A C 1
ATOM 2562 O O . PRO A 1 335 ? -22.749 -23.608 27.011 1.00 88.88 335 PRO A O 1
ATOM 2565 N N . THR A 1 336 ? -23.778 -21.731 27.672 1.00 88.56 336 THR A N 1
ATOM 2566 C CA . THR A 1 336 ? -25.133 -22.184 27.318 1.00 88.56 336 THR A CA 1
ATOM 2567 C C . THR A 1 336 ? -25.475 -21.938 25.850 1.00 88.56 336 THR A C 1
ATOM 2569 O O . THR A 1 336 ? -26.410 -22.548 25.332 1.00 88.56 336 THR A O 1
ATOM 2572 N N . GLY A 1 337 ? -24.687 -21.103 25.171 1.00 90.06 337 GLY A N 1
ATOM 2573 C CA . GLY A 1 337 ? -24.851 -20.752 23.768 1.00 90.06 337 GLY A CA 1
ATOM 2574 C C . GLY A 1 337 ? -24.660 -19.258 23.536 1.00 90.06 337 GLY A C 1
ATOM 2575 O O . GLY A 1 337 ? -25.160 -18.432 24.294 1.00 90.06 337 GLY A O 1
ATOM 2576 N N . ASN A 1 338 ? -23.943 -18.916 22.473 1.00 94.06 338 ASN A N 1
ATOM 2577 C CA . ASN A 1 338 ? -23.765 -17.546 22.009 1.00 94.06 338 ASN A CA 1
ATOM 2578 C C . ASN A 1 338 ? -24.673 -17.324 20.798 1.00 94.06 338 ASN A C 1
ATOM 2580 O O . ASN A 1 338 ? -24.596 -18.081 19.827 1.00 94.06 338 ASN A O 1
ATOM 2584 N N . GLU A 1 339 ? -25.536 -16.313 20.846 1.00 95.62 339 GLU A N 1
ATOM 2585 C CA . GLU A 1 339 ? -26.435 -15.990 19.738 1.00 95.62 339 GLU A CA 1
ATOM 2586 C C . GLU A 1 339 ? -25.948 -14.745 19.000 1.00 95.62 339 GLU A C 1
ATOM 2588 O O . GLU A 1 339 ? -25.927 -13.655 19.559 1.00 95.62 339 GLU A O 1
ATOM 2593 N N . ILE A 1 340 ? -25.586 -14.917 17.732 1.00 96.00 340 ILE A N 1
ATOM 2594 C CA . ILE A 1 340 ? -25.274 -13.832 16.806 1.00 96.00 340 ILE A CA 1
ATOM 2595 C C . ILE A 1 340 ? -26.529 -13.549 15.985 1.00 96.00 340 ILE A C 1
ATOM 2597 O O . ILE A 1 340 ? -27.060 -14.436 15.308 1.00 96.00 340 ILE A O 1
ATOM 2601 N N . VAL A 1 341 ? -27.002 -12.308 16.056 1.00 94.25 341 VAL A N 1
ATOM 2602 C CA . VAL A 1 341 ? -28.229 -11.866 15.390 1.00 94.25 341 VAL A CA 1
ATOM 2603 C C . VAL A 1 341 ? -27.882 -10.931 14.237 1.00 94.25 341 VAL A C 1
ATOM 2605 O O . VAL A 1 341 ? -27.301 -9.870 14.450 1.00 94.25 341 VAL A O 1
ATOM 2608 N N . ILE A 1 342 ? -28.266 -11.318 13.021 1.00 93.62 342 ILE A N 1
ATOM 2609 C CA . ILE A 1 342 ? -28.092 -10.521 11.802 1.00 93.62 342 ILE A CA 1
ATOM 2610 C C . ILE A 1 342 ? -29.395 -9.753 11.537 1.00 93.62 342 ILE A C 1
ATOM 2612 O O . ILE A 1 342 ? -30.439 -10.388 11.359 1.00 93.62 342 ILE A O 1
ATOM 2616 N N . PRO A 1 343 ? -29.382 -8.412 11.520 1.00 90.25 343 PRO A N 1
ATOM 2617 C CA . PRO A 1 343 ? -30.566 -7.632 11.200 1.00 90.25 343 PRO A CA 1
ATOM 2618 C C . PRO A 1 343 ? -30.854 -7.692 9.688 1.00 90.25 343 PRO A C 1
ATOM 2620 O O . PRO A 1 343 ? -29.936 -7.707 8.868 1.00 90.25 343 PRO A O 1
ATOM 2623 N N . GLN A 1 344 ? -32.133 -7.719 9.316 1.00 89.69 344 GLN A N 1
ATOM 2624 C CA . GLN A 1 344 ? -32.585 -7.623 7.922 1.00 89.69 344 GLN A CA 1
ATOM 2625 C C . GLN A 1 344 ? -32.873 -6.151 7.608 1.00 89.69 344 GLN A C 1
ATOM 2627 O O . GLN A 1 344 ? -33.996 -5.689 7.767 1.00 89.69 344 GLN A O 1
ATOM 2632 N N . ILE A 1 345 ? -31.822 -5.397 7.280 1.00 84.94 345 ILE A N 1
ATOM 2633 C CA . ILE A 1 345 ? -31.841 -3.923 7.142 1.00 84.94 345 ILE A CA 1
ATOM 2634 C C . ILE A 1 345 ? -31.465 -3.454 5.735 1.00 84.94 345 ILE A C 1
ATOM 2636 O O . ILE A 1 345 ? -31.233 -2.261 5.510 1.00 84.94 345 ILE A O 1
ATOM 2640 N N . TYR A 1 346 ? -31.361 -4.383 4.785 1.00 84.19 346 TYR A N 1
ATOM 2641 C CA . TYR A 1 346 ? -30.860 -4.094 3.449 1.00 84.19 346 TYR A CA 1
ATOM 2642 C C . TYR A 1 346 ? -32.006 -3.844 2.455 1.00 84.19 346 TYR A C 1
ATOM 2644 O O . TYR A 1 346 ? -33.131 -4.314 2.666 1.00 84.19 346 TYR A O 1
ATOM 2652 N N . PRO A 1 347 ? -31.760 -3.063 1.387 1.00 79.75 347 PRO A N 1
ATOM 2653 C CA . PRO A 1 347 ? -32.735 -2.864 0.320 1.00 79.75 347 PRO A CA 1
ATOM 2654 C C . PRO A 1 347 ? -33.096 -4.176 -0.387 1.00 79.75 347 PRO A C 1
ATOM 2656 O O . PRO A 1 347 ? -32.313 -5.128 -0.397 1.00 79.75 347 PRO A O 1
ATOM 2659 N N . THR A 1 348 ? -34.256 -4.201 -1.041 1.00 81.12 348 THR A N 1
ATOM 2660 C CA . THR A 1 348 ? -34.624 -5.310 -1.928 1.00 81.12 348 THR A CA 1
ATOM 2661 C C . THR A 1 348 ? -33.648 -5.421 -3.096 1.00 81.12 348 THR A C 1
ATOM 2663 O O . THR A 1 348 ? -33.207 -4.399 -3.620 1.00 81.12 348 THR A O 1
ATOM 2666 N N . ASP A 1 349 ? -33.309 -6.655 -3.483 1.00 78.62 349 ASP A N 1
ATOM 2667 C CA . ASP A 1 349 ? -32.305 -6.973 -4.513 1.00 78.62 349 ASP A CA 1
ATOM 2668 C C . ASP A 1 349 ? -30.889 -6.441 -4.197 1.00 78.62 349 ASP A C 1
ATOM 2670 O O . ASP A 1 349 ? -30.105 -6.147 -5.102 1.00 78.62 349 ASP A O 1
ATOM 2674 N N . ASN A 1 350 ? -30.544 -6.307 -2.910 1.00 82.25 350 ASN A N 1
ATOM 2675 C CA . ASN A 1 350 ? -29.186 -5.956 -2.498 1.00 82.25 350 ASN A CA 1
ATOM 2676 C C . ASN A 1 350 ? -28.165 -7.044 -2.883 1.00 82.25 350 ASN A C 1
ATOM 2678 O O . ASN A 1 350 ? -28.483 -8.231 -2.916 1.00 82.25 350 ASN A O 1
ATOM 2682 N N . ASP A 1 351 ? -26.915 -6.641 -3.107 1.00 83.25 351 ASP A N 1
ATOM 2683 C CA . ASP A 1 351 ? -25.767 -7.537 -3.282 1.00 83.25 351 ASP A CA 1
ATOM 2684 C C . ASP A 1 351 ? -24.846 -7.549 -2.049 1.00 83.25 351 ASP A C 1
ATOM 2686 O O . ASP A 1 351 ? -23.680 -7.945 -2.143 1.00 83.25 351 ASP A O 1
ATOM 2690 N N . VAL A 1 352 ? -25.367 -7.127 -0.888 1.00 82.75 352 VAL A N 1
ATOM 2691 C CA . VAL A 1 352 ? -24.567 -6.908 0.319 1.00 82.75 352 VAL A CA 1
ATOM 2692 C C . VAL A 1 352 ? -23.938 -8.214 0.772 1.00 82.75 352 VAL A C 1
ATOM 2694 O O . VAL A 1 352 ? -24.596 -9.244 0.942 1.00 82.75 352 VAL A O 1
ATOM 2697 N N . LYS A 1 353 ? -22.631 -8.153 1.006 1.00 87.06 353 LYS A N 1
ATOM 2698 C CA . LYS A 1 353 ? -21.837 -9.272 1.498 1.00 87.06 353 LYS A CA 1
ATOM 2699 C C . LYS A 1 353 ? -21.353 -8.919 2.881 1.00 87.06 353 LYS A C 1
ATOM 2701 O O . LYS A 1 353 ? -20.675 -7.908 3.039 1.00 87.06 353 LYS A O 1
ATOM 2706 N N . ILE A 1 354 ? -21.684 -9.759 3.852 1.00 88.12 354 ILE A N 1
ATOM 2707 C CA . ILE A 1 354 ? -21.134 -9.639 5.193 1.00 88.12 354 ILE A CA 1
ATOM 2708 C C . ILE A 1 354 ? -20.144 -10.766 5.477 1.00 88.12 354 ILE A C 1
ATOM 2710 O O . ILE A 1 354 ? -20.306 -11.882 4.978 1.00 88.12 354 ILE A O 1
ATOM 2714 N N . SER A 1 355 ? -19.127 -10.496 6.286 1.00 88.25 355 SER A N 1
ATOM 2715 C CA . SER A 1 355 ? -18.238 -11.497 6.858 1.00 88.25 355 SER A CA 1
ATOM 2716 C C . SER A 1 355 ? -18.332 -11.496 8.381 1.00 88.25 355 SER A C 1
ATOM 2718 O O . SER A 1 355 ? -18.515 -10.458 9.010 1.00 88.25 355 SER A O 1
ATOM 2720 N N . LEU A 1 356 ? -18.249 -12.680 8.977 1.00 90.81 356 LEU A N 1
ATOM 2721 C CA . LEU A 1 356 ? -18.213 -12.904 10.414 1.00 90.81 356 LEU A CA 1
ATOM 2722 C C . LEU A 1 356 ? -16.970 -13.738 10.723 1.00 90.81 356 LEU A C 1
ATOM 2724 O O . LEU A 1 356 ? -16.895 -14.908 10.343 1.00 90.81 356 LEU A O 1
ATOM 2728 N N . THR A 1 357 ? -16.006 -13.157 11.426 1.00 89.69 357 THR A N 1
ATOM 2729 C CA . THR A 1 357 ? -14.844 -13.873 11.961 1.00 89.69 357 THR A CA 1
ATOM 2730 C C . THR A 1 357 ? -15.077 -14.154 13.436 1.00 89.69 357 THR A C 1
ATOM 2732 O O . THR A 1 357 ? -15.260 -13.233 14.231 1.00 89.69 357 THR A O 1
ATOM 2735 N N . LEU A 1 358 ? -15.106 -15.434 13.797 1.00 90.75 358 LEU A N 1
ATOM 2736 C CA . LEU A 1 358 ? -15.369 -15.899 15.154 1.00 90.75 358 LEU A CA 1
ATOM 2737 C C . LEU A 1 358 ? -14.063 -16.350 15.824 1.00 90.75 358 LEU A C 1
ATOM 2739 O O . LEU A 1 358 ? -13.221 -16.964 15.159 1.00 90.75 358 LEU A O 1
ATOM 2743 N N . PRO A 1 359 ? -13.901 -16.114 17.136 1.00 88.94 359 PRO A N 1
ATOM 2744 C CA . PRO A 1 359 ? -12.754 -16.604 17.877 1.00 88.94 359 PRO A CA 1
ATOM 2745 C C . PRO A 1 359 ? -12.863 -18.124 18.041 1.00 88.94 359 PRO A C 1
ATOM 2747 O O . PRO A 1 359 ? -13.951 -18.703 17.946 1.00 88.94 359 PRO A O 1
ATOM 2750 N N . GLU A 1 360 ? -11.739 -18.782 18.323 1.00 90.94 360 GLU A N 1
ATOM 2751 C CA . GLU A 1 360 ? -11.758 -20.208 18.636 1.00 90.94 360 GLU A CA 1
ATOM 2752 C C . GLU A 1 360 ? -12.610 -20.471 19.887 1.00 90.94 360 GLU A C 1
ATOM 2754 O O . GLU A 1 360 ? -12.455 -19.808 20.915 1.00 90.94 360 GLU A O 1
ATOM 2759 N N . THR A 1 361 ? -13.543 -21.420 19.803 1.00 90.50 361 THR A N 1
ATOM 2760 C CA . THR A 1 361 ? -14.450 -21.719 20.918 1.00 90.50 361 THR A CA 1
ATOM 2761 C C . THR A 1 361 ? -14.948 -23.158 20.906 1.00 90.50 361 THR A C 1
ATOM 2763 O O . THR A 1 361 ? -15.194 -23.746 19.853 1.00 90.50 361 THR A O 1
ATOM 2766 N N . SER A 1 362 ? -15.158 -23.723 22.093 1.00 92.31 362 SER A N 1
ATOM 2767 C CA . SER A 1 362 ? -15.880 -24.987 22.291 1.00 92.31 362 SER A CA 1
ATOM 2768 C C . SER A 1 362 ? -17.347 -24.779 22.684 1.00 92.31 362 SER A C 1
ATOM 2770 O O . SER A 1 362 ? -18.118 -25.738 22.751 1.00 92.31 362 SER A O 1
ATOM 2772 N N . ASN A 1 363 ? -17.756 -23.534 22.945 1.00 94.31 363 ASN A N 1
ATOM 2773 C CA . ASN A 1 363 ? -19.126 -23.215 23.325 1.00 94.31 363 ASN A CA 1
ATOM 2774 C C . ASN A 1 363 ? -20.056 -23.244 22.099 1.00 94.31 363 ASN A C 1
ATOM 2776 O O . ASN A 1 363 ? -19.617 -22.940 20.989 1.00 94.31 363 ASN A O 1
ATOM 2780 N N . PRO A 1 364 ? -21.355 -23.555 22.267 1.00 93.94 364 PRO A N 1
ATOM 2781 C CA . PRO A 1 364 ? -22.305 -23.507 21.161 1.00 93.94 364 PRO A CA 1
ATOM 2782 C C . PRO A 1 364 ? -22.454 -22.088 20.595 1.00 93.94 364 PRO A C 1
ATOM 2784 O O . PRO A 1 364 ? -22.482 -21.108 21.346 1.00 93.94 364 PRO A O 1
ATOM 2787 N N . VAL A 1 365 ? -22.621 -21.981 19.277 1.00 95.62 365 VAL A N 1
ATOM 2788 C CA . VAL A 1 365 ? -22.849 -20.713 18.569 1.00 95.62 365 VAL A CA 1
ATOM 2789 C C . VAL A 1 365 ? -24.047 -20.862 17.643 1.00 95.62 365 VAL A C 1
ATOM 2791 O O . VAL A 1 365 ? -24.145 -21.830 16.888 1.00 95.62 365 VAL A O 1
ATOM 2794 N N . THR A 1 366 ? -24.967 -19.905 17.692 1.00 95.94 366 THR A N 1
ATOM 2795 C CA . THR A 1 366 ? -26.112 -19.829 16.782 1.00 95.94 366 THR A CA 1
ATOM 2796 C C . THR A 1 366 ? -26.084 -18.504 16.040 1.00 95.94 366 THR A C 1
ATOM 2798 O O . THR A 1 366 ? -26.153 -17.455 16.668 1.00 95.94 366 THR A O 1
ATOM 2801 N N . ILE A 1 367 ? -26.016 -18.553 14.712 1.00 96.31 367 ILE A N 1
ATOM 2802 C CA . ILE A 1 367 ? -26.138 -17.394 13.8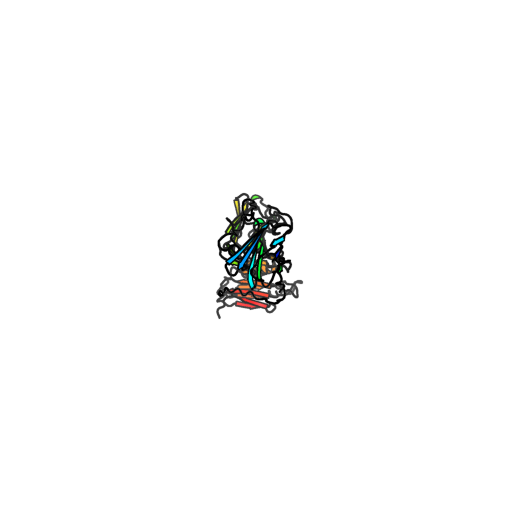25 1.00 96.31 367 ILE A CA 1
ATOM 2803 C C . ILE A 1 367 ? -27.538 -17.431 13.219 1.00 96.31 367 ILE A C 1
ATOM 2805 O O . ILE A 1 367 ? -27.931 -18.441 12.631 1.00 96.31 367 ILE A O 1
ATOM 2809 N N . LYS A 1 368 ? -28.316 -16.364 13.386 1.00 94.62 368 LYS A N 1
ATOM 2810 C CA . LYS A 1 368 ? -29.709 -16.289 12.920 1.00 94.62 368 LYS A CA 1
ATOM 2811 C C . LYS A 1 368 ? -30.079 -14.870 12.510 1.00 94.62 368 LYS A C 1
ATOM 2813 O O . LYS A 1 368 ? -29.444 -13.920 12.961 1.00 94.62 368 LYS A O 1
ATOM 2818 N N . TYR A 1 369 ? -31.133 -14.721 11.714 1.00 92.88 369 TYR A N 1
ATOM 2819 C CA . TYR A 1 369 ? -31.731 -13.401 11.528 1.00 92.88 369 TYR A CA 1
ATOM 2820 C C . TYR A 1 369 ? -32.458 -12.922 12.783 1.00 92.88 369 TYR A C 1
ATOM 2822 O O . TYR A 1 369 ? -32.918 -13.716 13.613 1.00 92.88 369 TYR A O 1
ATOM 2830 N N . GLU A 1 370 ? -32.570 -11.604 12.906 1.00 86.19 370 GLU A N 1
ATOM 2831 C CA . GLU A 1 370 ? -33.495 -10.980 13.839 1.00 86.19 370 GLU A CA 1
ATOM 2832 C C . GLU A 1 370 ? -34.930 -11.432 13.543 1.00 86.19 370 GLU A C 1
ATOM 2834 O O . GLU A 1 370 ? -35.366 -11.485 12.398 1.00 86.19 370 GLU A O 1
ATOM 2839 N N . SER A 1 371 ? -35.686 -11.778 14.585 1.00 71.69 371 SER A N 1
ATOM 2840 C CA . SER A 1 371 ? -37.109 -12.064 14.426 1.00 71.69 371 SER A CA 1
ATOM 2841 C C . SER A 1 371 ? -37.835 -10.785 14.017 1.00 71.69 371 SER A C 1
ATOM 2843 O O . SER A 1 371 ? -37.845 -9.836 14.801 1.00 71.69 371 SER A O 1
ATOM 2845 N N . ALA A 1 372 ? -38.460 -10.773 12.838 1.00 57.75 372 ALA A N 1
ATOM 2846 C CA . ALA A 1 372 ? -39.205 -9.623 12.335 1.00 57.75 372 ALA A CA 1
ATOM 2847 C C . ALA A 1 372 ? -40.207 -9.109 13.386 1.00 57.75 372 ALA A C 1
ATOM 2849 O O . ALA A 1 372 ? -41.200 -9.770 13.708 1.00 57.75 372 ALA A O 1
ATOM 2850 N N . ALA A 1 373 ? -39.953 -7.917 13.931 1.00 49.81 373 ALA A N 1
ATOM 2851 C CA . ALA A 1 373 ? -40.966 -7.182 14.666 1.00 49.81 373 ALA A CA 1
ATOM 2852 C C . ALA A 1 373 ? -41.980 -6.668 13.638 1.00 49.81 373 ALA A C 1
ATOM 2854 O O . ALA A 1 373 ? -41.661 -5.853 12.775 1.00 49.81 373 ALA A O 1
ATOM 2855 N N . SER A 1 374 ? -43.210 -7.169 13.702 1.00 43.62 374 SER A N 1
ATOM 2856 C CA . SER A 1 374 ? -44.311 -6.727 12.850 1.00 43.62 374 SER A CA 1
ATOM 2857 C C . SER A 1 374 ? -44.603 -5.236 13.088 1.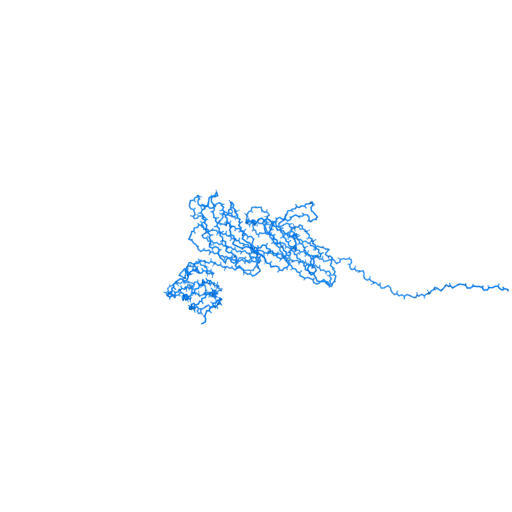00 43.62 374 SER A C 1
ATOM 2859 O O . SER A 1 374 ? -45.378 -4.915 13.990 1.00 43.62 374 SER A O 1
ATOM 2861 N N . GLY A 1 375 ? -43.994 -4.315 12.330 1.00 45.59 375 GLY A N 1
ATOM 2862 C CA . GLY A 1 375 ? -44.356 -2.897 12.446 1.00 45.59 375 GLY A CA 1
ATOM 2863 C C . GLY A 1 375 ? -43.454 -1.815 11.848 1.00 45.59 375 GLY A C 1
ATOM 2864 O O . GLY A 1 375 ? -43.950 -0.700 11.714 1.00 45.59 375 GLY A O 1
ATOM 2865 N N . GLU A 1 376 ? -42.196 -2.064 11.472 1.00 45.81 376 GLU A N 1
ATOM 2866 C CA . GLU A 1 376 ? -41.327 -0.986 10.955 1.00 45.81 376 GLU A CA 1
ATOM 2867 C C . GLU A 1 376 ? -41.240 -0.983 9.421 1.00 45.81 376 GLU A C 1
ATOM 2869 O O . GLU A 1 376 ? -40.897 -1.979 8.793 1.00 45.81 376 GLU A O 1
ATOM 2874 N N . ALA A 1 377 ? -41.596 0.146 8.801 1.00 44.69 377 ALA A N 1
ATOM 2875 C CA . ALA A 1 377 ? -41.558 0.331 7.354 1.00 44.69 377 ALA A CA 1
ATOM 2876 C C . ALA A 1 377 ? -40.194 0.890 6.911 1.00 44.69 377 ALA A C 1
ATOM 2878 O O . ALA A 1 377 ? -39.859 2.026 7.243 1.00 44.69 377 ALA A O 1
ATOM 2879 N N . GLY A 1 378 ? -39.454 0.104 6.123 1.00 53.41 378 GLY A N 1
ATOM 2880 C CA . GLY A 1 378 ? -38.163 0.455 5.512 1.00 53.41 378 GLY A CA 1
ATOM 2881 C C . GLY A 1 378 ? -37.174 -0.716 5.582 1.00 53.41 378 GLY A C 1
ATOM 2882 O O . GLY A 1 378 ? -37.106 -1.340 6.629 1.00 53.41 378 GLY A O 1
ATOM 2883 N N . ASN A 1 379 ? -36.488 -1.015 4.464 1.00 55.34 379 ASN A N 1
ATOM 2884 C CA . ASN A 1 379 ? -35.459 -2.055 4.234 1.00 55.34 379 ASN A CA 1
ATOM 2885 C C . ASN A 1 379 ? -35.560 -3.335 5.092 1.00 55.34 379 ASN A C 1
ATOM 2887 O O . ASN A 1 379 ? -35.129 -3.333 6.239 1.00 55.34 379 ASN A O 1
ATOM 2891 N N . GLN A 1 380 ? -36.083 -4.428 4.520 1.00 70.94 380 GLN A N 1
ATOM 2892 C CA . GLN A 1 380 ? -36.389 -5.675 5.245 1.00 70.94 380 GLN A CA 1
ATOM 2893 C C . GLN A 1 380 ? -35.704 -6.932 4.689 1.00 70.94 380 GLN A C 1
ATOM 2895 O O . GLN A 1 380 ? -36.087 -8.042 5.058 1.00 70.94 380 GLN A O 1
ATOM 2900 N N . ASP A 1 381 ? -34.704 -6.790 3.818 1.00 84.94 381 ASP A N 1
ATOM 2901 C CA . ASP A 1 381 ? -34.070 -7.956 3.203 1.00 84.94 381 ASP A CA 1
ATOM 2902 C C . ASP A 1 381 ? -32.795 -8.365 3.955 1.00 84.94 381 ASP A C 1
ATOM 2904 O O . ASP A 1 381 ? -32.093 -7.553 4.572 1.00 84.94 381 ASP A O 1
ATOM 2908 N N . ALA A 1 382 ? -32.504 -9.664 3.901 1.00 89.38 382 ALA A N 1
ATOM 2909 C CA . ALA A 1 382 ? -31.246 -10.247 4.341 1.00 89.38 382 ALA A CA 1
ATOM 2910 C C . ALA A 1 382 ? -30.071 -9.819 3.434 1.00 89.38 382 ALA A C 1
ATOM 2912 O O . ALA A 1 382 ? -30.286 -9.454 2.275 1.00 89.38 382 ALA A O 1
ATOM 2913 N N . PRO A 1 383 ? -28.817 -9.892 3.923 1.00 90.31 383 PRO A N 1
ATOM 2914 C CA . PRO A 1 383 ? -27.653 -9.714 3.058 1.00 90.31 383 PRO A CA 1
ATOM 2915 C C . PRO A 1 383 ? -27.602 -10.834 2.008 1.00 90.31 383 PRO A C 1
ATOM 2917 O O . PRO A 1 383 ? -27.940 -11.980 2.304 1.00 90.31 383 PRO A O 1
ATOM 2920 N N . ALA A 1 384 ? -27.131 -10.554 0.797 1.00 88.88 384 ALA A N 1
ATOM 2921 C CA . ALA A 1 384 ? -27.001 -11.567 -0.252 1.00 88.88 384 ALA A CA 1
ATOM 2922 C C . ALA A 1 384 ? -26.020 -12.696 0.121 1.00 88.88 384 ALA A C 1
ATOM 2924 O O . ALA A 1 384 ? -26.287 -13.882 -0.120 1.00 88.88 384 ALA A O 1
ATOM 2925 N N . ASN A 1 385 ? -24.880 -12.344 0.727 1.00 89.88 385 ASN A N 1
ATOM 2926 C CA . ASN A 1 385 ? -23.844 -13.298 1.120 1.00 89.88 385 ASN A CA 1
ATOM 2927 C C . ASN A 1 385 ? -23.432 -13.141 2.583 1.00 89.88 385 ASN A C 1
ATOM 2929 O O . ASN A 1 385 ? -23.277 -12.028 3.078 1.00 89.88 385 ASN A O 1
ATOM 2933 N N . ILE A 1 386 ? -23.175 -14.273 3.237 1.00 91.88 386 ILE A N 1
ATOM 2934 C CA . ILE A 1 386 ? -22.577 -14.327 4.572 1.00 91.88 386 ILE A CA 1
ATOM 2935 C C . ILE A 1 386 ? -21.358 -15.244 4.501 1.00 91.88 386 ILE A C 1
ATOM 2937 O O . ILE A 1 386 ? -21.493 -16.450 4.287 1.00 91.88 386 ILE A O 1
ATOM 2941 N N . THR A 1 387 ? -20.171 -14.687 4.696 1.00 89.62 387 THR A N 1
ATOM 2942 C CA . THR A 1 387 ? -18.939 -15.457 4.884 1.00 89.62 387 THR A CA 1
ATOM 2943 C C . THR A 1 387 ? -18.703 -15.646 6.373 1.00 89.62 387 THR A C 1
ATOM 2945 O O . THR A 1 387 ? -18.686 -14.680 7.122 1.00 89.62 387 THR A O 1
ATOM 2948 N N . ILE A 1 388 ? -18.515 -16.878 6.826 1.00 90.75 388 ILE A N 1
ATOM 2949 C CA . ILE A 1 388 ? -18.267 -17.193 8.232 1.00 90.75 388 ILE A CA 1
ATOM 2950 C C . ILE A 1 388 ? -16.918 -17.889 8.325 1.00 90.75 388 ILE A C 1
ATOM 2952 O O . ILE A 1 388 ? -16.745 -18.983 7.787 1.00 90.75 388 ILE A O 1
ATOM 2956 N N . THR A 1 389 ? -15.988 -17.277 9.049 1.00 89.94 389 THR A N 1
ATOM 2957 C CA . THR A 1 389 ? -14.712 -17.887 9.421 1.00 89.94 389 THR A CA 1
ATOM 2958 C C . THR A 1 389 ? -14.769 -18.266 10.889 1.00 89.94 389 THR A C 1
ATOM 2960 O O . THR A 1 389 ? -14.875 -17.397 11.751 1.00 89.94 389 THR A O 1
ATOM 2963 N N . ALA A 1 390 ? -14.721 -19.562 11.187 1.00 88.06 390 ALA A N 1
ATOM 2964 C CA . ALA A 1 390 ? -14.821 -20.058 12.554 1.00 88.06 390 ALA A CA 1
ATOM 2965 C C . ALA A 1 390 ? -13.965 -21.307 12.766 1.00 88.06 390 ALA A C 1
ATOM 2967 O O . ALA A 1 390 ? -13.924 -22.197 11.921 1.00 88.06 390 ALA A O 1
ATOM 2968 N N . ASN A 1 391 ? -13.334 -21.398 13.935 1.00 85.50 391 ASN A N 1
ATOM 2969 C CA . ASN A 1 391 ? -12.696 -22.618 14.420 1.00 85.50 391 ASN A CA 1
ATOM 2970 C C . ASN A 1 391 ? -13.435 -23.060 15.683 1.00 85.50 391 ASN A C 1
ATOM 2972 O O . ASN A 1 391 ? -13.371 -22.380 16.706 1.00 85.50 391 ASN A O 1
ATOM 2976 N N . THR A 1 392 ? -14.191 -24.155 15.621 1.00 86.00 392 THR A N 1
ATOM 2977 C CA . THR A 1 392 ? -14.987 -24.589 16.772 1.00 86.00 392 THR A CA 1
ATOM 2978 C C . THR A 1 392 ? -15.055 -26.104 16.924 1.00 86.00 392 THR A C 1
ATOM 2980 O O . THR A 1 392 ? -15.275 -26.842 15.964 1.00 86.00 392 THR A O 1
ATOM 2983 N N . SER A 1 393 ? -14.881 -26.557 18.167 1.00 86.44 393 SER A N 1
ATOM 2984 C CA . SER A 1 393 ? -15.198 -27.921 18.617 1.00 86.44 393 SER A CA 1
ATOM 2985 C C . SER A 1 393 ? -16.620 -28.032 19.186 1.00 86.44 393 SER A C 1
ATOM 2987 O O . SER A 1 393 ? -17.091 -29.119 19.516 1.00 86.44 393 SER A O 1
ATOM 2989 N N . GLY A 1 394 ? -17.319 -26.900 19.311 1.00 85.75 394 GLY A N 1
ATOM 2990 C CA . GLY A 1 394 ? -18.706 -26.809 19.746 1.00 85.75 394 GLY A CA 1
ATOM 2991 C C . GLY A 1 394 ? -19.701 -26.897 18.589 1.00 85.75 394 GLY A C 1
ATOM 2992 O O . GLY A 1 394 ? -19.352 -26.940 17.410 1.00 85.75 394 GLY A O 1
ATOM 2993 N N . LYS A 1 395 ? -20.997 -26.894 18.921 1.00 90.56 395 LYS A N 1
ATOM 2994 C CA . LYS A 1 395 ? -22.064 -26.897 17.912 1.00 90.56 395 LYS A CA 1
ATOM 2995 C C . LYS A 1 395 ? -22.233 -25.504 17.295 1.00 90.56 395 LYS A C 1
ATOM 2997 O O . LYS A 1 395 ? -22.693 -24.594 17.983 1.00 90.56 395 LYS A O 1
ATOM 3002 N N . LEU A 1 396 ? -21.982 -25.379 15.991 1.00 92.62 396 LEU A N 1
ATOM 3003 C CA . LEU A 1 396 ? -22.345 -24.210 15.182 1.00 92.62 396 LEU A CA 1
ATOM 3004 C C . LEU A 1 396 ? -23.692 -24.441 14.477 1.00 92.62 396 LEU A C 1
ATOM 3006 O O . LEU A 1 396 ? -23.861 -25.412 13.742 1.00 92.62 396 LEU A O 1
ATOM 3010 N N . THR A 1 397 ? -24.662 -23.556 14.705 1.00 93.75 397 THR A N 1
ATOM 3011 C CA . THR A 1 397 ? -25.982 -23.574 14.050 1.00 93.75 397 THR A CA 1
ATOM 3012 C C . THR A 1 397 ? -26.156 -22.300 13.227 1.00 93.75 397 THR A C 1
ATOM 3014 O O . THR A 1 397 ? -25.994 -21.211 13.766 1.00 93.75 397 THR A O 1
ATOM 3017 N N . ILE A 1 398 ? -26.501 -22.419 11.942 1.00 93.69 398 ILE A N 1
ATOM 3018 C CA . ILE A 1 398 ? -26.685 -21.278 11.031 1.00 93.69 398 ILE A CA 1
ATOM 3019 C C . ILE A 1 398 ? -28.109 -21.322 10.470 1.00 93.69 398 ILE A C 1
ATOM 3021 O O . ILE A 1 398 ? -28.468 -22.250 9.749 1.00 93.69 398 ILE A O 1
ATOM 3025 N N . ASN A 1 399 ? -28.912 -20.318 10.812 1.00 92.38 399 ASN A N 1
ATOM 3026 C CA . ASN A 1 399 ? -30.314 -20.168 10.427 1.00 92.38 399 ASN A CA 1
ATOM 3027 C C . ASN A 1 399 ? -30.500 -18.868 9.630 1.00 92.38 399 ASN A C 1
ATOM 3029 O O . ASN A 1 399 ? -31.102 -17.909 10.116 1.00 92.38 399 ASN A O 1
ATOM 3033 N N . THR A 1 400 ? -29.957 -18.839 8.413 1.00 91.19 400 THR A N 1
ATOM 3034 C CA . THR A 1 400 ? -29.970 -17.673 7.510 1.00 91.19 400 THR A CA 1
ATOM 3035 C C . THR A 1 400 ? -30.418 -18.090 6.099 1.00 91.19 400 THR A C 1
ATOM 3037 O O . THR A 1 400 ? -29.608 -18.101 5.172 1.00 91.19 400 THR A O 1
ATOM 3040 N N . PRO A 1 401 ? -31.680 -18.534 5.925 1.00 91.06 401 PRO A N 1
ATOM 3041 C CA . PRO A 1 401 ? -32.139 -19.197 4.697 1.00 91.06 401 PRO A CA 1
ATOM 3042 C C . PRO A 1 401 ? -32.207 -18.289 3.459 1.00 91.06 401 PRO A C 1
ATOM 3044 O O . PRO A 1 401 ? -32.337 -18.797 2.350 1.00 91.06 401 PRO A O 1
ATOM 3047 N N . GLU A 1 402 ? -32.149 -16.971 3.644 1.00 89.06 402 GLU A N 1
ATOM 3048 C CA . GLU A 1 402 ? -32.281 -15.966 2.583 1.00 89.06 402 GLU A CA 1
ATOM 3049 C C . GLU A 1 402 ? -30.920 -15.526 2.015 1.00 89.06 402 GLU A C 1
ATOM 3051 O O . GLU A 1 402 ? -30.873 -14.857 0.988 1.00 89.06 402 GLU A O 1
ATOM 3056 N N . SER A 1 403 ? -29.810 -15.942 2.636 1.00 90.88 403 SER A N 1
ATOM 3057 C CA . SER A 1 403 ? -28.446 -15.635 2.197 1.00 90.88 403 SER A CA 1
ATOM 3058 C C . SER A 1 403 ? -27.736 -16.872 1.655 1.00 90.88 403 SER A C 1
ATOM 3060 O O . SER A 1 403 ? -27.912 -17.990 2.145 1.00 90.88 403 SER A O 1
ATOM 3062 N N . THR A 1 404 ? -26.815 -16.667 0.715 1.00 92.12 404 THR A N 1
ATOM 3063 C CA . THR A 1 404 ? -25.804 -17.688 0.410 1.00 92.12 404 THR A CA 1
ATOM 3064 C C . THR A 1 404 ? -24.712 -17.653 1.476 1.00 92.12 404 THR A C 1
ATOM 3066 O O . THR A 1 404 ? -24.085 -16.614 1.687 1.00 92.12 404 THR A O 1
ATOM 3069 N N . VAL A 1 405 ? -24.458 -18.793 2.122 1.00 91.75 405 VAL A N 1
ATOM 3070 C CA . VAL A 1 405 ? -23.461 -18.913 3.193 1.00 91.75 405 VAL A CA 1
ATOM 3071 C C . VAL A 1 405 ? -22.187 -19.579 2.680 1.00 91.75 405 VAL A C 1
ATOM 3073 O O . VAL A 1 405 ? -22.234 -20.671 2.113 1.00 91.75 405 VAL A O 1
ATOM 3076 N N . ILE A 1 406 ? -21.047 -18.940 2.929 1.00 89.50 406 ILE A N 1
ATOM 3077 C CA . ILE A 1 406 ? -19.711 -19.508 2.736 1.00 89.50 406 ILE A CA 1
ATOM 3078 C C . ILE A 1 406 ? -19.129 -19.766 4.121 1.00 89.50 406 ILE A C 1
ATOM 3080 O O . ILE A 1 406 ? -19.068 -18.857 4.942 1.00 89.50 406 ILE A O 1
ATOM 3084 N N . LEU A 1 407 ? -18.712 -21.002 4.387 1.00 89.00 407 LEU A N 1
ATOM 3085 C CA . LEU A 1 407 ? -18.142 -21.397 5.673 1.00 89.00 407 LEU A CA 1
ATOM 3086 C C . LEU A 1 407 ? -16.682 -21.821 5.490 1.00 89.00 407 LEU A C 1
ATOM 3088 O O . LEU A 1 407 ? -16.390 -22.709 4.687 1.00 89.00 407 LEU A O 1
ATOM 3092 N N . SER A 1 408 ? -15.784 -21.210 6.257 1.00 85.38 408 SER A N 1
ATOM 3093 C CA . SER A 1 408 ? -14.346 -21.490 6.286 1.00 85.38 408 SER A CA 1
ATOM 3094 C C . SER A 1 408 ? -13.849 -21.710 7.716 1.00 85.38 408 SER A C 1
ATOM 3096 O O . SER A 1 408 ? -14.354 -21.110 8.662 1.00 85.38 408 SER A O 1
ATOM 3098 N N . GLY A 1 409 ? -12.840 -22.571 7.873 1.00 83.88 409 GLY A N 1
ATOM 3099 C CA . GLY A 1 409 ? -12.206 -22.880 9.159 1.00 83.88 409 GLY A CA 1
ATOM 3100 C C . GLY A 1 409 ? -12.286 -24.360 9.543 1.00 83.88 409 GLY A C 1
ATOM 3101 O O . GLY A 1 409 ? -12.451 -25.225 8.679 1.00 83.88 409 GLY A O 1
ATOM 3102 N N . SER A 1 410 ? -12.112 -24.649 10.833 1.00 79.75 410 SER A N 1
ATOM 3103 C CA . SER A 1 410 ? -12.004 -26.007 11.381 1.00 79.75 410 SER A CA 1
ATOM 3104 C C . SER A 1 410 ? -13.222 -26.366 12.232 1.00 79.75 410 SER A C 1
ATOM 3106 O O . SER A 1 410 ? -13.556 -25.651 13.176 1.00 79.75 410 SER A O 1
ATOM 3108 N N . PHE A 1 411 ? -13.850 -27.504 11.927 1.00 80.44 411 PHE A N 1
ATOM 3109 C CA . PHE A 1 411 ? -15.056 -27.986 12.605 1.00 80.44 411 PHE A CA 1
ATOM 3110 C C . PHE A 1 411 ? -14.864 -29.447 13.003 1.00 80.44 411 PHE A C 1
ATOM 3112 O O . PHE A 1 411 ? -14.574 -30.289 12.145 1.00 80.44 411 PHE A O 1
ATOM 3119 N N . GLU A 1 412 ? -15.012 -29.757 14.289 1.00 73.06 412 GLU A N 1
ATOM 3120 C CA . GLU A 1 412 ? -15.068 -31.155 14.722 1.00 73.06 412 GLU A CA 1
ATOM 3121 C C . GLU A 1 412 ? -16.401 -31.788 14.294 1.00 73.06 412 GLU A C 1
ATOM 3123 O O . GLU A 1 412 ? -17.440 -31.128 14.242 1.00 73.06 412 GLU A O 1
ATOM 3128 N N . ARG A 1 413 ? -16.336 -33.062 13.897 1.00 53.16 413 ARG A N 1
ATOM 3129 C CA . ARG A 1 413 ? -17.429 -33.784 13.236 1.00 53.16 413 ARG A CA 1
ATOM 3130 C C . ARG A 1 413 ? -18.360 -34.498 14.201 1.00 53.16 413 ARG A C 1
ATOM 3132 O O . ARG A 1 413 ? -17.832 -35.129 15.143 1.00 53.16 413 ARG A O 1
#

Foldseek 3Di:
DDDDDDDDDDDDDDDDDDPPPPPPPPPDFAAKEKEFEQADDADDFALDPRQPRLRLWFKKKKFKDQVQDTPDIAIDTQDPRMDMDIRHDDDAQGKIKIKMKIAHFAQDPPDPRRTDRDQWDQPPVRGLQWIFGDDADDFQGSRGWMWMDMDMDRHNDHYYHYDHYTFTQWEKEWEFEPCLVVDPDPQLRFQKKKKKFQWAFGTAGRHVSDTDDIDIHMDIDRHASDPRRTRTIGTGRAHQDWFFGGWMKMFTHDVNHTNDIARPRGRQIIHTQWYWYWYWNRSDPDIFIFIWIGNVSDPDDTDGAGEGEDAFLVCQQVCVVVVHQEYEYNDDPDQAEGEREHEQQAAPPAQRHHEYEYDEEAHHYEYEYDDDDPDDDHGGHDHQEYEYEYHYAHHYHYHDVRYHYHYHYHYDD